Protein 3K6O (pdb70)

CATH classification: 2.40.50.500 (+1 more: 2.60.40.2370)

B-factor: mean 35.41, std 8.33, range [20.1, 81.37]

Secondary structure (DSSP, 8-state):
--EE--EEE--TTSSS-EEE-TTS-EEEEEEESS--TT--TT-EEEEEEEEEEE-STT-SEEEEEEEEEEE-EEE-EEE-S----S---B-----B-SSEEE----BPPSSSPPEEEEEEE--PPPSSSEEEEEEEEE-TT----B----EEE-GGGSTT-TT-SEEEEEE-BSSSS-EEEEEESS--STTPPP--HHHHHTT-/--EE--EEE--TTSSS-EEE-TTS-EEEEEEESS--TT--TT-EEEEEEEEEEE-STT-SEEEEEEEEEEE-EEE-EEE-S----S---B-----B-SSEEE----BPPSSSPPEEEEEEE--PPP-SSEEEEEEEEE-TT--PPB----EEE-GGGSTTSTT-SEEEEEE-BTTS--EEEEEESS--STTPPP--HHHHHTT-

Organism: Phocaeicola vulgatus (strain ATCC 8482 / DSM 1447 / JCM 5826 / CCUG 4940 / NBRC 14291 / NCTC 11154) (NCBI:txid435590)

InterPro domains:
  IPR024299 NigD-like N-terminal OB domain [PF12667] (39-102)
  IPR035376 NigD-like, C-terminal domain [PF17415] (110-225)
  IPR038143 NigD-like, C-terminal domain superfamily [G3DSA:2.60.40.2370] (107-244)
  IPR038179 NigD-like, N-terminal domain superfamily [G3DSA:2.40.50.500] (21-106)

Foldseek 3Di:
DKAFAFFWADDPVDQAIWTAGLVGAIEAEPAEPDDGRPDYGGWDKGFIWDFDDQDDPRHRTYIYTYDIDTAAEAEEEEDDPVCVVQAAAWAWPAFDGQWWDDTKTAACPPPDQKDWHKYDYPPDDDDDQAAEIEIGIDRPPRPHDDAIHHIYTCVCRGLVPVSHQWYWYWHAYPPDGIDIDTDGPDDPPPRDDGDDPVSRVRHD/DKAWAFFWADDVVDQAIWTAGLVGAIEAEPAEPDDGRPDYGGWDKGFIWDFDDQDDDRHRTYIYTYDIDTAAEAEEEEDEPVCCVQAAAWAWPAADGQFWDDTKTAACPPPDAKDWHKYDYPPDDDPPQEAEIEIGIDRPPGPHDDAIHHIYTCVCRGLVPVSHQWYWYWHQHDPDGIDIDTGGDDDPPPRDDGDDPVVRVRHD

Radius of gyration: 26.98 Å; Cα contacts (8 Å, |Δi|>4): 935; chains: 2; bounding box: 83×39×64 Å

Solvent-accessible surface area: 21271 Å² total

Nearest PDB structures (foldseek):
  3k6o-assembly2_B  TM=1.004E+00  e=1.960E-40  Phocaeicola vulgatus ATCC 8482
  4j8q-assembly1_A-2  TM=7.905E-01  e=4.357E-14  Bacteroides fragilis NCTC 9343
  4pqx-assembly4_D  TM=8.016E-01  e=3.604E-13  Bacteroides caccae ATCC 43185
  4pqx-assembly1_A  TM=8.069E-01  e=1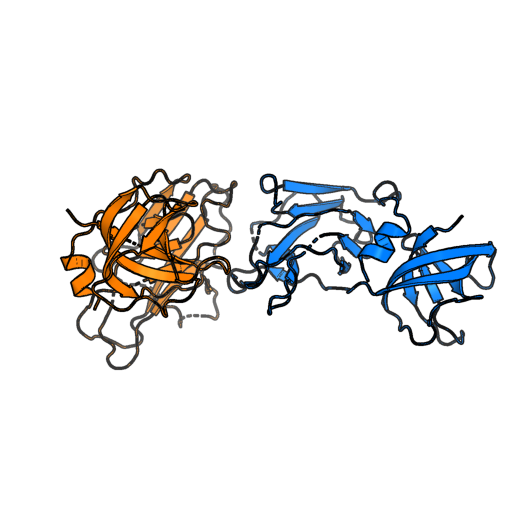.225E-12  Bacteroides caccae ATCC 43185
  3k0y-assembly1_A  TM=7.621E-01  e=5.083E-11  Parabacteroides distasonis ATCC 8503

Sequence (408 aa):
TVTIAATVEKQPQYDAPYLVLDNGEKLWVVQHIVPYRDDLKAGERIFGNYSFLEAGESGFAYNIRLNDYTLVPVQKIIGLNPDNDSSIGNKVQIKDWPSDDYLNVRFLNFPSPQKPILNLVVNEIPWTKDGYAHLELRYNNNGSQGRLVPGVSFKLDDYSPENSELKGIKVLVNPVDGEEKTYIFSYPLTGEDVPGFNPLDLAELKTVTIAATVEKQPQYDAPYLVLDNGEKLWVVQHIVPYRDDLKAGERIFGNYSFLEAGESGFAYNIRLNDYTLVPVQKIIGLNPDNDSSIGNKVQIKDWPSDDYLNVRFLNFPSPQKPILNLVVNEIPWTKDGYAHLELRYNNNGSQGRLVPGVSFKLDDYSPENSELKGIKVLVNPVDGEEKTYIFSYPLTGEDVPGFNPLDLAELK

Structure (mmCIF, N/CA/C/O backbone):
data_3K6O
#
_entry.id   3K6O
#
_cell.length_a   157.670
_cell.length_b   51.245
_cell.length_c   112.783
_cell.angle_alpha   90.000
_cell.angle_beta   135.030
_cell.angle_gamma   90.000
#
_symmetry.space_group_name_H-M   'C 1 2 1'
#
loop_
_entity.id
_entity.type
_entity.pdbx_description
1 polymer 'uncharacterized protein DUF1344'
2 non-polymer 'TETRAETHYLENE GLYCOL'
3 non-polymer 'SULFATE ION'
4 water water
#
loop_
_atom_site.group_PDB
_atom_site.id
_atom_site.type_symbol
_atom_site.label_atom_id
_atom_site.label_alt_id
_atom_site.label_comp_id
_atom_site.label_asym_id
_atom_site.label_entity_id
_atom_site.label_seq_id
_atom_site.pdbx_PDB_ins_code
_atom_site.Cartn_x
_atom_site.Cartn_y
_atom_site.Cartn_z
_atom_site.occupancy
_atom_site.B_iso_or_equiv
_atom_site.auth_seq_id
_atom_site.auth_comp_id
_atom_site.auth_asym_id
_atom_site.auth_atom_id
_atom_site.pdbx_PDB_model_num
ATOM 1 N N . THR A 1 14 ? 47.997 -1.994 17.357 1.00 47.51 34 THR A N 1
ATOM 2 C CA . THR A 1 14 ? 48.666 -2.928 16.377 1.00 47.90 34 THR A CA 1
ATOM 3 C C . THR A 1 14 ? 47.721 -3.847 15.569 1.00 46.92 34 THR A C 1
ATOM 4 O O . THR A 1 14 ? 48.158 -4.519 14.620 1.00 48.69 34 THR A O 1
ATOM 8 N N . VAL A 1 15 ? 46.455 -3.923 15.958 1.00 44.82 35 VAL A N 1
ATOM 9 C CA . VAL A 1 15 ? 45.460 -4.685 15.206 1.00 42.86 35 VAL A CA 1
ATOM 10 C C . VAL A 1 15 ? 44.278 -3.766 15.027 1.00 41.95 35 VAL A C 1
ATOM 11 O O . VAL A 1 15 ? 44.075 -2.859 15.829 1.00 41.63 35 VAL A O 1
ATOM 15 N N . THR A 1 16 ? 43.506 -4.005 13.975 1.00 40.42 36 THR A N 1
ATOM 16 C CA . THR A 1 16 ? 42.302 -3.255 13.714 1.00 39.31 36 THR A CA 1
ATOM 17 C C . THR A 1 16 ? 41.112 -4.150 13.940 1.00 38.26 36 THR A C 1
ATOM 18 O O . THR A 1 16 ? 41.043 -5.225 13.371 1.00 37.90 36 THR A O 1
ATOM 22 N N . ILE A 1 17 ? 40.168 -3.704 14.771 1.00 37.04 37 ILE A N 1
ATOM 23 C CA . ILE A 1 17 ? 38.913 -4.386 14.910 1.00 36.04 37 ILE A CA 1
ATOM 24 C C . ILE A 1 17 ? 37.869 -3.609 14.089 1.00 36.10 37 ILE A C 1
ATOM 25 O O . ILE A 1 17 ? 37.481 -2.495 14.480 1.00 36.74 37 ILE A O 1
ATOM 30 N N . ALA A 1 18 ? 37.390 -4.199 12.988 1.00 34.41 38 ALA A N 1
ATOM 31 C CA . ALA A 1 18 ? 36.427 -3.504 12.122 1.00 34.12 38 ALA A CA 1
ATOM 32 C C . ALA A 1 18 ? 35.528 -4.436 11.324 1.00 33.70 38 ALA A C 1
ATOM 33 O O . ALA A 1 18 ? 35.837 -5.615 11.132 1.00 32.98 38 ALA A O 1
ATOM 43 N N . ALA A 1 20 ? 33.665 -5.893 7.955 1.00 30.93 40 ALA A N 1
ATOM 44 C CA . ALA A 1 20 ? 34.001 -6.144 6.588 1.00 30.82 40 ALA A CA 1
ATOM 45 C C . ALA A 1 20 ? 32.945 -7.007 5.932 1.00 30.46 40 ALA A C 1
ATOM 46 O O . ALA A 1 20 ? 32.159 -7.676 6.590 1.00 30.84 40 ALA A O 1
ATOM 48 N N . THR A 1 21 ? 32.920 -6.985 4.618 1.00 30.93 41 THR A N 1
ATOM 49 C CA . THR A 1 21 ? 32.030 -7.835 3.868 1.00 31.18 41 THR A CA 1
ATOM 50 C C . THR A 1 21 ? 32.888 -8.718 3.013 1.00 30.74 41 THR A C 1
ATOM 51 O O . THR A 1 21 ? 33.814 -8.262 2.378 1.00 31.37 41 THR A O 1
ATOM 55 N N . VAL A 1 22 ? 32.588 -9.996 3.037 1.00 31.42 42 VAL A N 1
ATOM 56 C CA . VAL A 1 22 ? 33.256 -10.973 2.213 1.00 31.61 42 VAL A CA 1
ATOM 57 C C . VAL A 1 22 ? 32.817 -10.781 0.764 1.00 32.32 42 VAL A C 1
ATOM 58 O O . VAL A 1 22 ? 31.644 -10.565 0.476 1.00 32.08 42 VAL A O 1
ATOM 62 N N . GLU A 1 23 ? 33.758 -10.861 -0.162 1.00 32.83 43 GLU A N 1
ATOM 63 C CA . GLU A 1 23 ? 33.409 -10.885 -1.562 1.00 32.98 43 GLU A CA 1
ATOM 64 C C . GLU A 1 23 ? 34.266 -11.911 -2.258 1.00 33.64 43 GLU A C 1
ATOM 65 O O . GLU A 1 23 ? 35.238 -12.382 -1.704 1.00 32.91 43 GLU A O 1
ATOM 71 N N . LYS A 1 24 ? 33.837 -12.290 -3.455 1.00 34.89 44 LYS A N 1
ATOM 72 C CA . LYS A 1 24 ? 34.525 -13.251 -4.298 1.00 36.19 44 LYS A CA 1
ATOM 73 C C . LYS A 1 24 ? 34.409 -12.844 -5.759 1.00 36.80 44 LYS A C 1
ATOM 74 O O . LYS A 1 24 ? 33.420 -12.272 -6.166 1.00 37.55 44 LYS A O 1
ATOM 80 N N . GLN A 1 25 ? 35.436 -13.135 -6.534 1.00 37.20 45 GLN A N 1
ATOM 81 C CA . GLN A 1 25 ? 35.366 -13.013 -7.977 1.00 38.26 45 GLN A CA 1
ATOM 82 C C . GLN A 1 25 ? 36.048 -14.227 -8.586 1.00 37.78 45 GLN A C 1
ATOM 83 O O . GLN A 1 25 ? 36.970 -14.777 -7.989 1.00 35.87 45 GLN A O 1
ATOM 89 N N . PRO A 1 26 ? 35.576 -14.654 -9.776 1.00 38.44 46 PRO A N 1
ATOM 90 C CA . PRO A 1 26 ? 35.993 -15.904 -10.439 1.00 38.33 46 PRO A CA 1
ATOM 91 C C . PRO A 1 26 ? 37.483 -16.022 -10.649 1.00 37.08 46 PRO A C 1
ATOM 92 O O . PRO A 1 26 ? 38.013 -17.119 -10.585 1.00 38.06 46 PRO A O 1
ATOM 96 N N . GLN A 1 27 ? 38.152 -14.906 -10.906 1.00 35.97 47 GLN A N 1
ATOM 97 C CA . GLN A 1 27 ? 39.578 -14.961 -11.265 1.00 35.46 47 GLN A CA 1
ATOM 98 C C . GLN A 1 27 ? 40.495 -15.219 -10.044 1.00 34.09 47 GLN A C 1
ATOM 99 O O . GLN A 1 27 ? 41.661 -15.532 -10.217 1.00 33.98 47 GLN A O 1
ATOM 105 N N . TYR A 1 28 ? 39.964 -15.060 -8.831 1.00 32.90 48 TYR A N 1
ATOM 106 C CA . TYR A 1 28 ? 40.725 -15.328 -7.596 1.00 32.42 48 TYR A CA 1
ATOM 107 C C . TYR A 1 28 ? 40.364 -16.713 -7.040 1.00 32.36 48 TYR A C 1
ATOM 108 O O . TYR A 1 28 ? 39.300 -17.244 -7.354 1.00 32.88 48 TYR A O 1
ATOM 117 N N . ASP A 1 29 ? 41.224 -17.285 -6.199 1.00 31.44 49 ASP A N 1
ATOM 118 C CA . ASP A 1 29 ? 40.963 -18.632 -5.675 1.00 31.35 49 ASP A CA 1
ATOM 119 C C . ASP A 1 29 ? 40.639 -18.674 -4.157 1.00 31.13 49 ASP A C 1
ATOM 120 O O . ASP A 1 29 ? 40.699 -19.720 -3.544 1.00 30.92 49 ASP A O 1
ATOM 125 N N . ALA A 1 30 ? 40.284 -17.521 -3.589 1.00 30.53 50 ALA A N 1
ATOM 126 C CA . ALA A 1 30 ? 39.946 -17.402 -2.186 1.00 30.04 50 ALA A CA 1
ATOM 127 C C . ALA A 1 30 ? 38.983 -16.196 -1.999 1.00 30.27 50 ALA A C 1
ATOM 128 O O . ALA A 1 30 ? 39.003 -15.249 -2.772 1.00 30.19 50 ALA A O 1
ATOM 130 N N . PRO A 1 31 ? 38.116 -16.256 -0.983 1.00 29.50 51 PRO A N 1
ATOM 131 C CA . PRO A 1 31 ? 37.351 -15.084 -0.627 1.00 29.75 51 PRO A CA 1
ATOM 132 C C . PRO A 1 31 ? 38.271 -13.995 -0.054 1.00 29.08 51 PRO A C 1
ATOM 133 O O . PRO A 1 31 ? 39.343 -14.287 0.509 1.00 29.58 51 PRO A O 1
ATOM 137 N N . TYR A 1 32 ? 37.853 -12.754 -0.243 1.00 28.16 52 TYR A N 1
ATOM 138 C CA . TYR A 1 32 ? 38.585 -11.600 0.227 1.00 28.05 52 TYR A CA 1
ATOM 139 C C . TYR A 1 32 ? 37.629 -10.732 0.980 1.00 27.78 52 TYR A C 1
ATOM 140 O O . TYR A 1 32 ? 36.438 -10.999 0.986 1.00 26.76 52 TYR A O 1
ATOM 149 N N . LEU A 1 33 ? 38.163 -9.729 1.658 1.00 28.75 53 LEU A N 1
ATOM 150 C CA . LEU A 1 33 ? 37.371 -8.885 2.523 1.00 29.87 53 LEU A CA 1
ATOM 151 C C . LEU A 1 33 ? 37.336 -7.467 1.952 1.00 31.10 53 LEU A C 1
ATOM 152 O O . LEU A 1 33 ? 38.330 -7.007 1.373 1.00 32.76 53 LEU A O 1
ATOM 157 N N . VAL A 1 34 ? 36.191 -6.800 2.081 1.00 30.69 54 VAL A N 1
ATOM 158 C CA . VAL A 1 34 ? 36.063 -5.407 1.663 1.00 30.52 54 VAL A CA 1
ATOM 159 C C . VAL A 1 34 ? 35.694 -4.607 2.890 1.00 30.77 54 VAL A C 1
ATOM 160 O O . VAL A 1 34 ? 34.680 -4.878 3.510 1.00 31.88 54 VAL A O 1
ATOM 164 N N . LEU A 1 35 ? 36.532 -3.649 3.269 1.00 30.59 55 LEU A N 1
ATOM 165 C CA . LEU A 1 35 ? 36.211 -2.732 4.366 1.00 31.09 55 LEU A CA 1
ATOM 166 C C . LEU A 1 35 ? 35.091 -1.792 3.915 1.00 31.19 55 LEU A C 1
ATOM 167 O O . LEU A 1 35 ? 34.806 -1.689 2.717 1.00 30.47 55 LEU A O 1
ATOM 172 N N . ASP A 1 36 ? 34.437 -1.128 4.857 1.00 31.80 56 ASP A N 1
ATOM 173 C CA . ASP A 1 36 ? 33.288 -0.294 4.503 1.00 33.22 56 ASP A CA 1
ATOM 174 C C . ASP A 1 36 ? 33.751 0.962 3.715 1.00 34.39 56 ASP A C 1
ATOM 175 O O . ASP A 1 36 ? 32.976 1.550 2.973 1.00 36.55 56 ASP A O 1
ATOM 180 N N . ASN A 1 37 ? 34.998 1.366 3.874 1.00 36.36 57 ASN A N 1
ATOM 181 C CA . ASN A 1 37 ? 35.566 2.434 3.033 1.00 37.39 57 ASN A CA 1
ATOM 182 C C . ASN A 1 37 ? 35.933 1.972 1.633 1.00 37.76 57 ASN A C 1
ATOM 183 O O . ASN A 1 37 ? 36.588 2.732 0.866 1.00 37.69 57 ASN A O 1
ATOM 188 N N . GLY A 1 38 ? 35.564 0.730 1.301 1.00 36.79 58 GLY A N 1
ATOM 189 C CA . GLY A 1 38 ? 35.816 0.211 -0.056 1.00 36.57 58 GLY A CA 1
ATOM 190 C C . GLY A 1 38 ? 37.183 -0.390 -0.338 1.00 36.19 58 GLY A C 1
ATOM 191 O O . GLY A 1 38 ? 37.429 -0.915 -1.436 1.00 36.94 58 GLY A O 1
ATOM 192 N N . GLU A 1 39 ? 38.096 -0.364 0.622 1.00 35.84 59 GLU A N 1
ATOM 193 C CA . GLU A 1 39 ? 39.375 -1.018 0.391 1.00 35.73 59 GLU A CA 1
ATOM 194 C C . GLU A 1 39 ? 39.255 -2.536 0.465 1.00 34.33 59 GLU A C 1
ATOM 195 O O . GLU A 1 39 ? 38.603 -3.068 1.347 1.00 32.96 59 GLU A O 1
ATOM 201 N N . LYS A 1 40 ? 39.918 -3.219 -0.463 1.00 33.37 60 LYS A N 1
ATOM 202 C CA . LYS A 1 40 ? 39.858 -4.656 -0.562 1.00 33.19 60 LYS A CA 1
ATOM 203 C C . LYS A 1 40 ? 41.108 -5.223 0.071 1.00 32.16 60 LYS A C 1
ATOM 204 O O . LYS A 1 40 ? 42.230 -4.791 -0.252 1.00 31.40 60 LYS A O 1
ATOM 210 N N . LEU A 1 41 ? 40.911 -6.214 0.929 1.00 30.66 61 LEU A N 1
ATOM 211 C CA . LEU A 1 41 ? 41.994 -6.833 1.682 1.00 29.93 61 LEU A CA 1
ATOM 212 C C . LEU A 1 41 ? 42.199 -8.263 1.228 1.00 30.24 61 LEU A C 1
ATOM 213 O O . LEU A 1 41 ? 41.227 -9.041 1.172 1.00 30.21 61 LEU A O 1
ATOM 218 N N . TRP A 1 42 ? 43.447 -8.602 0.876 1.00 29.56 62 TRP A N 1
ATOM 219 C CA . TRP A 1 42 ? 43.795 -9.954 0.585 1.00 29.88 62 TRP A CA 1
ATOM 220 C C . TRP A 1 42 ? 44.343 -10.700 1.812 1.00 29.50 62 TRP A C 1
ATOM 221 O O . TRP A 1 42 ? 45.322 -10.246 2.461 1.00 30.25 62 TRP A O 1
ATOM 232 N N . VAL A 1 43 ? 43.764 -11.863 2.102 1.00 29.02 63 VAL A N 1
ATOM 233 C CA . VAL A 1 43 ? 44.179 -12.659 3.268 1.00 28.57 63 VAL A CA 1
ATOM 234 C C . VAL A 1 43 ? 45.395 -13.534 2.960 1.00 29.49 63 VAL A C 1
ATOM 235 O O . VAL A 1 43 ? 45.288 -14.508 2.208 1.00 29.90 63 VAL A O 1
ATOM 239 N N . VAL A 1 44 ? 46.556 -13.193 3.527 1.00 29.69 64 VAL A N 1
ATOM 240 C CA . VAL A 1 44 ? 47.762 -13.977 3.299 1.00 30.24 64 VAL A CA 1
ATOM 241 C C . VAL A 1 44 ? 48.116 -14.828 4.523 1.00 30.39 64 VAL A C 1
ATOM 242 O O . VAL A 1 44 ? 48.884 -15.745 4.392 1.00 30.30 64 VAL A O 1
ATOM 246 N N . GLN A 1 45 ? 47.578 -14.500 5.699 1.00 30.29 65 GLN A N 1
ATOM 247 C CA . GLN A 1 45 ? 47.695 -15.343 6.881 1.00 30.69 65 GLN A CA 1
ATOM 248 C C . GLN A 1 45 ? 46.340 -15.363 7.584 1.00 31.61 65 GLN A C 1
ATOM 249 O O . GLN A 1 45 ? 45.611 -14.369 7.574 1.00 30.67 65 GLN A O 1
ATOM 255 N N . HIS A 1 46 ? 46.013 -16.491 8.197 1.00 32.29 66 HIS A N 1
ATOM 256 C CA . HIS A 1 46 ? 44.788 -16.617 8.984 1.00 32.60 66 HIS A CA 1
ATOM 257 C C . HIS A 1 46 ? 45.034 -17.508 10.202 1.00 32.95 66 HIS A C 1
ATOM 258 O O . HIS A 1 46 ? 45.774 -18.483 10.128 1.00 33.31 66 HIS A O 1
ATOM 265 N N . ILE A 1 47 ? 44.428 -17.145 11.330 1.00 33.42 67 ILE A N 1
ATOM 266 C CA . ILE A 1 47 ? 44.545 -17.891 12.584 1.00 33.51 67 ILE A CA 1
ATOM 267 C C . ILE A 1 47 ? 43.232 -18.663 12.817 1.00 34.13 67 ILE A C 1
ATOM 268 O O . ILE A 1 47 ? 43.188 -19.632 13.575 1.00 32.92 67 ILE A O 1
ATOM 273 N N . VAL A 1 48 ? 42.161 -18.204 12.159 1.00 34.08 68 VAL A N 1
ATOM 274 C CA . VAL A 1 48 ? 40.875 -18.874 12.184 1.00 34.24 68 VAL A CA 1
ATOM 275 C C . VAL A 1 48 ? 40.450 -19.174 10.749 1.00 34.48 68 VAL A C 1
ATOM 276 O O . VAL A 1 48 ? 40.973 -18.559 9.809 1.00 34.19 68 VAL A O 1
ATOM 280 N N . PRO A 1 49 ? 39.536 -20.144 10.568 1.00 34.26 69 PRO A N 1
ATOM 281 C CA . PRO A 1 49 ? 39.094 -20.536 9.232 1.00 33.90 69 PRO A CA 1
ATOM 282 C C . PRO A 1 49 ? 38.435 -19.396 8.483 1.00 33.80 69 PRO A C 1
ATOM 283 O O . PRO A 1 49 ? 37.680 -18.624 9.066 1.00 33.48 69 PRO A O 1
ATOM 287 N N . TYR A 1 50 ? 38.700 -19.299 7.185 1.00 33.59 70 TYR A N 1
ATOM 288 C CA . TYR A 1 50 ? 38.038 -18.291 6.372 1.00 33.25 70 TYR A CA 1
ATOM 289 C C . TYR A 1 50 ? 37.686 -18.743 4.958 1.00 32.86 70 TYR A C 1
ATOM 290 O O . TYR A 1 50 ? 36.911 -18.087 4.301 1.00 32.87 70 TYR A O 1
ATOM 299 N N . ARG A 1 51 ? 38.245 -19.840 4.479 1.00 33.72 71 ARG A N 1
ATOM 300 C CA . ARG A 1 51 ? 38.127 -20.191 3.054 1.00 35.26 71 ARG A CA 1
ATOM 301 C C . ARG A 1 51 ? 36.713 -20.450 2.583 1.00 35.31 71 ARG A C 1
ATOM 302 O O . ARG A 1 51 ? 36.427 -20.298 1.407 1.00 35.22 71 ARG A O 1
ATOM 310 N N . ASP A 1 52 ? 35.854 -20.811 3.527 1.00 35.74 72 ASP A N 1
ATOM 311 C CA A ASP A 1 52 ? 34.474 -21.130 3.137 0.50 36.10 72 ASP A CA 1
ATOM 312 C CA B ASP A 1 52 ? 34.444 -21.163 3.391 0.50 36.27 72 ASP A CA 1
ATOM 313 C C . ASP A 1 52 ? 33.489 -19.975 3.331 1.00 36.50 72 ASP A C 1
ATOM 314 O O . ASP A 1 52 ? 32.269 -20.153 3.158 1.00 36.05 72 ASP A O 1
ATOM 323 N N . LEU A 1 53 ? 34.014 -18.773 3.577 1.00 35.92 73 LEU A N 1
ATOM 324 C CA . LEU A 1 53 ? 33.165 -17.615 3.649 1.00 35.87 73 LEU A CA 1
ATOM 325 C C . LEU A 1 53 ? 32.614 -17.343 2.258 1.00 35.71 73 LEU A C 1
ATOM 326 O O . LEU A 1 53 ? 33.281 -17.573 1.258 1.00 35.19 73 LEU A O 1
ATOM 331 N N . LYS A 1 54 ? 31.371 -16.886 2.215 1.00 36.05 74 LYS A N 1
ATOM 332 C CA . LYS A 1 54 ? 30.670 -16.650 0.966 1.00 36.65 74 LYS A CA 1
ATOM 333 C C . LYS A 1 54 ? 30.468 -15.161 0.767 1.00 36.03 74 LYS A C 1
ATOM 334 O O . LYS A 1 54 ? 30.333 -14.406 1.729 1.00 36.01 74 LYS A O 1
ATOM 340 N N . ALA A 1 55 ? 30.385 -14.769 -0.495 1.00 35.60 75 ALA A N 1
ATOM 341 C CA . ALA A 1 55 ? 30.163 -13.391 -0.880 1.00 35.99 75 ALA A CA 1
ATOM 342 C C . ALA A 1 55 ? 28.921 -12.859 -0.205 1.00 36.07 75 ALA A C 1
ATOM 343 O O . ALA A 1 55 ? 27.929 -13.547 -0.133 1.00 36.96 75 ALA A O 1
ATOM 345 N N . GLY A 1 56 ? 29.000 -11.645 0.330 1.00 36.03 76 GLY A N 1
ATOM 346 C CA . GLY A 1 56 ? 27.882 -11.010 0.990 1.00 35.47 76 GLY A CA 1
ATOM 347 C C . GLY A 1 56 ? 27.825 -11.268 2.478 1.00 35.61 76 GLY A C 1
ATOM 348 O O . GLY A 1 56 ? 27.142 -10.560 3.182 1.00 35.75 76 GLY A O 1
ATOM 349 N N . GLU A 1 57 ? 28.526 -12.272 2.981 1.00 35.22 77 GLU A N 1
ATOM 350 C CA . GLU A 1 57 ? 28.555 -12.450 4.408 1.00 35.97 77 GLU A CA 1
ATOM 351 C C . GLU A 1 57 ? 29.278 -11.266 5.040 1.00 35.64 77 GLU A C 1
ATOM 352 O O . GLU A 1 57 ? 30.250 -10.721 4.489 1.00 35.06 77 GLU A O 1
ATOM 358 N N . ARG A 1 58 ? 28.830 -10.915 6.230 1.00 34.93 78 ARG A N 1
ATOM 359 C CA . ARG A 1 58 ? 29.349 -9.778 6.934 1.00 34.61 78 ARG A CA 1
ATOM 360 C C . ARG A 1 58 ? 30.088 -10.271 8.178 1.00 34.24 78 ARG A C 1
ATOM 361 O O . ARG A 1 58 ? 29.570 -11.146 8.897 1.00 33.32 78 ARG A O 1
ATOM 369 N N . ILE A 1 59 ? 31.259 -9.686 8.459 1.00 32.69 79 ILE A N 1
ATOM 370 C CA . ILE A 1 59 ? 31.992 -10.021 9.685 1.00 31.58 79 ILE A CA 1
ATOM 371 C C . ILE A 1 59 ? 32.405 -8.795 10.501 1.00 31.70 79 ILE A C 1
ATOM 372 O O . ILE A 1 59 ? 32.577 -7.690 9.968 1.00 31.92 79 ILE A O 1
ATOM 377 N N . PHE A 1 60 ? 32.605 -9.017 11.796 1.00 31.46 80 PHE A N 1
ATOM 378 C CA . PHE A 1 60 ? 33.257 -8.061 12.685 1.00 30.99 80 PHE A CA 1
ATOM 379 C C . PHE A 1 60 ? 34.587 -8.742 12.995 1.00 31.92 80 PHE A C 1
ATOM 380 O O . PHE A 1 60 ? 34.640 -9.792 13.662 1.00 31.53 80 PHE A O 1
ATOM 388 N N . GLY A 1 61 ? 35.663 -8.182 12.460 1.00 32.40 81 GLY A N 1
ATOM 389 C CA . GLY A 1 61 ? 36.919 -8.894 12.407 1.00 32.01 81 GLY A CA 1
ATOM 390 C C . GLY A 1 61 ? 38.088 -8.217 13.069 1.00 32.12 81 GLY A C 1
ATOM 391 O O . GLY A 1 61 ? 38.024 -7.043 13.408 1.00 32.30 81 GLY A O 1
ATOM 392 N N . ASN A 1 62 ? 39.149 -9.008 13.252 1.00 31.38 82 ASN A N 1
ATOM 393 C CA . ASN A 1 62 ? 40.408 -8.595 13.830 1.00 31.28 82 ASN A CA 1
ATOM 394 C C . ASN A 1 62 ? 41.526 -8.798 12.787 1.00 31.24 82 ASN A C 1
ATOM 395 O O . ASN A 1 62 ? 41.879 -9.923 12.501 1.00 31.05 82 ASN A O 1
ATOM 400 N N . TYR A 1 63 ? 42.064 -7.704 12.250 1.00 31.13 83 TYR A N 1
ATOM 401 C CA . TYR A 1 63 ? 43.048 -7.726 11.164 1.00 31.01 83 TYR A CA 1
ATOM 402 C C . TYR A 1 63 ? 44.365 -7.130 11.593 1.00 31.57 83 TYR A C 1
ATOM 403 O O . TYR A 1 63 ? 44.402 -6.221 12.422 1.00 31.61 83 TYR A O 1
ATOM 412 N N . SER A 1 64 ? 45.446 -7.662 11.015 1.00 31.34 84 SER A N 1
ATOM 413 C CA . SER A 1 64 ? 46.757 -7.055 11.045 1.00 31.14 84 SER A CA 1
ATOM 414 C C . SER A 1 64 ? 47.155 -6.711 9.631 1.00 31.60 84 SER A C 1
ATOM 415 O O . SER A 1 64 ? 47.222 -7.588 8.750 1.00 31.82 84 SER A O 1
ATOM 418 N N . PHE A 1 65 ? 47.443 -5.448 9.396 1.00 31.94 85 PHE A N 1
ATOM 419 C CA . PHE A 1 65 ? 47.778 -5.018 8.057 1.00 33.23 85 PHE A CA 1
ATOM 420 C C . PHE A 1 65 ? 49.263 -5.213 7.872 1.00 33.54 85 PHE A C 1
ATOM 421 O O . PHE A 1 65 ? 50.045 -4.531 8.509 1.00 33.68 85 PHE A O 1
ATOM 429 N N . LEU A 1 66 ? 49.645 -6.175 7.039 1.00 34.23 86 LEU A N 1
ATOM 430 C CA . LEU A 1 66 ? 51.041 -6.586 6.952 1.00 34.68 86 LEU A CA 1
ATOM 431 C C . LEU A 1 66 ? 51.859 -5.801 5.922 1.00 35.20 86 LEU A C 1
ATOM 432 O O . LEU A 1 66 ? 53.044 -5.555 6.131 1.00 35.76 86 LEU A O 1
ATOM 437 N N . GLU A 1 67 ? 51.242 -5.421 4.814 1.00 35.85 87 GLU A N 1
ATOM 438 C CA . GLU A 1 67 ? 51.933 -4.656 3.776 1.00 36.49 87 GLU A CA 1
ATOM 439 C C . GLU A 1 67 ? 50.957 -4.222 2.674 1.00 35.97 87 GLU A C 1
ATOM 440 O O . GLU A 1 67 ? 49.834 -4.752 2.565 1.00 37.51 87 GLU A O 1
ATOM 446 N N . ALA A 1 68 ? 51.370 -3.269 1.857 1.00 34.76 88 ALA A N 1
ATOM 447 C CA . ALA A 1 68 ? 50.607 -2.901 0.672 1.00 34.77 88 ALA A CA 1
ATOM 448 C C . ALA A 1 68 ? 50.369 -4.145 -0.189 1.00 34.23 88 ALA A C 1
ATOM 449 O O . ALA A 1 68 ? 51.190 -5.046 -0.222 1.00 33.77 88 ALA A O 1
ATOM 451 N N . GLY A 1 69 ? 49.252 -4.170 -0.901 1.00 34.23 89 GLY A N 1
ATOM 452 C CA . GLY A 1 69 ? 48.874 -5.336 -1.693 1.00 34.63 89 GLY A CA 1
ATOM 453 C C . GLY A 1 69 ? 49.255 -5.280 -3.155 1.00 35.14 89 GLY A C 1
ATOM 454 O O . GLY A 1 69 ? 50.331 -4.885 -3.495 1.00 34.34 89 GLY A O 1
ATOM 455 N N . GLU A 1 70 ? 48.340 -5.700 -4.013 1.00 36.23 90 GLU A N 1
ATOM 456 C CA . GLU A 1 70 ? 48.620 -5.952 -5.408 1.00 36.95 90 GLU A CA 1
ATOM 457 C C . GLU A 1 70 ? 47.310 -6.250 -6.078 1.00 37.51 90 GLU A C 1
ATOM 458 O O . GLU A 1 70 ? 46.349 -6.630 -5.403 1.00 39.06 90 GLU A O 1
ATOM 464 N N . SER A 1 71 ? 47.257 -6.069 -7.394 1.00 37.53 91 SER A N 1
ATOM 465 C CA . SER A 1 71 ? 46.172 -6.555 -8.208 1.00 37.66 91 SER A CA 1
ATOM 466 C C . SER A 1 71 ? 44.810 -6.021 -7.737 1.00 37.70 91 SER A C 1
ATOM 467 O O . SER A 1 71 ? 43.785 -6.698 -7.911 1.00 38.22 91 SER A O 1
ATOM 470 N N . GLY A 1 72 ? 44.820 -4.810 -7.162 1.00 36.45 92 GLY A N 1
ATOM 471 C CA . GLY A 1 72 ? 43.621 -4.097 -6.682 1.00 36.05 92 GLY A CA 1
ATOM 472 C C . GLY A 1 72 ? 43.304 -4.257 -5.189 1.00 36.01 92 GLY A C 1
ATOM 473 O O . GLY A 1 72 ? 42.327 -3.668 -4.689 1.00 36.08 92 GLY A O 1
ATOM 474 N N . PHE A 1 73 ? 44.086 -5.086 -4.481 1.00 34.40 93 PHE A N 1
ATOM 475 C CA . PHE A 1 73 ? 43.921 -5.243 -3.039 1.00 33.43 93 PHE A CA 1
ATOM 476 C C . PHE A 1 73 ? 44.805 -4.222 -2.387 1.00 33.24 93 PHE A C 1
ATOM 477 O O . PHE A 1 73 ? 46.014 -4.189 -2.636 1.00 34.07 93 PHE A O 1
ATOM 485 N N . ALA A 1 74 ? 44.195 -3.351 -1.601 1.00 32.86 94 ALA A N 1
ATOM 486 C CA . ALA A 1 74 ? 44.924 -2.286 -0.947 1.00 32.86 94 ALA A CA 1
ATOM 487 C C . ALA A 1 74 ? 46.008 -2.832 -0.023 1.00 33.01 94 ALA A C 1
ATOM 488 O O . ALA A 1 74 ? 47.104 -2.274 0.028 1.00 32.91 94 ALA A O 1
ATOM 490 N N . TYR A 1 75 ? 45.669 -3.880 0.742 1.00 32.81 95 TYR A N 1
ATOM 491 C CA . TYR A 1 75 ? 46.562 -4.483 1.719 1.00 33.26 95 TYR A CA 1
ATOM 492 C C . TYR A 1 75 ? 46.460 -6.004 1.746 1.00 32.62 95 TYR A C 1
ATOM 493 O O . TYR A 1 75 ? 45.412 -6.573 1.454 1.00 33.10 95 TYR A O 1
ATOM 502 N N . ASN A 1 76 ? 47.566 -6.629 2.120 1.00 32.34 96 ASN A N 1
ATOM 503 C CA . ASN A 1 76 ? 47.631 -8.036 2.468 1.00 31.54 96 ASN A CA 1
ATOM 504 C C . ASN A 1 76 ? 47.564 -8.089 3.973 1.00 31.17 96 ASN A C 1
ATOM 505 O O . ASN A 1 76 ? 48.304 -7.362 4.640 1.00 30.73 96 ASN A O 1
ATOM 510 N N . ILE A 1 77 ? 46.673 -8.926 4.507 1.00 30.74 97 ILE A N 1
ATOM 511 C CA . ILE A 1 77 ? 46.437 -8.969 5.945 1.00 30.57 97 ILE A CA 1
ATOM 512 C C . ILE A 1 77 ? 46.580 -10.355 6.556 1.00 30.44 97 ILE A C 1
ATOM 513 O O . ILE A 1 77 ? 46.566 -11.369 5.852 1.00 30.55 97 ILE A O 1
ATOM 518 N N . ARG A 1 78 ? 46.725 -10.374 7.883 1.00 29.72 98 ARG A N 1
ATOM 519 C CA . ARG A 1 78 ? 46.503 -11.562 8.671 1.00 29.46 98 ARG A CA 1
ATOM 520 C C . ARG A 1 78 ? 45.110 -11.423 9.283 1.00 29.25 98 ARG A C 1
ATOM 521 O O . ARG A 1 78 ? 44.795 -10.404 9.922 1.00 29.93 98 ARG A O 1
ATOM 529 N N . LEU A 1 79 ? 44.295 -12.445 9.105 1.00 28.55 99 LEU A N 1
ATOM 530 C CA . LEU A 1 79 ? 42.975 -12.489 9.710 1.00 29.27 99 LEU A CA 1
ATOM 531 C C . LEU A 1 79 ? 43.122 -13.201 11.050 1.00 29.37 99 LEU A C 1
ATOM 532 O O . LEU A 1 79 ? 43.250 -14.415 11.076 1.00 28.96 99 LEU A O 1
ATOM 537 N N . ASN A 1 80 ? 43.143 -12.426 12.142 1.00 29.37 100 ASN A N 1
ATOM 538 C CA . ASN A 1 80 ? 43.395 -12.954 13.493 1.00 30.04 100 ASN A CA 1
ATOM 539 C C . ASN A 1 80 ? 42.164 -13.625 14.116 1.00 30.64 100 ASN A C 1
ATOM 540 O O . ASN A 1 80 ? 42.297 -14.562 14.863 1.00 31.25 100 ASN A O 1
ATOM 545 N N . ASP A 1 81 ? 40.977 -13.154 13.781 1.00 31.43 101 ASP A N 1
ATOM 546 C CA . ASP A 1 81 ? 39.735 -13.589 14.412 1.00 32.28 101 ASP A CA 1
ATOM 547 C C . ASP A 1 81 ? 38.602 -12.841 13.763 1.00 32.92 101 ASP A C 1
ATOM 548 O O . ASP A 1 81 ? 38.819 -11.788 13.131 1.00 32.95 101 ASP A O 1
ATOM 553 N N . TYR A 1 82 ? 37.396 -13.376 13.906 1.00 32.76 102 TYR A N 1
ATOM 554 C CA . TYR A 1 82 ? 36.215 -12.619 13.568 1.00 33.25 102 TYR A CA 1
ATOM 555 C C . TYR A 1 82 ? 34.973 -13.274 14.147 1.00 33.73 102 TYR A C 1
ATOM 556 O O . TYR A 1 82 ? 35.023 -14.384 14.681 1.00 33.79 102 TYR A O 1
ATOM 565 N N . THR A 1 83 ? 33.858 -12.570 14.048 1.00 34.81 103 THR A N 1
ATOM 566 C CA . THR A 1 83 ? 32.560 -13.173 14.309 1.00 35.05 103 THR A CA 1
ATOM 567 C C . THR A 1 83 ? 31.611 -12.813 13.189 1.00 35.08 103 THR A C 1
ATOM 568 O O . THR A 1 83 ? 31.767 -11.765 12.551 1.00 36.32 103 THR A O 1
ATOM 572 N N . LEU A 1 84 ? 30.668 -13.701 12.891 1.00 35.14 104 LEU A N 1
ATOM 573 C CA . LEU A 1 84 ? 29.692 -13.432 11.844 1.00 35.02 104 LEU A CA 1
ATOM 574 C C . LEU A 1 84 ? 28.686 -12.414 12.317 1.00 34.48 104 LEU A C 1
ATOM 575 O O . LEU A 1 84 ? 28.205 -12.467 13.446 1.00 34.60 104 LEU A O 1
ATOM 580 N N . VAL A 1 85 ? 28.336 -11.503 11.429 1.00 34.87 105 VAL A N 1
ATOM 581 C CA . VAL A 1 85 ? 27.307 -10.502 11.716 1.00 34.07 105 VAL A CA 1
ATOM 582 C C . VAL A 1 85 ? 26.110 -10.756 10.820 1.00 33.80 105 VAL A C 1
ATOM 583 O O . VAL A 1 85 ? 26.230 -10.745 9.617 1.00 34.02 105 VAL A O 1
ATOM 587 N N . PRO A 1 86 ? 24.929 -11.001 11.407 1.00 33.34 106 PRO A N 1
ATOM 588 C CA . PRO A 1 86 ? 23.773 -11.206 10.548 1.00 33.47 106 PRO A CA 1
ATOM 589 C C . PRO A 1 86 ? 23.421 -9.969 9.731 1.00 33.18 106 PRO A C 1
ATOM 590 O O . PRO A 1 86 ? 23.539 -8.856 10.223 1.00 32.79 106 PRO A O 1
ATOM 594 N N . VAL A 1 87 ? 22.995 -10.181 8.492 1.00 33.38 107 VAL A N 1
ATOM 595 C CA . VAL A 1 87 ? 22.609 -9.120 7.594 1.00 33.64 107 VAL A CA 1
ATOM 596 C C . VAL A 1 87 ? 21.121 -9.233 7.422 1.00 34.54 107 VAL A C 1
ATOM 597 O O . VAL A 1 87 ? 20.652 -10.307 7.059 1.00 34.61 107 VAL A O 1
ATOM 601 N N . GLN A 1 88 ? 20.379 -8.156 7.734 1.00 35.10 108 GLN A N 1
ATOM 602 C CA . GLN A 1 88 ? 18.910 -8.125 7.620 1.00 35.29 108 GLN A CA 1
ATOM 603 C C . GLN A 1 88 ? 18.448 -7.128 6.577 1.00 35.15 108 GLN A C 1
ATOM 604 O O . GLN A 1 88 ? 19.094 -6.095 6.335 1.00 35.73 108 GLN A O 1
ATOM 610 N N . LYS A 1 89 ? 17.328 -7.451 5.945 1.00 34.55 109 LYS A N 1
ATOM 611 C CA . LYS A 1 89 ? 16.708 -6.538 5.010 1.00 35.03 109 LYS A CA 1
ATOM 612 C C . LYS A 1 89 ? 15.850 -5.549 5.783 1.00 33.32 109 LYS A C 1
ATOM 613 O O . LYS A 1 89 ? 15.285 -5.893 6.807 1.00 31.13 109 LYS A O 1
ATOM 619 N N . ILE A 1 90 ? 15.700 -4.355 5.227 1.00 32.38 110 ILE A N 1
ATOM 620 C CA . ILE A 1 90 ? 14.611 -3.454 5.613 1.00 32.08 110 ILE A CA 1
ATOM 621 C C . ILE A 1 90 ? 13.246 -4.107 5.302 1.00 31.52 110 ILE A C 1
ATOM 622 O O . ILE A 1 90 ? 13.081 -4.834 4.319 1.00 31.62 110 ILE A O 1
ATOM 627 N N . ILE A 1 91 ? 12.277 -3.885 6.174 1.00 31.86 111 ILE A N 1
ATOM 628 C CA . ILE A 1 91 ? 10.911 -4.319 5.911 1.00 30.86 111 ILE A CA 1
ATOM 629 C C . ILE A 1 91 ? 9.927 -3.148 6.014 1.00 30.60 111 ILE A C 1
ATOM 630 O O . ILE A 1 91 ? 10.212 -2.109 6.602 1.00 29.69 111 ILE A O 1
ATOM 635 N N . GLY A 1 92 ? 8.724 -3.376 5.497 1.00 30.94 112 GLY A N 1
ATOM 636 C CA . GLY A 1 92 ? 7.621 -2.420 5.588 1.00 30.25 112 GLY A CA 1
ATOM 637 C C . GLY A 1 92 ? 6.852 -2.627 6.871 1.00 29.72 112 GLY A C 1
ATOM 638 O O . GLY A 1 92 ? 6.565 -3.762 7.244 1.00 30.73 112 GLY A O 1
ATOM 639 N N . LEU A 1 93 ? 6.591 -1.539 7.589 1.00 29.43 113 LEU A N 1
ATOM 640 C CA . LEU A 1 93 ? 5.749 -1.559 8.768 1.00 28.62 113 LEU A CA 1
ATOM 641 C C . LEU A 1 93 ? 4.376 -1.015 8.370 1.00 28.54 113 LEU A C 1
ATOM 642 O O . LEU A 1 93 ? 4.266 0.118 7.911 1.00 28.51 113 LEU A O 1
ATOM 647 N N . ASN A 1 94 ? 3.331 -1.812 8.544 1.00 27.66 114 ASN A N 1
ATOM 648 C CA . ASN A 1 94 ? 1.984 -1.431 8.148 1.00 27.63 114 ASN A CA 1
ATOM 649 C C . ASN A 1 94 ? 1.009 -1.818 9.267 1.00 27.16 114 ASN A C 1
ATOM 650 O O . ASN A 1 94 ? 1.412 -2.434 10.208 1.00 25.39 114 ASN A O 1
ATOM 655 N N . PRO A 1 95 ? -0.272 -1.415 9.188 1.00 28.58 115 PRO A N 1
ATOM 656 C CA . PRO A 1 95 ? -1.198 -1.742 10.282 1.00 28.37 115 PRO A CA 1
ATOM 657 C C . PRO A 1 95 ? -1.342 -3.230 10.585 1.00 28.23 115 PRO A C 1
ATOM 658 O O . PRO A 1 95 ? -1.594 -3.596 11.733 1.00 28.68 115 PRO A O 1
ATOM 662 N N . ASP A 1 96 ? -1.194 -4.094 9.588 1.00 28.59 116 ASP A N 1
ATOM 663 C CA . ASP A 1 96 ? -1.363 -5.544 9.813 1.00 29.49 116 ASP A CA 1
ATOM 664 C C . ASP A 1 96 ? -0.221 -6.227 10.578 1.00 29.14 116 ASP A C 1
ATOM 665 O O . ASP A 1 96 ? -0.492 -7.047 11.455 1.00 29.25 116 ASP A O 1
ATOM 670 N N . ASN A 1 97 ? 1.024 -5.894 10.261 1.00 27.86 117 ASN A N 1
ATOM 671 C CA . ASN A 1 97 ? 2.183 -6.476 10.938 1.00 27.79 117 ASN A CA 1
ATOM 672 C C . ASN A 1 97 ? 2.706 -5.623 12.117 1.00 27.95 117 ASN A C 1
ATOM 673 O O . ASN A 1 97 ? 3.658 -6.020 12.804 1.00 27.22 117 ASN A O 1
ATOM 686 N N . ASP A 1 99 ? 1.688 -5.147 15.149 1.00 29.26 119 ASP A N 1
ATOM 687 C CA . ASP A 1 99 ? 1.683 -5.784 16.443 1.00 30.72 119 ASP A CA 1
ATOM 688 C C . ASP A 1 99 ? 2.822 -6.794 16.568 1.00 31.30 119 ASP A C 1
ATOM 689 O O . ASP A 1 99 ? 3.481 -6.876 17.622 1.00 30.99 119 ASP A O 1
ATOM 694 N N . SER A 1 100 ? 3.062 -7.559 15.512 1.00 32.16 120 SER A N 1
ATOM 695 C CA A SER A 1 100 ? 4.117 -8.571 15.561 0.50 32.95 120 SER A CA 1
ATOM 696 C CA B SER A 1 100 ? 4.122 -8.573 15.523 0.50 32.94 120 SER A CA 1
ATOM 697 C C . SER A 1 100 ? 5.509 -7.932 15.460 1.00 33.63 120 SER A C 1
ATOM 698 O O . SER A 1 100 ? 6.475 -8.502 15.929 1.00 34.43 120 SER A O 1
ATOM 703 N N . ILE A 1 101 ? 5.617 -6.745 14.858 1.00 33.45 121 ILE A N 1
ATOM 704 C CA . ILE A 1 101 ? 6.908 -6.069 14.812 1.00 33.53 121 ILE A CA 1
ATOM 705 C C . ILE A 1 101 ? 7.270 -5.423 16.177 1.00 33.68 121 ILE A C 1
ATOM 706 O O . ILE A 1 101 ? 8.425 -5.481 16.624 1.00 33.96 121 ILE A O 1
ATOM 711 N N . GLY A 1 102 ? 6.286 -4.842 16.846 1.00 33.29 122 GLY A N 1
ATOM 712 C CA . GLY A 1 102 ? 6.470 -4.331 18.193 1.00 33.93 122 GLY A CA 1
ATOM 713 C C . GLY A 1 102 ? 7.223 -2.996 18.208 1.00 34.31 122 GLY A C 1
ATOM 714 O O . GLY A 1 102 ? 7.549 -2.439 17.172 1.00 33.65 122 GLY A O 1
ATOM 715 N N . ASN A 1 103 ? 7.445 -2.475 19.412 1.00 34.15 123 ASN A N 1
ATOM 716 C CA . ASN A 1 103 ? 8.279 -1.319 19.613 1.00 33.85 123 ASN A CA 1
ATOM 717 C C . ASN A 1 103 ? 8.714 -1.268 21.072 1.00 33.05 123 ASN A C 1
ATOM 718 O O . ASN A 1 103 ? 8.576 -0.259 21.748 1.00 33.33 123 ASN A O 1
ATOM 731 N N . LYS A 1 105 ? 11.307 -1.364 24.366 1.00 31.84 125 LYS A N 1
ATOM 732 C CA . LYS A 1 105 ? 12.509 -0.629 24.696 1.00 32.04 125 LYS A CA 1
ATOM 733 C C . LYS A 1 105 ? 13.745 -1.510 24.485 1.00 31.70 125 LYS A C 1
ATOM 734 O O . LYS A 1 105 ? 13.762 -2.676 24.884 1.00 31.23 125 LYS A O 1
ATOM 740 N N . VAL A 1 106 ? 14.769 -0.929 23.868 1.00 31.32 126 VAL A N 1
ATOM 741 C CA . VAL A 1 106 ? 16.023 -1.621 23.578 1.00 31.69 126 VAL A CA 1
ATOM 742 C C . VAL A 1 106 ? 17.202 -0.704 23.956 1.00 32.38 126 VAL A C 1
ATOM 743 O O . VAL A 1 106 ? 17.100 0.526 23.861 1.00 31.58 126 VAL A O 1
ATOM 747 N N . GLN A 1 107 ? 18.301 -1.318 24.393 1.00 33.44 127 GLN A N 1
ATOM 748 C CA . GLN A 1 107 ? 19.547 -0.607 24.709 1.00 34.26 127 GLN A CA 1
ATOM 749 C C . GLN A 1 107 ? 20.485 -0.634 23.525 1.00 33.57 127 GLN A C 1
ATOM 750 O O . GLN A 1 107 ? 20.953 -1.697 23.138 1.00 32.99 127 GLN A O 1
ATOM 756 N N . ILE A 1 108 ? 20.729 0.531 22.927 1.00 33.96 128 ILE A N 1
ATOM 757 C CA . ILE A 1 108 ? 21.654 0.660 21.819 1.00 34.09 128 ILE A CA 1
ATOM 758 C C . ILE A 1 108 ? 23.038 1.030 22.344 1.00 34.64 128 ILE A C 1
ATOM 759 O O . ILE A 1 108 ? 23.172 1.996 23.061 1.00 35.40 128 ILE A O 1
ATOM 764 N N . LYS A 1 109 ? 24.055 0.248 22.010 1.00 34.79 129 LYS A N 1
ATOM 765 C CA . LYS A 1 109 ? 25.437 0.571 22.369 1.00 34.59 129 LYS A CA 1
ATOM 766 C C . LYS A 1 109 ? 26.165 1.317 21.242 1.00 33.89 129 LYS A C 1
ATOM 767 O O . LYS A 1 109 ? 26.943 2.207 21.510 1.00 34.14 129 LYS A O 1
ATOM 773 N N . ASP A 1 110 ? 25.941 0.947 19.984 1.00 33.31 130 ASP A N 1
ATOM 774 C CA . ASP A 1 110 ? 26.483 1.706 18.849 1.00 32.38 130 ASP A CA 1
ATOM 775 C C . ASP A 1 110 ? 25.502 1.691 17.685 1.00 32.00 130 ASP A C 1
ATOM 776 O O . ASP A 1 110 ? 24.829 0.704 17.470 1.00 31.38 130 ASP A O 1
ATOM 789 N N . TRP A 1 112 ? 25.671 3.258 13.503 1.00 31.17 132 TRP A N 1
ATOM 790 C CA . TRP A 1 112 ? 26.230 4.112 12.471 1.00 31.02 132 TRP A CA 1
ATOM 791 C C . TRP A 1 112 ? 25.944 3.539 11.096 1.00 31.09 132 TRP A C 1
ATOM 792 O O . TRP A 1 112 ? 25.915 2.323 10.921 1.00 30.41 132 TRP A O 1
ATOM 803 N N . PRO A 1 113 ? 25.726 4.414 10.115 1.00 31.19 133 PRO A N 1
ATOM 804 C CA . PRO A 1 113 ? 25.630 3.961 8.735 1.00 31.60 133 PRO A CA 1
ATOM 805 C C . PRO A 1 113 ? 26.991 3.881 8.084 1.00 32.55 133 PRO A C 1
ATOM 806 O O . PRO A 1 113 ? 27.888 4.637 8.430 1.00 32.68 133 PRO A O 1
ATOM 810 N N . SER A 1 114 ? 27.109 2.973 7.138 1.00 32.89 134 SER A N 1
ATOM 811 C CA . SER A 1 114 ? 28.188 2.910 6.198 1.00 33.50 134 SER A CA 1
ATOM 812 C C . SER A 1 114 ? 27.547 3.018 4.803 1.00 34.07 134 SER A C 1
ATOM 813 O O . SER A 1 114 ? 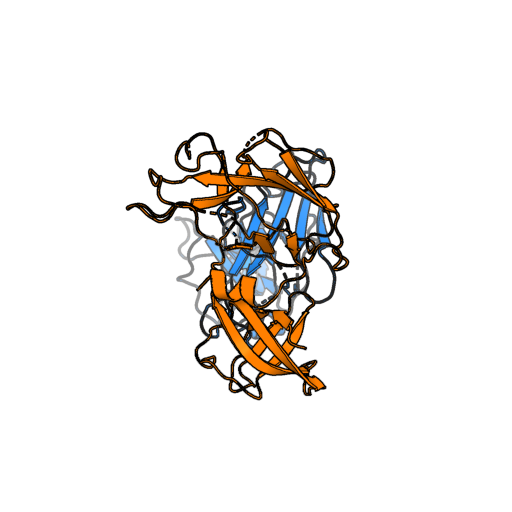26.329 3.165 4.690 1.00 33.80 134 SER A O 1
ATOM 816 N N . ASP A 1 115 ? 28.347 2.868 3.752 1.00 34.77 135 ASP A N 1
ATOM 817 C CA . ASP A 1 115 ? 27.835 3.014 2.389 1.00 36.10 135 ASP A CA 1
ATOM 818 C C . ASP A 1 115 ? 26.682 2.073 2.133 1.00 35.66 135 ASP A C 1
ATOM 819 O O . ASP A 1 115 ? 25.778 2.440 1.400 1.00 35.85 135 ASP A O 1
ATOM 824 N N . ASP A 1 116 ? 26.726 0.859 2.688 1.00 34.32 136 ASP A N 1
ATOM 825 C CA . ASP A 1 116 ? 25.737 -0.155 2.338 1.00 33.93 136 ASP A CA 1
ATOM 826 C C . ASP A 1 116 ? 24.832 -0.551 3.480 1.00 31.60 136 ASP A C 1
ATOM 827 O O . ASP A 1 116 ? 23.803 -1.160 3.210 1.00 29.82 136 ASP A O 1
ATOM 832 N N . TYR A 1 117 ? 25.197 -0.223 4.718 1.00 31.41 137 TYR A N 1
ATOM 833 C CA . TYR A 1 117 ? 24.466 -0.755 5.887 1.00 30.98 137 TYR A CA 1
ATOM 834 C C . TYR A 1 117 ? 24.211 0.224 6.986 1.00 31.00 137 TYR A C 1
ATOM 835 O O . TYR A 1 117 ? 24.971 1.141 7.176 1.00 32.17 137 TYR A O 1
ATOM 844 N N . LEU A 1 118 ? 23.127 0.008 7.716 1.00 30.65 138 LEU A N 1
ATOM 845 C CA . LEU A 1 118 ? 23.005 0.552 9.057 1.00 30.90 138 LEU A CA 1
ATOM 846 C C . LEU A 1 118 ? 23.504 -0.525 10.039 1.00 31.09 138 LEU A C 1
ATOM 847 O O . LEU A 1 118 ? 22.956 -1.624 10.132 1.00 31.32 138 LEU A O 1
ATOM 852 N N . ASN A 1 119 ? 24.552 -0.168 10.771 1.00 31.02 139 ASN A N 1
ATOM 853 C CA . ASN A 1 119 ? 25.253 -1.049 11.695 1.00 30.29 139 ASN A CA 1
ATOM 854 C C . ASN A 1 119 ? 24.833 -0.726 13.103 1.00 29.99 139 ASN A C 1
ATOM 855 O O . ASN A 1 119 ? 24.939 0.415 13.554 1.00 30.62 139 ASN A O 1
ATOM 860 N N . VAL A 1 120 ? 24.370 -1.749 13.802 1.00 29.82 140 VAL A N 1
ATOM 861 C CA . VAL A 1 120 ? 23.893 -1.585 15.164 1.00 29.97 140 VAL A CA 1
ATOM 862 C C . VAL A 1 120 ? 24.534 -2.624 16.112 1.00 31.29 140 VAL A C 1
ATOM 863 O O . VAL A 1 120 ? 24.504 -3.809 15.859 1.00 30.71 140 VAL A O 1
ATOM 867 N N . ARG A 1 121 ? 25.120 -2.151 17.201 1.00 32.57 141 ARG A N 1
ATOM 868 C CA . ARG A 1 121 ? 25.521 -3.010 18.279 1.00 33.54 141 ARG A CA 1
ATOM 869 C C . ARG A 1 121 ? 24.550 -2.713 19.386 1.00 33.75 141 ARG A C 1
ATOM 870 O O . ARG A 1 121 ? 24.320 -1.546 19.700 1.00 34.01 141 ARG A O 1
ATOM 878 N N . PHE A 1 122 ? 23.967 -3.756 19.970 1.00 33.70 142 PHE A N 1
ATOM 879 C CA . PHE A 1 122 ? 22.884 -3.579 20.928 1.00 33.73 142 PHE A CA 1
ATOM 880 C C . PHE A 1 122 ? 22.767 -4.742 21.884 1.00 34.77 142 PHE A C 1
ATOM 881 O O . PHE A 1 122 ? 23.425 -5.774 21.714 1.00 35.41 142 PHE A O 1
ATOM 897 N N . LEU A 1 124 ? 20.326 -7.559 23.640 1.00 38.20 144 LEU A N 1
ATOM 898 C CA . LEU A 1 124 ? 19.084 -8.301 23.475 1.00 39.34 144 LEU A CA 1
ATOM 899 C C . LEU A 1 124 ? 18.927 -9.342 24.567 1.00 39.48 144 LEU A C 1
ATOM 900 O O . LEU A 1 124 ? 19.899 -9.873 25.099 1.00 38.82 144 LEU A O 1
ATOM 905 N N . ASN A 1 125 ? 17.676 -9.637 24.896 1.00 40.03 145 ASN A N 1
ATOM 906 C CA . ASN A 1 125 ? 17.401 -10.603 25.934 1.00 39.93 145 ASN A CA 1
ATOM 907 C C . ASN A 1 125 ? 17.822 -11.988 25.461 1.00 41.11 145 ASN A C 1
ATOM 908 O O . ASN A 1 125 ? 17.541 -12.366 24.328 1.00 41.11 145 ASN A O 1
ATOM 913 N N . PHE A 1 126 ? 18.536 -12.729 26.309 1.00 42.54 146 PHE A N 1
ATOM 914 C CA . PHE A 1 126 ? 18.865 -14.120 26.014 1.00 43.49 146 PHE A CA 1
ATOM 915 C C . PHE A 1 126 ? 17.586 -14.901 25.677 1.00 44.29 146 PHE A C 1
ATOM 916 O O . PHE A 1 126 ? 16.559 -14.741 26.357 1.00 44.40 146 PHE A O 1
ATOM 924 N N . PRO A 1 127 ? 17.640 -15.749 24.642 1.00 45.39 147 PRO A N 1
ATOM 925 C CA . PRO A 1 127 ? 16.489 -16.580 24.274 1.00 46.49 147 PRO A CA 1
ATOM 926 C C . PRO A 1 127 ? 16.035 -17.527 25.390 1.00 48.03 147 PRO A C 1
ATOM 927 O O . PRO A 1 127 ? 16.812 -18.336 25.881 1.00 48.05 147 PRO A O 1
ATOM 931 N N . SER A 1 128 ? 14.767 -17.398 25.762 1.00 49.45 148 SER A N 1
ATOM 932 C CA . SER A 1 128 ? 14.201 -18.048 26.916 1.00 50.24 148 SER A CA 1
ATOM 933 C C . SER A 1 128 ? 12.679 -18.258 26.720 1.00 51.13 148 SER A C 1
ATOM 934 O O . SER A 1 128 ? 11.867 -17.729 27.488 1.00 51.28 148 SER A O 1
ATOM 937 N N . PRO A 1 129 ? 12.284 -19.006 25.663 1.00 52.13 149 PRO A N 1
ATOM 938 C CA . PRO A 1 129 ? 13.126 -19.591 24.592 1.00 52.47 149 PRO A CA 1
ATOM 939 C C . PRO A 1 129 ? 13.176 -18.765 23.288 1.00 52.84 149 PRO A C 1
ATOM 940 O O . PRO A 1 129 ? 14.191 -18.797 22.574 1.00 52.69 149 PRO A O 1
ATOM 944 N N . GLN A 1 130 ? 12.104 -18.037 22.976 1.00 53.17 150 GLN A N 1
ATOM 945 C CA . GLN A 1 130 ? 12.052 -17.248 21.729 1.00 53.57 150 GLN A CA 1
ATOM 946 C C . GLN A 1 130 ? 13.259 -16.321 21.551 1.00 52.54 150 GLN A C 1
ATOM 947 O O . GLN A 1 130 ? 13.672 -15.638 22.478 1.00 52.42 150 GLN A O 1
ATOM 953 N N . LYS A 1 131 ? 13.833 -16.317 20.359 1.00 52.21 151 LYS A N 1
ATOM 954 C CA . LYS A 1 131 ? 14.975 -15.447 20.048 1.00 51.73 151 LYS A CA 1
ATOM 955 C C . LYS A 1 131 ? 14.485 -14.047 19.604 1.00 50.77 151 LYS A C 1
ATOM 956 O O . LYS A 1 131 ? 13.777 -13.933 18.597 1.00 51.87 151 LYS A O 1
ATOM 962 N N . PRO A 1 132 ? 14.862 -12.967 20.344 1.00 48.68 152 PRO A N 1
ATOM 963 C CA . PRO A 1 132 ? 14.359 -11.622 20.010 1.00 46.18 152 PRO A CA 1
ATOM 964 C C . PRO A 1 132 ? 14.669 -11.128 18.598 1.00 44.32 152 PRO A C 1
ATOM 965 O O . PRO A 1 132 ? 15.669 -11.536 17.993 1.00 42.26 152 PRO A O 1
ATOM 969 N N . ILE A 1 133 ? 13.817 -10.204 18.129 1.00 42.32 153 ILE A N 1
ATOM 970 C CA . ILE A 1 133 ? 13.946 -9.573 16.803 1.00 40.29 153 ILE A CA 1
ATOM 971 C C . ILE A 1 133 ? 14.221 -8.063 16.922 1.00 38.01 153 ILE A C 1
ATOM 972 O O . ILE A 1 133 ? 13.588 -7.349 17.720 1.00 38.34 153 ILE A O 1
ATOM 977 N N . LEU A 1 134 ? 15.219 -7.614 16.185 1.00 35.82 154 LEU A N 1
ATOM 978 C CA . LEU A 1 134 ? 15.430 -6.210 15.902 1.00 34.46 154 LEU A CA 1
ATOM 979 C C . LEU A 1 134 ? 15.220 -5.960 14.388 1.00 34.12 154 LEU A C 1
ATOM 980 O O . LEU A 1 134 ? 15.973 -6.475 13.560 1.00 33.67 154 LEU A O 1
ATOM 985 N N . ASN A 1 135 ? 14.228 -5.138 14.036 1.00 33.11 155 ASN A N 1
ATOM 986 C CA . ASN A 1 135 ? 14.012 -4.752 12.638 1.00 32.00 155 ASN A CA 1
ATOM 987 C C . ASN A 1 135 ? 14.229 -3.244 12.363 1.00 31.96 155 ASN A C 1
ATOM 988 O O . ASN A 1 135 ? 14.102 -2.380 13.249 1.00 31.77 155 ASN A O 1
ATOM 993 N N . LEU A 1 136 ? 14.538 -2.952 11.124 1.00 31.19 156 LEU A N 1
ATOM 994 C CA . LEU A 1 136 ? 14.648 -1.587 10.596 1.00 31.28 156 LEU A CA 1
ATOM 995 C C . LEU A 1 136 ? 13.555 -1.439 9.568 1.00 30.61 156 LEU A C 1
ATOM 996 O O . LEU A 1 136 ? 13.536 -2.151 8.559 1.00 29.34 156 LEU A O 1
ATOM 1001 N N . VAL A 1 137 ? 12.594 -0.564 9.857 1.00 29.73 157 VAL A N 1
ATOM 1002 C CA . VAL A 1 137 ? 11.383 -0.558 9.101 1.00 28.28 157 VAL A CA 1
ATOM 1003 C C . VAL A 1 137 ? 11.153 0.772 8.449 1.00 28.86 157 VAL A C 1
ATOM 1004 O O . VAL A 1 137 ? 11.577 1.800 8.956 1.00 30.13 157 VAL A O 1
ATOM 1008 N N . VAL A 1 138 ? 10.450 0.748 7.328 1.00 29.59 158 VAL A N 1
ATOM 1009 C CA . VAL A 1 138 ? 9.790 1.933 6.782 1.00 28.69 158 VAL A CA 1
ATOM 1010 C C . VAL A 1 138 ? 8.366 2.006 7.282 1.00 29.52 158 VAL A C 1
ATOM 1011 O O . VAL A 1 138 ? 7.586 1.083 7.060 1.00 30.41 158 VAL A O 1
ATOM 1015 N N . ASN A 1 139 ? 8.026 3.094 7.959 1.00 29.53 159 ASN A N 1
ATOM 1016 C CA . ASN A 1 139 ? 6.706 3.233 8.546 1.00 29.90 159 ASN A CA 1
ATOM 1017 C C . ASN A 1 139 ? 5.732 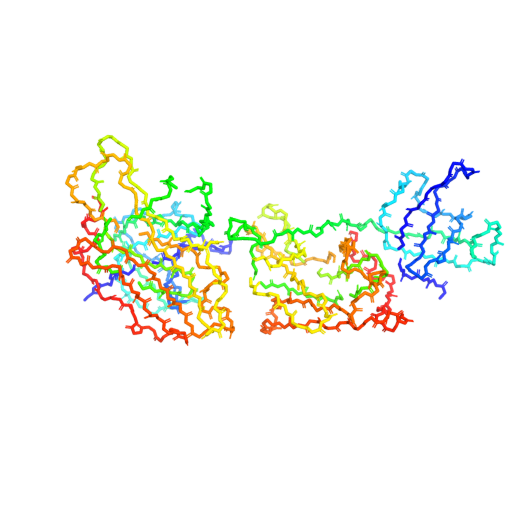3.690 7.476 1.00 31.19 159 ASN A C 1
ATOM 1018 O O . ASN A 1 139 ? 5.767 4.855 7.059 1.00 30.48 159 ASN A O 1
ATOM 1023 N N . GLU A 1 140 ? 4.859 2.786 7.041 1.00 31.70 160 GLU A N 1
ATOM 1024 C CA . GLU A 1 140 ? 3.945 3.065 5.956 1.00 33.07 160 GLU A CA 1
ATOM 1025 C C . GLU A 1 140 ? 2.624 3.679 6.438 1.00 33.78 160 GLU A C 1
ATOM 1026 O O . GLU A 1 140 ? 1.706 3.858 5.625 1.00 35.36 160 GLU A O 1
ATOM 1040 N N . ILE A 1 142 ? 2.390 6.743 8.303 1.00 37.22 162 ILE A N 1
ATOM 1041 C CA . ILE A 1 142 ? 2.550 8.156 8.547 1.00 37.43 162 ILE A CA 1
ATOM 1042 C C . ILE A 1 142 ? 2.851 8.866 7.217 1.00 38.71 162 ILE A C 1
ATOM 1043 O O . ILE A 1 142 ? 3.350 8.239 6.315 1.00 37.09 162 ILE A O 1
ATOM 1048 N N . PRO A 1 143 ? 2.615 10.184 7.130 1.00 39.80 163 PRO A N 1
ATOM 1049 C CA . PRO A 1 143 ? 2.840 10.859 5.848 1.00 40.80 163 PRO A CA 1
ATOM 1050 C C . PRO A 1 143 ? 4.304 10.959 5.399 1.00 41.95 163 PRO A C 1
ATOM 1051 O O . PRO A 1 143 ? 5.243 10.792 6.198 1.00 39.96 163 PRO A O 1
ATOM 1055 N N . TRP A 1 144 ? 4.478 11.244 4.108 1.00 43.82 164 TRP A N 1
ATOM 1056 C CA . TRP A 1 144 ? 5.786 11.681 3.569 1.00 45.86 164 TRP A CA 1
ATOM 1057 C C . TRP A 1 144 ? 6.302 12.889 4.338 1.00 46.62 164 TRP A C 1
ATOM 1058 O O . TRP A 1 144 ? 5.532 13.770 4.717 1.00 45.61 164 TRP A O 1
ATOM 1069 N N . THR A 1 145 ? 7.609 12.931 4.544 1.00 48.34 165 THR A N 1
ATOM 1070 C CA . THR A 1 145 ? 8.265 14.131 5.052 1.00 49.97 165 THR A CA 1
ATOM 1071 C C . THR A 1 145 ? 8.825 14.967 3.913 1.00 49.74 165 THR A C 1
ATOM 1072 O O . THR A 1 145 ? 9.152 14.444 2.846 1.00 50.17 165 THR A O 1
ATOM 1076 N N . LYS A 1 146 ? 8.963 16.267 4.146 1.00 49.53 166 LYS A N 1
ATOM 1077 C CA . LYS A 1 146 ? 9.431 17.165 3.081 1.00 49.29 166 LYS A CA 1
ATOM 1078 C C . LYS A 1 146 ? 10.935 17.334 3.032 1.00 47.81 166 LYS A C 1
ATOM 1079 O O . LYS A 1 146 ? 11.416 18.056 2.163 1.00 48.99 166 LYS A O 1
ATOM 1081 N N . ASP A 1 147 ? 11.682 16.697 3.936 1.00 45.30 167 ASP A N 1
ATOM 1082 C CA . ASP A 1 147 ? 12.957 17.292 4.380 1.00 43.32 167 ASP A CA 1
ATOM 1083 C C . ASP A 1 147 ? 14.205 16.763 3.697 1.00 41.36 167 ASP A C 1
ATOM 1084 O O . ASP A 1 147 ? 15.309 17.141 4.069 1.00 41.19 167 ASP A O 1
ATOM 1089 N N . GLY A 1 148 ? 14.040 15.868 2.727 1.00 39.49 168 GLY A N 1
ATOM 1090 C CA . GLY A 1 148 ? 15.181 15.256 2.014 1.00 37.80 168 GLY A CA 1
ATOM 1091 C C . GLY A 1 148 ? 15.985 14.187 2.750 1.00 36.53 168 GLY A C 1
ATOM 1092 O O . GLY A 1 148 ? 17.021 13.742 2.242 1.00 36.22 168 GLY A O 1
ATOM 1093 N N . TYR A 1 149 ? 15.536 13.781 3.933 1.00 34.66 169 TYR A N 1
ATOM 1094 C CA . TYR A 1 149 ? 16.162 12.715 4.702 1.00 34.86 169 TYR A CA 1
ATOM 1095 C C . TYR A 1 149 ? 15.343 11.447 4.548 1.00 35.00 169 TYR A C 1
ATOM 1096 O O . TYR A 1 149 ? 14.136 11.508 4.442 1.00 35.25 169 TYR A O 1
ATOM 1105 N N . ALA A 1 150 ? 16.016 10.298 4.609 1.00 35.07 170 ALA A N 1
ATOM 1106 C CA . ALA A 1 150 ? 15.369 9.020 4.757 1.00 34.59 170 ALA A CA 1
ATOM 1107 C C . ALA A 1 150 ? 14.885 8.9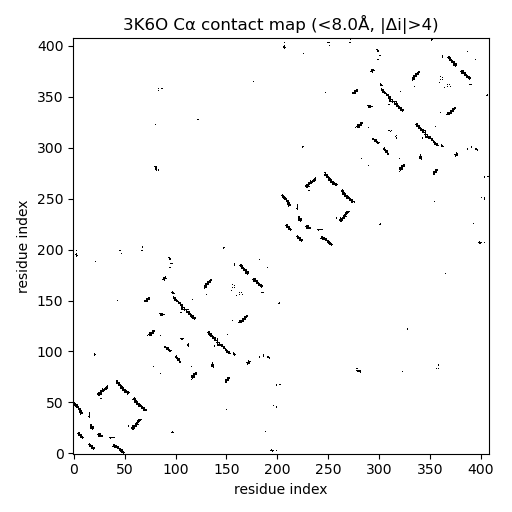16 6.197 1.00 34.04 170 ALA A C 1
ATOM 1108 O O . ALA A 1 150 ? 15.637 9.213 7.103 1.00 34.03 170 ALA A O 1
ATOM 1110 N N . HIS A 1 151 ? 13.653 8.451 6.394 1.00 32.81 171 HIS A N 1
ATOM 1111 C CA . HIS A 1 151 ? 13.111 8.177 7.707 1.00 32.41 171 HIS A CA 1
ATOM 1112 C C . HIS A 1 151 ? 12.779 6.681 7.920 1.00 31.30 171 HIS A C 1
ATOM 1113 O O . HIS A 1 151 ? 11.897 6.116 7.255 1.00 31.29 171 HIS A O 1
ATOM 1120 N N . LEU A 1 152 ? 13.510 6.066 8.847 1.00 30.30 172 LEU A N 1
ATOM 1121 C CA . LEU A 1 152 ? 13.406 4.639 9.195 1.00 29.59 172 LEU A CA 1
ATOM 1122 C C . LEU A 1 152 ? 13.223 4.498 10.704 1.00 29.43 172 LEU A C 1
ATOM 1123 O O . LEU A 1 152 ? 13.547 5.439 11.499 1.00 29.31 172 LEU A O 1
ATOM 1128 N N . GLU A 1 153 ? 12.752 3.323 11.130 1.00 29.59 173 GLU A N 1
ATOM 1129 C CA . GLU A 1 153 ? 12.608 3.095 12.561 1.00 29.29 173 GLU A CA 1
ATOM 1130 C C . GLU A 1 153 ? 13.166 1.761 12.931 1.00 29.57 173 GLU A C 1
ATOM 1131 O O . GLU A 1 153 ? 13.000 0.789 12.208 1.00 29.83 173 GLU A O 1
ATOM 1137 N N . LEU A 1 154 ? 13.843 1.713 14.063 1.00 29.27 174 LEU A N 1
ATOM 1138 C CA . LEU A 1 154 ? 14.293 0.455 14.609 1.00 29.73 174 LEU A CA 1
ATOM 1139 C C . LEU A 1 154 ? 13.226 -0.011 15.586 1.00 29.50 174 LEU A C 1
ATOM 1140 O O . LEU A 1 154 ? 12.822 0.742 16.452 1.00 29.90 174 LEU A O 1
ATOM 1145 N N . ARG A 1 155 ? 12.795 -1.252 15.432 1.00 29.15 175 ARG A N 1
ATOM 1146 C CA . ARG A 1 155 ? 11.733 -1.826 16.221 1.00 29.86 175 ARG A CA 1
ATOM 1147 C C . ARG A 1 155 ? 12.263 -3.104 16.878 1.00 29.62 175 ARG A C 1
ATOM 1148 O O . ARG A 1 155 ? 12.674 -4.034 16.178 1.00 30.37 175 ARG A O 1
ATOM 1156 N N . TYR A 1 156 ? 12.247 -3.145 18.209 1.00 30.24 176 TYR A N 1
ATOM 1157 C CA . TYR A 1 156 ? 12.678 -4.325 18.964 1.00 30.56 176 TYR A CA 1
ATOM 1158 C C . TYR A 1 156 ? 11.479 -5.096 19.513 1.00 31.64 176 TYR A C 1
ATOM 1159 O O . TYR A 1 156 ? 10.513 -4.507 20.000 1.00 30.92 176 TYR A O 1
ATOM 1168 N N . ASN A 1 157 ? 11.552 -6.421 19.426 1.00 32.93 177 ASN A N 1
ATOM 1169 C CA . ASN A 1 157 ? 10.556 -7.277 20.044 1.00 34.52 177 ASN A CA 1
ATOM 1170 C C . ASN A 1 157 ? 11.294 -8.412 20.748 1.00 35.42 177 ASN A C 1
ATOM 1171 O O . ASN A 1 157 ? 12.034 -9.146 20.108 1.00 35.57 177 ASN A O 1
ATOM 1176 N N . ASN A 1 158 ? 11.118 -8.533 22.066 1.00 37.14 178 ASN A N 1
ATOM 1177 C CA . ASN A 1 158 ? 11.792 -9.610 22.808 1.00 38.44 178 ASN A CA 1
ATOM 1178 C C . ASN A 1 158 ? 11.059 -10.934 22.715 1.00 39.82 178 ASN A C 1
ATOM 1179 O O . ASN A 1 158 ? 11.579 -11.974 23.145 1.00 40.31 178 ASN A O 1
ATOM 1184 N N . ASN A 1 159 ? 9.857 -10.897 22.137 1.00 41.01 179 ASN A N 1
ATOM 1185 C CA . ASN A 1 159 ? 9.106 -12.103 21.865 1.00 41.72 179 ASN A CA 1
ATOM 1186 C C . ASN A 1 159 ? 8.975 -12.931 23.143 1.00 42.31 179 ASN A C 1
ATOM 1187 O O . ASN A 1 159 ? 9.268 -14.103 23.141 1.00 42.78 179 ASN A O 1
ATOM 1192 N N . GLY A 1 160 ? 8.584 -12.295 24.241 1.00 43.14 180 GLY A N 1
ATOM 1193 C CA . GLY A 1 160 ? 8.407 -12.985 25.527 1.00 43.84 180 GLY A CA 1
ATOM 1194 C C . GLY A 1 160 ? 9.664 -13.213 26.364 1.00 44.45 180 GLY A C 1
ATOM 1195 O O . GLY A 1 160 ? 9.576 -13.340 27.583 1.00 43.80 180 GLY A O 1
ATOM 1196 N N . SER A 1 161 ? 10.830 -13.272 25.724 1.00 45.33 181 SER A N 1
ATOM 1197 C CA . SER A 1 161 ? 12.095 -13.486 26.436 1.00 46.10 181 SER A CA 1
ATOM 1198 C C . SER A 1 161 ? 12.515 -12.290 27.294 1.00 46.76 181 SER A C 1
ATOM 1199 O O . SER A 1 161 ? 12.979 -11.266 26.771 1.00 47.07 181 SER A O 1
ATOM 1202 N N . GLN A 1 162 ? 12.338 -12.437 28.604 1.00 47.65 182 GLN A N 1
ATOM 1203 C CA . GLN A 1 162 ? 12.636 -11.402 29.583 1.00 48.29 182 GLN A CA 1
ATOM 1204 C C . GLN A 1 162 ? 14.025 -11.602 30.198 1.00 48.25 182 GLN A C 1
ATOM 1205 O O . GLN A 1 162 ? 14.410 -10.871 31.110 1.00 48.23 182 GLN A O 1
ATOM 1211 N N . GLY A 1 163 ? 14.777 -12.586 29.701 1.00 48.21 183 GLY A N 1
ATOM 1212 C CA . GLY A 1 163 ? 16.037 -12.992 30.325 1.00 47.66 183 GLY A CA 1
ATOM 1213 C C . GLY A 1 163 ? 17.159 -11.961 30.353 1.00 47.20 183 GLY A C 1
ATOM 1214 O O . GLY A 1 163 ? 16.960 -10.784 30.049 1.00 47.06 183 GLY A O 1
ATOM 1215 N N . ARG A 1 164 ? 18.346 -12.432 30.736 1.00 46.18 184 ARG A N 1
ATOM 1216 C CA . ARG A 1 164 ? 19.541 -11.595 30.866 1.00 45.41 184 ARG A CA 1
ATOM 1217 C C . ARG A 1 164 ? 19.973 -11.006 29.524 1.00 43.71 184 ARG A C 1
ATOM 1218 O O . ARG A 1 164 ? 19.923 -11.686 28.503 1.00 43.54 184 ARG A O 1
ATOM 1226 N N . LEU A 1 165 ? 20.419 -9.753 29.544 1.00 41.93 185 LEU A N 1
ATOM 1227 C CA . LEU A 1 165 ? 20.881 -9.076 28.332 1.00 41.00 185 LEU A CA 1
ATOM 1228 C C . LEU A 1 165 ? 22.268 -9.547 27.847 1.00 39.78 185 LEU A C 1
ATOM 1229 O O . LEU A 1 165 ? 23.196 -9.718 28.637 1.00 38.80 185 LEU A O 1
ATOM 1234 N N . VAL A 1 166 ? 22.393 -9.729 26.531 1.00 38.97 186 VAL A N 1
ATOM 1235 C CA . VAL A 1 166 ? 23.661 -10.110 25.887 1.00 37.86 186 VAL A CA 1
ATOM 1236 C C . VAL A 1 166 ? 23.913 -9.238 24.645 1.00 37.66 186 VAL A C 1
ATOM 1237 O O . VAL A 1 166 ? 22.967 -8.710 24.071 1.00 37.24 186 VAL A O 1
ATOM 1241 N N . PRO A 1 167 ? 25.187 -9.063 24.250 1.00 37.23 187 PRO A N 1
ATOM 1242 C CA . PRO A 1 167 ? 25.487 -8.131 23.150 1.00 37.19 187 PRO A CA 1
ATOM 1243 C C . PRO A 1 167 ? 25.177 -8.753 21.826 1.00 36.65 187 PRO A C 1
ATOM 1244 O O . PRO A 1 167 ? 25.189 -9.977 21.717 1.00 36.69 187 PRO A O 1
ATOM 1248 N N . GLY A 1 168 ? 24.853 -7.917 20.840 1.00 36.22 188 GLY A N 1
ATOM 1249 C CA . GLY A 1 168 ? 24.459 -8.405 19.524 1.00 35.29 188 GLY A CA 1
ATOM 1250 C C . GLY A 1 168 ? 24.835 -7.347 18.532 1.00 35.30 188 GLY A C 1
ATOM 1251 O O . GLY A 1 168 ? 24.861 -6.169 18.885 1.00 34.95 188 GLY A O 1
ATOM 1260 N N . VAL A 1 170 ? 24.154 -6.370 14.285 1.00 32.82 190 VAL A N 1
ATOM 1261 C CA . VAL A 1 170 ? 23.423 -6.628 13.069 1.00 31.25 190 VAL A CA 1
ATOM 1262 C C . VAL A 1 170 ? 23.718 -5.499 12.072 1.00 31.31 190 VAL A C 1
ATOM 1263 O O . VAL A 1 170 ? 23.986 -4.331 12.469 1.00 31.26 190 VAL A O 1
ATOM 1267 N N . SER A 1 171 ? 23.679 -5.856 10.788 1.00 30.28 191 SER A N 1
ATOM 1268 C CA . SER A 1 171 ? 23.831 -4.907 9.699 1.00 31.24 191 SER A CA 1
ATOM 1269 C C . SER A 1 171 ? 22.584 -4.982 8.851 1.00 31.55 191 SER A C 1
ATOM 1270 O O . SER A 1 171 ? 22.243 -6.062 8.399 1.00 31.98 191 SER A O 1
ATOM 1273 N N . PHE A 1 172 ? 21.900 -3.841 8.674 1.00 31.82 192 PHE A N 1
ATOM 1274 C CA . PHE A 1 172 ? 20.734 -3.736 7.824 1.00 31.01 192 PHE A CA 1
ATOM 1275 C C . PHE A 1 172 ? 21.141 -3.192 6.498 1.00 31.81 192 PHE A C 1
ATOM 1276 O O . PHE A 1 172 ? 21.728 -2.154 6.449 1.00 32.45 192 PHE A O 1
ATOM 1284 N N . LYS A 1 173 ? 20.826 -3.879 5.411 1.00 33.11 193 LYS A N 1
ATOM 1285 C CA . LYS A 1 173 ? 21.070 -3.340 4.093 1.00 34.97 193 LYS A CA 1
ATOM 1286 C C . LYS A 1 173 ? 20.204 -2.124 3.823 1.00 33.85 193 LYS A C 1
ATOM 1287 O O . LYS A 1 173 ? 18.971 -2.206 3.893 1.00 33.83 193 LYS A O 1
ATOM 1293 N N . LEU A 1 174 ? 20.845 -1.012 3.477 1.00 32.69 194 LEU A N 1
ATOM 1294 C CA . LEU A 1 174 ? 20.126 0.265 3.293 1.00 32.63 194 LEU A CA 1
ATOM 1295 C C . LEU A 1 174 ? 19.390 0.381 1.946 1.00 32.82 194 LEU A C 1
ATOM 1296 O O . LEU A 1 174 ? 18.311 0.998 1.853 1.00 32.23 194 LEU A O 1
ATOM 1301 N N . ASP A 1 175 ? 19.979 -0.241 0.930 1.00 32.62 195 ASP A N 1
ATOM 1302 C CA . ASP A 1 175 ? 19.493 -0.251 -0.434 1.00 32.97 195 ASP A CA 1
ATOM 1303 C C . ASP A 1 175 ? 19.136 1.166 -0.845 1.00 32.26 195 ASP A C 1
ATOM 1304 O O . ASP A 1 175 ? 20.054 1.997 -0.927 1.00 31.92 195 ASP A O 1
ATOM 1309 N N . ASP A 1 176 ? 17.846 1.483 -1.071 1.00 30.37 196 ASP A N 1
ATOM 1310 C CA . ASP A 1 176 ? 17.546 2.782 -1.650 1.00 30.99 196 ASP A CA 1
ATOM 1311 C C . ASP A 1 176 ? 17.730 3.879 -0.596 1.00 30.80 196 ASP A C 1
ATOM 1312 O O . ASP A 1 176 ? 17.723 5.006 -0.955 1.00 31.59 196 ASP A O 1
ATOM 1317 N N . TYR A 1 177 ? 17.855 3.530 0.687 1.00 30.88 197 TYR A N 1
ATOM 1318 C CA . TYR A 1 177 ? 18.027 4.515 1.770 1.00 30.41 197 TYR A CA 1
ATOM 1319 C C . TYR A 1 177 ? 19.522 4.829 2.083 1.00 31.02 197 TYR A C 1
ATOM 1320 O O . TYR A 1 177 ? 19.818 5.549 3.032 1.00 29.31 197 TYR A O 1
ATOM 1329 N N . SER A 1 178 ? 20.438 4.303 1.261 1.00 30.10 198 SER A N 1
ATOM 1330 C CA . SER A 1 178 ? 21.850 4.445 1.512 1.00 31.46 198 SER A CA 1
ATOM 1331 C C . SER A 1 178 ? 22.417 5.732 0.917 1.00 31.61 198 SER A C 1
ATOM 1332 O O . SER A 1 178 ? 21.745 6.415 0.127 1.00 32.46 198 SER A O 1
ATOM 1335 N N . PRO A 1 179 ? 23.680 6.050 1.247 1.00 32.09 199 PRO A N 1
ATOM 1336 C CA . PRO A 1 179 ? 24.284 7.253 0.733 1.00 31.84 199 PRO A CA 1
ATOM 1337 C C . PRO A 1 179 ? 24.565 7.245 -0.761 1.00 32.08 199 PRO A C 1
ATOM 1338 O O . PRO A 1 179 ? 24.889 8.279 -1.336 1.00 32.15 199 PRO A O 1
ATOM 1342 N N . GLU A 1 180 ? 24.424 6.102 -1.390 1.00 33.28 200 GLU A N 1
ATOM 1343 C CA . GLU A 1 180 ? 24.476 6.019 -2.845 1.00 34.19 200 GLU A CA 1
ATOM 1344 C C . GLU A 1 180 ? 23.238 6.575 -3.514 1.00 34.52 200 GLU A C 1
ATOM 1345 O O . GLU A 1 180 ? 23.275 6.788 -4.696 1.00 34.16 200 GLU A O 1
ATOM 1351 N N . ASN A 1 181 ? 22.132 6.780 -2.772 1.00 34.10 201 ASN A N 1
ATOM 1352 C CA . ASN A 1 181 ? 21.026 7.547 -3.290 1.00 35.39 201 ASN A CA 1
ATOM 1353 C C . ASN A 1 181 ? 21.348 9.045 -3.238 1.00 36.61 201 ASN A C 1
ATOM 1354 O O . ASN A 1 181 ? 21.408 9.649 -2.176 1.00 36.00 201 ASN A O 1
ATOM 1359 N N . SER A 1 182 ? 21.528 9.655 -4.397 1.00 37.73 202 SER A N 1
ATOM 1360 C CA . SER A 1 182 ? 22.010 11.013 -4.449 1.00 38.75 202 SER A CA 1
ATOM 1361 C C . SER A 1 182 ? 20.944 12.034 -4.058 1.00 38.72 202 SER A C 1
ATOM 1362 O O . SER A 1 182 ? 21.266 13.149 -3.793 1.00 39.23 202 SER A O 1
ATOM 1365 N N . GLU A 1 183 ? 19.677 11.669 -4.025 1.00 39.45 203 GLU A N 1
ATOM 1366 C CA . GLU A 1 183 ? 18.649 12.605 -3.555 1.00 40.41 203 GLU A CA 1
ATOM 1367 C C . GLU A 1 183 ? 18.602 12.715 -2.016 1.00 39.11 203 GLU A C 1
ATOM 1368 O O . GLU A 1 183 ? 17.832 13.521 -1.500 1.00 38.95 203 GLU A O 1
ATOM 1374 N N . LEU A 1 184 ? 19.338 11.894 -1.269 1.00 36.65 204 LEU A N 1
ATOM 1375 C CA . LEU A 1 184 ? 19.181 11.930 0.214 1.00 35.99 204 LEU A CA 1
ATOM 1376 C C . LEU A 1 184 ? 20.205 12.829 0.909 1.00 35.29 204 LEU A C 1
ATOM 1377 O O . LEU A 1 184 ? 21.406 12.724 0.681 1.00 35.18 204 LEU A O 1
ATOM 1382 N N . LYS A 1 185 ? 19.693 13.701 1.762 1.00 35.01 205 LYS A N 1
ATOM 1383 C CA . LYS A 1 185 ? 20.504 14.558 2.617 1.00 35.06 205 LYS A CA 1
ATOM 1384 C C . LYS A 1 185 ? 21.079 13.796 3.820 1.00 33.80 205 LYS A C 1
ATOM 1385 O O . LYS A 1 185 ? 22.010 14.283 4.482 1.00 31.90 205 LYS A O 1
ATOM 1391 N N . GLY A 1 186 ? 20.486 12.636 4.121 1.00 32.93 206 GLY A N 1
ATOM 1392 C CA . GLY A 1 186 ? 20.907 11.814 5.258 1.00 32.69 206 GLY A CA 1
ATOM 1393 C C . GLY A 1 186 ? 19.812 10.860 5.701 1.00 32.09 206 GLY A C 1
ATOM 1394 O O . GLY A 1 186 ? 18.845 10.666 5.000 1.00 32.06 206 GLY A O 1
ATOM 1395 N N . ILE A 1 187 ? 19.970 10.273 6.872 1.00 32.05 207 ILE A N 1
ATOM 1396 C CA . ILE A 1 187 ? 19.028 9.305 7.372 1.00 32.62 207 ILE A CA 1
ATOM 1397 C C . ILE A 1 187 ? 18.711 9.609 8.820 1.00 32.05 207 ILE A C 1
ATOM 1398 O O . ILE A 1 187 ? 19.579 10.030 9.579 1.00 33.24 207 ILE A O 1
ATOM 1403 N N . LYS A 1 188 ? 17.452 9.429 9.172 1.00 31.34 208 LYS A N 1
ATOM 1404 C CA . LYS A 1 188 ? 16.960 9.602 10.540 1.00 30.90 208 LYS A CA 1
ATOM 1405 C C . LYS A 1 188 ? 16.371 8.279 11.000 1.00 29.91 208 LYS A C 1
ATOM 1406 O O . LYS A 1 188 ? 15.560 7.679 10.285 1.00 30.31 208 LYS A O 1
ATOM 1412 N N . VAL A 1 189 ? 16.810 7.810 12.161 1.00 29.27 209 VAL A N 1
ATOM 1413 C CA . VAL A 1 189 ? 16.417 6.530 12.690 1.00 29.89 209 VAL A CA 1
ATOM 1414 C C . VAL A 1 189 ? 15.778 6.658 14.090 1.00 29.91 209 VAL A C 1
ATOM 1415 O O . VAL A 1 189 ? 16.429 7.109 15.031 1.00 29.45 209 VAL A O 1
ATOM 1419 N N . LEU A 1 190 ? 14.509 6.273 14.203 1.00 29.72 210 LEU A N 1
ATOM 1420 C CA . LEU A 1 190 ? 13.784 6.364 15.465 1.00 30.34 210 LEU A CA 1
ATOM 1421 C C . LEU A 1 190 ? 14.020 5.124 16.319 1.00 30.11 210 LEU A C 1
ATOM 1422 O O . LEU A 1 190 ? 13.942 3.986 15.827 1.00 29.40 210 LEU A O 1
ATOM 1427 N N . VAL A 1 191 ? 14.265 5.360 17.600 1.00 29.28 211 VAL A N 1
ATOM 1428 C CA . VAL A 1 191 ? 14.563 4.311 18.559 1.00 29.81 211 VAL A CA 1
ATOM 1429 C C . VAL A 1 191 ? 13.763 4.529 19.829 1.00 31.20 211 VAL A C 1
ATOM 1430 O O . VAL A 1 191 ? 13.639 5.681 20.325 1.00 32.20 211 VAL A O 1
ATOM 1434 N N . ASN A 1 192 ? 13.253 3.430 20.365 1.00 31.29 212 ASN A N 1
ATOM 1435 C CA . ASN A 1 192 ? 12.615 3.440 21.659 1.00 31.87 212 ASN A CA 1
ATOM 1436 C C . ASN A 1 192 ? 13.641 2.900 22.659 1.00 32.42 212 ASN A C 1
ATOM 1437 O O . ASN A 1 192 ? 13.899 1.697 22.709 1.00 32.13 212 ASN A O 1
ATOM 1442 N N . PRO A 1 193 ? 14.264 3.792 23.438 1.00 33.60 213 PRO A N 1
ATOM 1443 C CA . PRO A 1 193 ? 15.420 3.411 24.254 1.00 34.88 213 PRO A CA 1
ATOM 1444 C C . PRO A 1 193 ? 15.048 2.926 25.644 1.00 36.23 213 PRO A C 1
ATOM 1445 O O . PRO A 1 193 ? 14.077 3.391 26.181 1.00 36.55 213 PRO A O 1
ATOM 1449 N N . VAL A 1 194 ? 15.835 2.029 26.234 1.00 39.36 214 VAL A N 1
ATOM 1450 C CA . VAL A 1 194 ? 15.568 1.544 27.605 1.00 41.48 214 VAL A CA 1
ATOM 1451 C C . VAL A 1 194 ? 15.596 2.622 28.674 1.00 43.73 214 VAL A C 1
ATOM 1452 O O . VAL A 1 194 ? 14.725 2.662 29.565 1.00 44.22 214 VAL A O 1
ATOM 1456 N N . ASP A 1 195 ? 16.600 3.485 28.637 1.00 45.82 215 ASP A N 1
ATOM 1457 C CA . ASP A 1 195 ? 16.603 4.625 29.587 1.00 47.39 215 ASP A CA 1
ATOM 1458 C C . ASP A 1 195 ? 16.401 5.822 28.665 1.00 48.36 215 ASP A C 1
ATOM 1459 O O . ASP A 1 195 ? 17.268 6.106 27.780 1.00 49.29 215 ASP A O 1
ATOM 1461 N N . GLY A 1 196 ? 15.220 6.431 28.795 1.00 47.86 216 GLY A N 1
ATOM 1462 C CA . GLY A 1 196 ? 14.843 7.558 27.971 1.00 47.51 216 GLY A CA 1
ATOM 1463 C C . GLY A 1 196 ? 13.521 7.397 27.244 1.00 47.46 216 GLY A C 1
ATOM 1464 O O . GLY A 1 196 ? 12.742 6.447 27.469 1.00 48.69 216 GLY A O 1
ATOM 1465 N N . GLU A 1 197 ? 13.271 8.343 26.354 1.00 46.15 217 GLU A N 1
ATOM 1466 C CA . GLU A 1 197 ? 12.030 8.400 25.622 1.00 45.48 217 GLU A CA 1
ATOM 1467 C C . GLU A 1 197 ? 12.395 8.276 24.150 1.00 43.91 217 GLU A C 1
ATOM 1468 O O . GLU A 1 197 ? 13.555 8.442 23.796 1.00 42.99 217 GLU A O 1
ATOM 1474 N N . GLU A 1 198 ? 11.409 7.971 23.311 1.00 42.65 218 GLU A N 1
ATOM 1475 C CA . GLU A 1 198 ? 11.641 7.766 21.876 1.00 42.17 218 GLU A CA 1
ATOM 1476 C C . GLU A 1 198 ? 12.544 8.895 21.395 1.00 41.54 218 GLU A C 1
ATOM 1477 O O . GLU A 1 198 ? 12.312 10.034 21.751 1.00 41.68 218 GLU A O 1
ATOM 1483 N N . LYS A 1 199 ? 13.594 8.567 20.648 1.00 40.87 219 LYS A N 1
ATOM 1484 C CA . LYS A 1 199 ? 14.529 9.573 20.135 1.00 40.58 219 LYS A CA 1
ATOM 1485 C C . LYS A 1 199 ? 14.969 9.285 18.695 1.00 39.24 219 LYS A C 1
ATOM 1486 O O . LYS A 1 199 ? 14.843 8.168 18.230 1.00 38.73 219 LYS A O 1
ATOM 1492 N N . THR A 1 200 ? 15.469 10.312 18.015 1.00 37.94 220 THR A N 1
ATOM 1493 C CA . THR A 1 200 ? 15.910 10.206 16.623 1.00 37.78 220 THR A CA 1
ATOM 1494 C C . THR A 1 200 ? 17.414 10.296 16.491 1.00 36.49 220 THR A C 1
ATOM 1495 O O . THR A 1 200 ? 17.995 11.304 16.860 1.00 37.42 220 THR A O 1
ATOM 1499 N N . TYR A 1 201 ? 18.042 9.256 15.961 1.00 34.54 221 TYR A N 1
ATOM 1500 C CA . TYR A 1 201 ? 19.436 9.349 15.558 1.00 33.84 221 TYR A CA 1
ATOM 1501 C C . TYR A 1 201 ? 19.427 10.011 14.172 1.00 33.30 221 TYR A C 1
ATOM 1502 O O . TYR A 1 201 ? 18.625 9.615 13.325 1.00 32.68 221 TYR A O 1
ATOM 1511 N N . ILE A 1 202 ? 20.279 11.014 13.964 1.00 31.78 222 ILE A N 1
ATOM 1512 C CA . ILE A 1 202 ? 20.364 11.740 12.699 1.00 32.56 222 ILE A CA 1
ATOM 1513 C C . ILE A 1 202 ? 21.788 11.533 12.158 1.00 31.72 222 ILE A C 1
ATOM 1514 O O . ILE A 1 202 ? 22.766 11.787 12.865 1.00 31.65 222 ILE A O 1
ATOM 1519 N N . PHE A 1 203 ? 21.902 11.049 10.929 1.00 30.90 223 PHE A N 1
ATOM 1520 C CA . PHE A 1 203 ? 23.197 10.982 10.250 1.00 30.69 223 PHE A CA 1
ATOM 1521 C C . PHE A 1 203 ? 23.106 11.694 8.909 1.00 31.43 223 PHE A C 1
ATOM 1522 O O . PHE A 1 203 ? 22.321 11.293 8.051 1.00 31.55 223 PHE A O 1
ATOM 1530 N N . SER A 1 204 ? 23.929 12.715 8.692 1.00 31.39 224 SER A N 1
ATOM 1531 C CA . SER A 1 204 ? 23.923 13.398 7.408 1.00 31.70 224 SER A CA 1
ATOM 1532 C C . SER A 1 204 ? 24.711 12.615 6.376 1.00 31.37 224 SER A C 1
ATOM 1533 O O . SER A 1 204 ? 25.612 11.841 6.723 1.00 31.95 224 SER A O 1
ATOM 1536 N N . TYR A 1 205 ? 24.321 12.776 5.115 1.00 30.23 225 TYR A N 1
ATOM 1537 C CA . TYR A 1 205 ? 25.056 12.223 3.973 1.00 29.84 225 TYR A CA 1
ATOM 1538 C C . TYR A 1 205 ? 25.696 13.421 3.297 1.00 30.10 225 TYR A C 1
ATOM 1539 O O . TYR A 1 205 ? 25.077 14.489 3.274 1.00 30.14 225 TYR A O 1
ATOM 1548 N N . PRO A 1 206 ? 26.919 13.270 2.733 1.00 29.75 226 PRO A N 1
ATOM 1549 C CA . PRO A 1 206 ? 27.729 12.051 2.624 1.00 29.87 226 PRO A CA 1
ATOM 1550 C C . PRO A 1 206 ? 28.404 11.658 3.940 1.00 29.94 226 PRO A C 1
ATOM 1551 O O . PRO A 1 206 ? 28.547 12.492 4.854 1.00 30.92 226 PRO A O 1
ATOM 1555 N N . LEU A 1 207 ? 28.801 10.398 4.022 1.00 29.22 227 LEU A N 1
ATOM 1556 C CA . LEU A 1 207 ? 29.567 9.903 5.152 1.00 28.88 227 LEU A CA 1
ATOM 1557 C C . LEU A 1 207 ? 31.062 10.171 4.904 1.00 29.79 227 LEU A C 1
ATOM 1558 O O . LEU A 1 207 ? 31.603 9.761 3.861 1.00 28.47 227 LEU A O 1
ATOM 1563 N N . THR A 1 208 ? 31.702 10.839 5.868 1.00 29.44 228 THR A N 1
ATOM 1564 C CA . THR A 1 208 ? 33.140 11.123 5.831 1.00 29.52 228 THR A CA 1
ATOM 1565 C C . THR A 1 208 ? 33.979 10.056 6.550 1.00 30.00 228 THR A C 1
ATOM 1566 O O . THR A 1 208 ? 35.212 10.052 6.414 1.00 30.22 228 THR A O 1
ATOM 1570 N N . GLY A 1 209 ? 33.318 9.170 7.313 1.00 29.90 229 GLY A N 1
ATOM 1571 C CA . GLY A 1 209 ? 34.004 8.216 8.197 1.00 30.02 229 GLY A CA 1
ATOM 1572 C C . GLY A 1 209 ? 34.010 8.621 9.686 1.00 30.55 229 GLY A C 1
ATOM 1573 O O . GLY A 1 209 ? 34.387 7.811 10.544 1.00 30.50 229 GLY A O 1
ATOM 1574 N N . GLU A 1 210 ? 33.582 9.852 9.988 1.00 30.43 230 GLU A N 1
ATOM 1575 C CA . GLU A 1 210 ? 33.583 10.378 11.367 1.00 31.19 230 GLU A CA 1
ATOM 1576 C C . GLU A 1 210 ? 32.504 9.714 12.243 1.00 31.63 230 GLU A C 1
ATOM 1577 O O . GLU A 1 210 ? 32.585 9.766 13.454 1.00 31.19 230 GLU A O 1
ATOM 1583 N N . ASP A 1 211 ? 31.512 9.089 11.619 1.00 31.90 231 ASP A N 1
ATOM 1584 C CA . ASP A 1 211 ? 30.470 8.408 12.340 1.00 32.39 231 ASP A CA 1
ATOM 1585 C C . ASP A 1 211 ? 30.906 7.029 12.873 1.00 32.36 231 ASP A C 1
ATOM 1586 O O . ASP A 1 211 ? 30.203 6.462 13.707 1.00 31.32 231 ASP A O 1
ATOM 1591 N N . VAL A 1 212 ? 32.022 6.477 12.380 1.00 32.06 232 VAL A N 1
ATOM 1592 C CA . VAL A 1 212 ? 32.387 5.086 12.671 1.00 32.15 232 VAL A CA 1
ATOM 1593 C C . VAL A 1 212 ? 33.006 5.006 14.069 1.00 33.57 232 VAL A C 1
ATOM 1594 O O . VAL A 1 212 ? 33.981 5.683 14.337 1.00 33.31 232 VAL A O 1
ATOM 1598 N N . PRO A 1 213 ? 32.422 4.192 14.981 1.00 35.31 233 PRO A N 1
ATOM 1599 C CA . PRO A 1 213 ? 33.034 4.071 16.309 1.00 36.20 233 PRO A CA 1
ATOM 1600 C C . PRO A 1 213 ? 34.347 3.305 16.264 1.00 36.58 233 PRO A C 1
ATOM 1601 O O . PRO A 1 213 ? 34.527 2.487 15.392 1.00 36.40 233 PRO A O 1
ATOM 1605 N N . GLY A 1 214 ? 35.259 3.602 17.181 1.00 38.21 234 GLY A N 1
ATOM 1606 C CA . GLY A 1 214 ? 36.450 2.757 17.399 1.00 38.96 234 GLY A CA 1
ATOM 1607 C C . GLY A 1 214 ? 36.096 1.533 18.239 1.00 39.34 234 GLY A C 1
ATOM 1608 O O . GLY A 1 214 ? 35.287 1.618 19.161 1.00 39.70 234 GLY A O 1
ATOM 1609 N N . PHE A 1 215 ? 36.656 0.377 17.902 1.00 39.87 235 PHE A N 1
ATOM 1610 C CA . PHE A 1 215 ? 36.398 -0.850 18.682 1.00 39.87 235 PHE A CA 1
ATOM 1611 C C . PHE A 1 215 ? 37.692 -1.465 19.149 1.00 40.07 235 PHE A C 1
ATOM 1612 O O . PHE A 1 215 ? 38.752 -1.163 18.606 1.00 40.06 235 PHE A O 1
ATOM 1620 N N . ASN A 1 216 ? 37.609 -2.351 20.137 1.00 40.54 236 ASN A N 1
ATOM 1621 C CA . ASN A 1 216 ? 38.785 -3.135 20.529 1.00 41.18 236 ASN A CA 1
ATOM 1622 C C . ASN A 1 216 ? 38.481 -4.636 20.675 1.00 40.51 236 ASN A C 1
ATOM 1623 O O . ASN A 1 216 ? 37.341 -5.052 20.486 1.00 40.27 236 ASN A O 1
ATOM 1628 N N . PRO A 1 217 ? 39.508 -5.460 20.953 1.00 39.94 237 PRO A N 1
ATOM 1629 C CA . PRO A 1 217 ? 39.282 -6.907 21.012 1.00 39.88 237 PRO A CA 1
ATOM 1630 C C . PRO A 1 217 ? 38.173 -7.383 21.956 1.00 39.79 237 PRO A C 1
ATOM 1631 O O . PRO A 1 217 ? 37.479 -8.352 21.651 1.00 39.32 237 PRO A O 1
ATOM 1635 N N . LEU A 1 218 ? 37.997 -6.714 23.088 1.00 40.12 238 LEU A N 1
ATOM 1636 C CA . LEU A 1 218 ? 36.941 -7.103 24.012 1.00 40.51 238 LEU A CA 1
ATOM 1637 C C . LEU A 1 218 ? 35.596 -6.987 23.333 1.00 39.82 238 LEU A C 1
ATOM 1638 O O . LEU A 1 218 ? 34.719 -7.835 23.545 1.00 38.49 238 LEU A O 1
ATOM 1643 N N . ASP A 1 219 ? 35.451 -5.963 22.480 1.00 40.01 239 ASP A N 1
ATOM 1644 C CA . ASP A 1 219 ? 34.178 -5.729 21.778 1.00 39.83 239 ASP A CA 1
ATOM 1645 C C . ASP A 1 219 ? 33.850 -6.943 20.928 1.00 39.59 239 ASP A C 1
ATOM 1646 O O . ASP A 1 219 ? 32.707 -7.405 20.904 1.00 39.57 239 ASP A O 1
ATOM 1651 N N . LEU A 1 220 ? 34.863 -7.465 20.244 1.00 39.11 240 LEU A N 1
ATOM 1652 C CA . LEU A 1 220 ? 34.695 -8.673 19.448 1.00 39.53 240 LEU A CA 1
ATOM 1653 C C . LEU A 1 220 ? 34.511 -9.917 20.340 1.00 39.72 240 LEU A C 1
ATOM 1654 O O . LEU A 1 220 ? 33.598 -10.710 20.099 1.00 39.49 240 LEU A O 1
ATOM 1659 N N . ALA A 1 221 ? 35.362 -10.080 21.359 1.00 39.78 241 ALA A N 1
ATOM 1660 C CA . ALA A 1 221 ? 35.238 -11.221 22.290 1.00 40.54 241 ALA A CA 1
ATOM 1661 C C . ALA A 1 221 ? 33.837 -11.325 22.901 1.00 41.17 241 ALA A C 1
ATOM 1662 O O . ALA A 1 221 ? 33.219 -12.398 22.882 1.00 41.17 241 ALA A O 1
ATOM 1664 N N . GLU A 1 222 ? 33.328 -10.212 23.423 1.00 42.17 242 GLU A N 1
ATOM 1665 C CA . GLU A 1 222 ? 31.964 -10.169 23.957 1.00 43.42 242 GLU A CA 1
ATOM 1666 C C . GLU A 1 222 ? 30.867 -10.732 23.033 1.00 43.54 242 GLU A C 1
ATOM 1667 O O . GLU A 1 222 ? 29.827 -11.137 23.531 1.00 42.76 242 GLU A O 1
ATOM 1673 N N . LEU A 1 223 ? 31.069 -10.716 21.710 1.00 44.00 243 LEU A N 1
ATOM 1674 C CA . LEU A 1 223 ? 30.000 -11.112 20.764 1.00 45.08 243 LEU A CA 1
ATOM 1675 C C . LEU A 1 223 ? 29.986 -12.590 20.368 1.00 46.04 243 LEU A C 1
ATOM 1676 O O . LEU A 1 223 ? 29.103 -13.018 19.627 1.00 46.32 243 LEU A O 1
ATOM 1681 N N . LYS A 1 224 ? 30.972 -13.353 20.820 1.00 47.52 244 LYS A N 1
ATOM 1682 C CA . LYS A 1 224 ? 31.009 -14.801 20.572 1.00 48.62 244 LYS A CA 1
ATOM 1683 C C . LYS A 1 224 ? 30.204 -15.522 21.633 1.00 48.98 244 LYS A C 1
ATOM 1684 O O . LYS A 1 224 ? 30.564 -15.554 22.801 1.00 49.62 244 LYS A O 1
ATOM 1691 N N . THR B 1 14 ? -18.014 -1.933 47.585 1.00 43.19 34 THR B N 1
ATOM 1692 C CA . THR B 1 14 ? -17.322 -3.017 48.375 1.00 43.47 34 THR B CA 1
ATOM 1693 C C . THR B 1 14 ? -16.329 -3.871 47.532 1.00 42.50 34 THR B C 1
ATOM 1694 O O . THR B 1 14 ? -15.220 -4.198 48.000 1.00 43.59 34 THR B O 1
ATOM 1698 N N . VAL B 1 15 ? -16.726 -4.238 46.312 1.00 40.54 35 VAL B N 1
ATOM 1699 C CA . VAL B 1 15 ? -15.865 -5.012 45.408 1.00 38.60 35 VAL B CA 1
ATOM 1700 C C . VAL B 1 15 ? -15.629 -4.140 44.197 1.00 37.38 35 VAL B C 1
ATOM 1701 O O . VAL B 1 15 ? -16.368 -3.187 43.979 1.00 37.11 35 VAL B O 1
ATOM 1705 N N . THR B 1 16 ? -14.599 -4.454 43.422 1.00 35.58 36 THR B N 1
ATOM 1706 C CA . THR B 1 16 ? -14.268 -3.682 42.234 1.00 34.66 36 THR B CA 1
ATOM 1707 C C . THR B 1 16 ? -14.371 -4.564 41.009 1.00 32.91 36 THR B C 1
ATOM 1708 O O . THR B 1 16 ? -13.768 -5.645 40.975 1.00 30.84 36 THR B O 1
ATOM 1712 N N . ILE B 1 17 ? -15.155 -4.102 40.031 1.00 31.78 37 ILE B N 1
ATOM 1713 C CA . ILE B 1 17 ? -15.271 -4.758 38.747 1.00 31.49 37 ILE B CA 1
ATOM 1714 C C . ILE B 1 17 ? -14.434 -3.941 37.756 1.00 31.92 37 ILE B C 1
ATOM 1715 O O . ILE B 1 17 ? -14.682 -2.748 37.525 1.00 32.71 37 ILE B O 1
ATOM 1720 N N . ALA B 1 18 ? -13.415 -4.565 37.195 1.00 30.90 38 ALA B N 1
ATOM 1721 C CA . ALA B 1 18 ? -12.495 -3.829 36.341 1.00 30.09 38 ALA B CA 1
ATOM 1722 C C . ALA B 1 18 ? -11.676 -4.767 35.497 1.00 30.47 38 ALA B C 1
ATOM 1723 O O . ALA B 1 18 ? -11.518 -5.952 35.818 1.00 30.28 38 ALA B O 1
ATOM 1733 N N . ALA B 1 20 ? -8.231 -6.214 33.844 1.00 26.63 40 ALA B N 1
ATOM 1734 C CA . ALA B 1 20 ? -6.850 -6.445 34.202 1.00 26.79 40 ALA B CA 1
ATOM 1735 C C . ALA B 1 20 ? -6.178 -7.246 33.113 1.00 26.48 40 ALA B C 1
ATOM 1736 O O . ALA B 1 20 ? -6.837 -7.915 32.329 1.00 27.65 40 ALA B O 1
ATOM 1738 N N . THR B 1 21 ? -4.855 -7.207 33.094 1.00 26.81 41 THR B N 1
ATOM 1739 C CA . THR B 1 21 ? -4.068 -8.082 32.275 1.00 27.20 41 THR B CA 1
ATOM 1740 C C . THR B 1 21 ? -3.216 -8.985 33.153 1.00 27.02 41 THR B C 1
ATOM 1741 O O . THR B 1 21 ? -2.614 -8.545 34.133 1.00 27.10 41 THR B O 1
ATOM 1745 N N . VAL B 1 22 ? -3.206 -10.265 32.822 1.00 26.94 42 VAL B N 1
ATOM 1746 C CA . VAL B 1 22 ? -2.443 -11.255 33.545 1.00 27.53 42 VAL B CA 1
ATOM 1747 C C . VAL B 1 22 ? -0.991 -11.090 33.185 1.00 29.03 42 VAL B C 1
ATOM 1748 O O . VAL B 1 22 ? -0.667 -10.906 32.014 1.00 29.76 42 VAL B O 1
ATOM 1752 N N . GLU B 1 23 ? -0.095 -11.209 34.162 1.00 30.38 43 GLU B N 1
ATOM 1753 C CA . GLU B 1 23 ? 1.332 -11.281 33.844 1.00 31.26 43 GLU B CA 1
ATOM 1754 C C . GLU B 1 23 ? 1.961 -12.286 34.761 1.00 32.30 43 GLU B C 1
ATOM 1755 O O . GLU B 1 23 ? 1.363 -12.709 35.761 1.00 31.31 43 GLU B O 1
ATOM 1761 N N . LYS B 1 24 ? 3.179 -12.674 34.408 1.00 33.34 44 LYS B N 1
ATOM 1762 C CA . LYS B 1 24 ? 3.981 -13.612 35.171 1.00 34.85 44 LYS B CA 1
ATOM 1763 C C . LYS B 1 24 ? 5.436 -13.177 35.098 1.00 35.92 44 LYS B C 1
ATOM 1764 O O . LYS B 1 24 ? 5.833 -12.541 34.134 1.00 37.09 44 LYS B O 1
ATOM 1770 N N . GLN B 1 25 ? 6.193 -13.442 36.154 1.00 36.94 45 GLN B N 1
ATOM 1771 C CA . GLN B 1 25 ? 7.657 -13.336 36.166 1.00 37.70 45 GLN B CA 1
ATOM 1772 C C . GLN B 1 25 ? 8.207 -14.581 36.857 1.00 37.72 45 GLN B C 1
ATOM 1773 O O . GLN B 1 25 ? 7.561 -15.147 37.739 1.00 37.34 45 GLN B O 1
ATOM 1779 N N . PRO B 1 26 ? 9.399 -15.034 36.432 1.00 38.67 46 PRO B N 1
ATOM 1780 C CA . PRO B 1 26 ? 9.882 -16.345 36.866 1.00 37.94 46 PRO B CA 1
ATOM 1781 C C . PRO B 1 26 ? 10.188 -16.409 38.329 1.00 36.94 46 PRO B C 1
ATOM 1782 O O . PRO B 1 26 ? 10.140 -17.478 38.923 1.00 36.25 46 PRO B O 1
ATOM 1786 N N . GLN B 1 27 ? 10.480 -15.274 38.941 1.00 36.21 47 GLN B N 1
ATOM 1787 C CA . GLN B 1 27 ? 10.770 -15.317 40.352 1.00 35.60 47 GLN B CA 1
ATOM 1788 C C . GLN B 1 27 ? 9.514 -15.566 41.211 1.00 34.14 47 GLN B C 1
ATOM 1789 O O . GLN B 1 27 ? 9.653 -15.840 42.391 1.00 34.30 47 GLN B O 1
ATOM 1795 N N . TYR B 1 28 ? 8.313 -15.431 40.642 1.00 32.78 48 TYR B N 1
ATOM 1796 C CA . TYR B 1 28 ? 7.057 -15.702 41.388 1.00 31.88 48 TYR B CA 1
ATOM 1797 C C . TYR B 1 28 ? 6.487 -17.052 41.025 1.00 31.68 48 TYR B C 1
ATOM 1798 O O . TYR B 1 28 ? 6.795 -17.580 39.957 1.00 32.44 48 TYR B O 1
ATOM 1807 N N . ASP B 1 29 ? 5.639 -17.606 41.884 1.00 30.53 49 ASP B N 1
ATOM 1808 C CA . ASP B 1 29 ? 5.087 -18.941 41.618 1.00 29.98 49 ASP B CA 1
ATOM 1809 C C . ASP B 1 29 ? 3.591 -18.985 41.235 1.00 29.50 49 ASP B C 1
ATOM 1810 O O . ASP B 1 29 ? 2.956 -20.026 41.348 1.00 30.17 49 ASP B O 1
ATOM 1815 N N . ALA B 1 30 ? 3.048 -17.866 40.784 1.00 28.19 50 ALA B N 1
ATOM 1816 C CA . ALA B 1 30 ? 1.644 -17.776 40.407 1.00 27.68 50 ALA B CA 1
ATOM 1817 C C . ALA B 1 30 ? 1.488 -16.587 39.501 1.00 27.47 50 ALA B C 1
ATOM 1818 O O . ALA B 1 30 ? 2.214 -15.612 39.632 1.00 27.53 50 ALA B O 1
ATOM 1820 N N . PRO B 1 31 ? 0.516 -16.636 38.589 1.00 27.30 51 PRO B N 1
ATOM 1821 C CA . PRO B 1 31 ? 0.253 -15.428 37.861 1.00 27.43 51 PRO B CA 1
ATOM 1822 C C . PRO B 1 31 ? -0.361 -14.340 38.738 1.00 26.73 51 PRO B C 1
ATOM 1823 O O . PRO B 1 31 ? -0.995 -14.635 39.726 1.00 26.64 51 PRO B O 1
ATOM 1827 N N . TYR B 1 32 ? -0.142 -13.094 38.340 1.00 26.46 52 TYR B N 1
ATOM 1828 C CA . TYR B 1 32 ? -0.635 -11.910 39.033 1.00 26.22 52 TYR B CA 1
ATOM 1829 C C . TYR B 1 32 ? -1.374 -11.066 38.017 1.00 25.63 52 TYR B C 1
ATOM 1830 O O . TYR B 1 32 ? -1.430 -11.400 36.835 1.00 23.95 52 TYR B O 1
ATOM 1839 N N . LEU B 1 33 ? -1.967 -9.994 38.485 1.00 25.26 53 LEU B N 1
ATOM 1840 C CA . LEU B 1 33 ? -2.819 -9.186 37.665 1.00 26.82 53 LEU B CA 1
ATOM 1841 C C . LEU B 1 33 ? -2.283 -7.789 37.654 1.00 26.77 53 LEU B C 1
ATOM 1842 O O . LEU B 1 33 ? -1.755 -7.322 38.668 1.00 28.66 53 LEU B O 1
ATOM 1847 N N . VAL B 1 34 ? -2.362 -7.128 36.505 1.00 27.14 54 VAL B N 1
ATOM 1848 C CA . VAL B 1 34 ? -1.981 -5.727 36.384 1.00 26.52 54 VAL B CA 1
ATOM 1849 C C . VAL B 1 34 ? -3.205 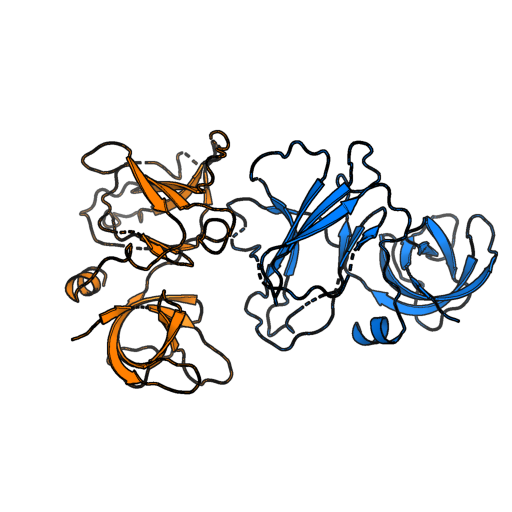-4.946 35.978 1.00 26.53 54 VAL B C 1
ATOM 1850 O O . VAL B 1 34 ? -3.794 -5.191 34.942 1.00 27.22 54 VAL B O 1
ATOM 1854 N N . LEU B 1 35 ? -3.603 -4.006 36.806 1.00 26.12 55 LEU B N 1
ATOM 1855 C CA . LEU B 1 35 ? -4.687 -3.119 36.463 1.00 27.40 55 LEU B CA 1
ATOM 1856 C C . LEU B 1 35 ? -4.238 -2.167 35.363 1.00 28.50 55 LEU B C 1
ATOM 1857 O O . LEU B 1 35 ? -3.023 -2.041 35.069 1.00 28.92 55 LEU B O 1
ATOM 1862 N N . ASP B 1 36 ? -5.198 -1.509 34.724 1.00 29.34 56 ASP B N 1
ATOM 1863 C CA . ASP B 1 36 ? -4.815 -0.630 33.599 1.00 30.48 56 ASP B CA 1
ATOM 1864 C C . ASP B 1 36 ? -4.053 0.607 34.090 1.00 31.81 56 ASP B C 1
ATOM 1865 O O . ASP B 1 36 ? -3.416 1.277 33.320 1.00 31.68 56 ASP B O 1
ATOM 1870 N N . ASN B 1 37 ? -4.131 0.917 35.375 1.00 33.03 57 ASN B N 1
ATOM 1871 C CA . ASN B 1 37 ? -3.316 2.019 35.901 1.00 34.44 57 ASN B CA 1
ATOM 1872 C C . ASN B 1 37 ? -1.892 1.610 36.289 1.00 34.71 57 ASN B C 1
ATOM 1873 O O . ASN B 1 37 ? -1.200 2.396 36.944 1.00 35.54 57 ASN B O 1
ATOM 1878 N N . GLY B 1 38 ? -1.474 0.406 35.886 1.00 33.91 58 GLY B N 1
ATOM 1879 C CA . GLY B 1 38 ? -0.169 -0.141 36.226 1.00 33.09 58 GLY B CA 1
ATOM 1880 C C . GLY B 1 38 ? 0.021 -0.774 37.604 1.00 33.18 58 GLY B C 1
ATOM 1881 O O . GLY B 1 38 ? 1.070 -1.341 37.840 1.00 33.66 58 GLY B O 1
ATOM 1882 N N . GLU B 1 39 ? -0.960 -0.716 38.512 1.00 32.36 59 GLU B N 1
ATOM 1883 C CA . GLU B 1 39 ? -0.823 -1.402 39.786 1.00 32.97 59 GLU B CA 1
ATOM 1884 C C . GLU B 1 39 ? -0.945 -2.917 39.631 1.00 31.81 59 GLU B C 1
ATOM 1885 O O . GLU B 1 39 ? -1.825 -3.428 38.930 1.00 30.66 59 GLU B O 1
ATOM 1891 N N . LYS B 1 40 ? -0.055 -3.614 40.322 1.00 30.84 60 LYS B N 1
ATOM 1892 C CA . LYS B 1 40 ? 0.043 -5.055 40.259 1.00 30.16 60 LYS B CA 1
ATOM 1893 C C . LYS B 1 40 ? -0.636 -5.594 41.515 1.00 28.09 60 LYS B C 1
ATOM 1894 O O . LYS B 1 40 ? -0.401 -5.096 42.588 1.00 28.00 60 LYS B O 1
ATOM 1900 N N . LEU B 1 41 ? -1.471 -6.605 41.328 1.00 26.62 61 LEU B N 1
ATOM 1901 C CA . LEU B 1 41 ? -2.228 -7.252 42.359 1.00 25.16 61 LEU B CA 1
ATOM 1902 C C . LEU B 1 41 ? -1.747 -8.684 42.538 1.00 25.31 61 LEU B C 1
ATOM 1903 O O . LEU B 1 41 ? -1.592 -9.433 41.540 1.00 24.45 61 LEU B O 1
ATOM 1908 N N . TRP B 1 42 ? -1.523 -9.074 43.802 1.00 23.97 62 TRP B N 1
ATOM 1909 C CA . TRP B 1 42 ? -1.133 -10.413 44.158 1.00 24.09 62 TRP B CA 1
ATOM 1910 C C . TRP B 1 42 ? -2.395 -11.116 44.694 1.00 24.86 62 TRP B C 1
ATOM 1911 O O . TRP B 1 42 ? -3.095 -10.564 45.544 1.00 24.24 62 TRP B O 1
ATOM 1922 N N . VAL B 1 43 ? -2.696 -12.295 44.163 1.00 24.51 63 VAL B N 1
ATOM 1923 C CA . VAL B 1 43 ? -3.918 -13.011 44.506 1.00 24.84 63 VAL B CA 1
ATOM 1924 C C . VAL B 1 43 ? -3.616 -13.882 45.739 1.00 25.24 63 VAL B C 1
ATOM 1925 O O . VAL B 1 43 ? -2.843 -14.835 45.663 1.00 26.63 63 VAL B O 1
ATOM 1929 N N . VAL B 1 44 ? -4.181 -13.507 46.870 1.00 25.55 64 VAL B N 1
ATOM 1930 C CA . VAL B 1 44 ? -4.010 -14.256 48.109 1.00 26.01 64 VAL B CA 1
ATOM 1931 C C . VAL B 1 44 ? -5.240 -15.085 48.404 1.00 26.05 64 VAL B C 1
ATOM 1932 O O . VAL B 1 44 ? -5.166 -16.025 49.201 1.00 25.73 64 VAL B O 1
ATOM 1936 N N . GLN B 1 45 ? -6.375 -14.745 47.804 1.00 25.29 65 GLN B N 1
ATOM 1937 C CA . GLN B 1 45 ? -7.545 -15.646 47.879 1.00 25.56 65 GLN B CA 1
ATOM 1938 C C . GLN B 1 45 ? -8.269 -15.685 46.527 1.00 25.62 65 GLN B C 1
ATOM 1939 O O . GLN B 1 45 ? -8.221 -14.728 45.751 1.00 24.04 65 GLN B O 1
ATOM 1945 N N . HIS B 1 46 ? -8.956 -16.783 46.252 1.00 26.02 66 HIS B N 1
ATOM 1946 C CA . HIS B 1 46 ? -9.717 -16.875 45.019 1.00 26.75 66 HIS B CA 1
ATOM 1947 C C . HIS B 1 46 ? -10.935 -17.772 45.207 1.00 26.88 66 HIS B C 1
ATOM 1948 O O . HIS B 1 46 ? -10.818 -18.815 45.806 1.00 25.92 66 HIS B O 1
ATOM 1955 N N . ILE B 1 47 ? -12.071 -17.339 44.660 1.00 27.63 67 ILE B N 1
ATOM 1956 C CA . ILE B 1 47 ? -13.289 -18.136 44.560 1.00 28.60 67 ILE B CA 1
ATOM 1957 C C . ILE B 1 47 ? -13.356 -18.919 43.244 1.00 28.42 67 ILE B C 1
ATOM 1958 O O . ILE B 1 47 ? -14.086 -19.883 43.136 1.00 28.03 67 ILE B O 1
ATOM 1963 N N . VAL B 1 48 ? -12.601 -18.500 42.228 1.00 28.50 68 VAL B N 1
ATOM 1964 C CA . VAL B 1 48 ? -12.626 -19.188 40.942 1.00 28.16 68 VAL B CA 1
ATOM 1965 C C . VAL B 1 48 ? -11.217 -19.519 40.525 1.00 28.88 68 VAL B C 1
ATOM 1966 O O . VAL B 1 48 ? -10.269 -18.879 40.989 1.00 29.03 68 VAL B O 1
ATOM 1970 N N . PRO B 1 49 ? -11.067 -20.520 39.644 1.00 29.44 69 PRO B N 1
ATOM 1971 C CA . PRO B 1 49 ? -9.749 -20.896 39.135 1.00 29.67 69 PRO B CA 1
ATOM 1972 C C . PRO B 1 49 ? -9.005 -19.706 38.520 1.00 30.19 69 PRO B C 1
ATOM 1973 O O . PRO B 1 49 ? -9.587 -18.922 37.763 1.00 30.61 69 PRO B O 1
ATOM 1977 N N . TYR B 1 50 ? -7.721 -19.586 38.833 1.00 30.49 70 TYR B N 1
ATOM 1978 C CA . TYR B 1 50 ? -6.876 -18.570 38.212 1.00 30.35 70 TYR B CA 1
ATOM 1979 C C . TYR B 1 50 ? -5.421 -19.029 37.907 1.00 31.29 70 TYR B C 1
ATOM 1980 O O . TYR B 1 50 ? -4.758 -18.409 37.109 1.00 30.68 70 TYR B O 1
ATOM 1989 N N . ARG B 1 51 ? -4.915 -20.102 38.509 1.00 32.04 71 ARG B N 1
ATOM 1990 C CA . ARG B 1 51 ? -3.482 -20.449 38.369 1.00 33.35 71 ARG B CA 1
ATOM 1991 C C . ARG B 1 51 ? -2.964 -20.765 36.964 1.00 33.60 71 ARG B C 1
ATOM 1992 O O . ARG B 1 51 ? -1.762 -20.741 36.716 1.00 33.06 71 ARG B O 1
ATOM 2000 N N . ASP B 1 52 ? -3.881 -21.090 36.070 1.00 34.17 72 ASP B N 1
ATOM 2001 C CA A ASP B 1 52 ? -3.431 -21.447 34.728 0.50 34.60 72 ASP B CA 1
ATOM 2002 C CA B ASP B 1 52 ? -3.671 -21.496 34.685 0.50 34.92 72 ASP B CA 1
ATOM 2003 C C . ASP B 1 52 ? -3.592 -20.314 33.721 1.00 35.06 72 ASP B C 1
ATOM 2004 O O . ASP B 1 52 ? -3.292 -20.485 32.536 1.00 35.44 72 ASP B O 1
ATOM 2013 N N . LEU B 1 53 ? -3.950 -19.122 34.218 1.00 34.30 73 LEU B N 1
ATOM 2014 C CA . LEU B 1 53 ? -3.956 -17.945 33.398 1.00 34.09 73 LEU B CA 1
ATOM 2015 C C . LEU B 1 53 ? -2.542 -17.685 32.900 1.00 33.61 73 LEU B C 1
ATOM 2016 O O . LEU B 1 53 ? -1.575 -17.928 33.593 1.00 33.54 73 LEU B O 1
ATOM 2021 N N . LYS B 1 54 ? -2.452 -17.193 31.679 1.00 34.54 74 LYS B N 1
ATOM 2022 C CA . LYS B 1 54 ? -1.195 -16.957 31.011 1.00 34.97 74 LYS B CA 1
ATOM 2023 C C . LYS B 1 54 ? -0.980 -15.469 30.814 1.00 34.25 74 LYS B C 1
ATOM 2024 O O . LYS B 1 54 ? -1.929 -14.704 30.661 1.00 33.24 74 LYS B O 1
ATOM 2030 N N . ALA B 1 55 ? 0.291 -15.095 30.765 1.00 34.07 75 ALA B N 1
ATOM 2031 C CA . ALA B 1 55 ? 0.726 -13.735 30.572 1.00 34.28 75 ALA B CA 1
ATOM 2032 C C . ALA B 1 55 ? 0.126 -13.154 29.305 1.00 34.47 75 ALA B C 1
ATOM 2033 O O . ALA B 1 55 ? 0.126 -13.793 28.266 1.00 35.82 75 ALA B O 1
ATOM 2035 N N . GLY B 1 56 ? -0.435 -11.959 29.404 1.00 33.97 76 GLY B N 1
ATOM 2036 C CA . GLY B 1 56 ? -1.047 -11.306 28.261 1.00 33.83 76 GLY B CA 1
ATOM 2037 C C . GLY B 1 56 ? -2.536 -11.592 28.163 1.00 33.88 76 GLY B C 1
ATOM 2038 O O . GLY B 1 56 ? -3.232 -10.933 27.408 1.00 33.75 76 GLY B O 1
ATOM 2039 N N . GLU B 1 57 ? -3.056 -12.560 28.917 1.00 33.64 77 GLU B N 1
ATOM 2040 C CA . GLU B 1 57 ? -4.494 -12.782 28.861 1.00 33.27 77 GLU B CA 1
ATOM 2041 C C . GLU B 1 57 ? -5.163 -11.591 29.490 1.00 32.30 77 GLU B C 1
ATOM 2042 O O . GLU B 1 57 ? -4.647 -11.001 30.441 1.00 33.02 77 GLU B O 1
ATOM 2048 N N . ARG B 1 58 ? -6.305 -11.223 28.954 1.00 31.16 78 ARG B N 1
ATOM 2049 C CA . ARG B 1 58 ? -7.040 -10.089 29.456 1.00 31.20 78 ARG B CA 1
ATOM 2050 C C . ARG B 1 58 ? -8.289 -10.598 30.139 1.00 29.54 78 ARG B C 1
ATOM 2051 O O . ARG B 1 58 ? -8.937 -11.498 29.614 1.00 29.44 78 ARG B O 1
ATOM 2059 N N . ILE B 1 59 ? -8.636 -10.027 31.297 1.00 28.45 79 ILE B N 1
ATOM 2060 C CA . ILE B 1 59 ? -9.862 -10.391 32.009 1.00 28.05 79 ILE B CA 1
ATOM 2061 C C . ILE B 1 59 ? -10.679 -9.164 32.428 1.00 28.40 79 ILE B C 1
ATOM 2062 O O . ILE B 1 59 ? -10.148 -8.055 32.556 1.00 28.77 79 ILE B O 1
ATOM 2067 N N . PHE B 1 60 ? -11.973 -9.381 32.636 1.00 27.71 80 PHE B N 1
ATOM 2068 C CA . PHE B 1 60 ? -12.844 -8.410 33.225 1.00 27.73 80 PHE B CA 1
ATOM 2069 C C . PHE B 1 60 ? -13.233 -9.070 34.522 1.00 27.91 80 PHE B C 1
ATOM 2070 O O . PHE B 1 60 ? -13.946 -10.064 34.518 1.00 27.64 80 PHE B O 1
ATOM 2078 N N . GLY B 1 61 ? -12.733 -8.541 35.632 1.00 27.80 81 GLY B N 1
ATOM 2079 C CA . GLY B 1 61 ? -12.756 -9.261 36.907 1.00 28.34 81 GLY B CA 1
ATOM 2080 C C . GLY B 1 61 ? -13.426 -8.553 38.066 1.00 28.38 81 GLY B C 1
ATOM 2081 O O . GLY B 1 61 ? -13.681 -7.336 38.016 1.00 29.47 81 GLY B O 1
ATOM 2082 N N . ASN B 1 62 ? -13.692 -9.346 39.108 1.00 27.49 82 ASN B N 1
ATOM 2083 C CA . ASN B 1 62 ? -14.289 -8.918 40.360 1.00 26.56 82 ASN B CA 1
ATOM 2084 C C . ASN B 1 62 ? -13.282 -9.168 41.488 1.00 25.95 82 ASN B C 1
ATOM 2085 O O . ASN B 1 62 ? -12.992 -10.297 41.826 1.00 25.18 82 ASN B O 1
ATOM 2090 N N . TYR B 1 63 ? -12.758 -8.099 42.067 1.00 26.11 83 TYR B N 1
ATOM 2091 C CA . TYR B 1 63 ? -11.689 -8.186 43.056 1.00 26.79 83 TYR B CA 1
ATOM 2092 C C . TYR B 1 63 ? -12.154 -7.599 44.378 1.00 27.16 83 TYR B C 1
ATOM 2093 O O . TYR B 1 63 ? -12.870 -6.605 44.372 1.00 26.66 83 TYR B O 1
ATOM 2102 N N . SER B 1 64 ? -11.753 -8.211 45.496 1.00 27.59 84 SER B N 1
ATOM 2103 C CA . SER B 1 64 ? -11.805 -7.532 46.793 1.00 28.30 84 SER B CA 1
ATOM 2104 C C . SER B 1 64 ? -10.391 -7.177 47.217 1.00 29.63 84 SER B C 1
ATOM 2105 O O . SER B 1 64 ? -9.524 -8.044 47.301 1.00 30.16 84 SER B O 1
ATOM 2108 N N . PHE B 1 65 ? -10.165 -5.896 47.480 1.00 31.48 85 PHE B N 1
ATOM 2109 C CA . PHE B 1 65 ? -8.884 -5.408 47.945 1.00 32.77 85 PHE B CA 1
ATOM 2110 C C . PHE B 1 65 ? -8.753 -5.620 49.436 1.00 34.02 85 PHE B C 1
ATOM 2111 O O . PHE B 1 65 ? -9.441 -4.975 50.214 1.00 35.14 85 PHE B O 1
ATOM 2119 N N . LEU B 1 66 ? -7.893 -6.551 49.838 1.00 34.50 86 LEU B N 1
ATOM 2120 C CA . LEU B 1 66 ? -7.808 -6.949 51.254 1.00 34.99 86 LEU B CA 1
ATOM 2121 C C . LEU B 1 66 ? -6.822 -6.095 52.040 1.00 35.08 86 LEU B C 1
ATOM 2122 O O . LEU B 1 66 ? -7.061 -5.800 53.177 1.00 34.59 86 LEU B O 1
ATOM 2127 N N . GLU B 1 67 ? -5.687 -5.725 51.456 1.00 35.19 87 GLU B N 1
ATOM 2128 C CA . GLU B 1 67 ? -4.722 -4.926 52.197 1.00 35.18 87 GLU B CA 1
ATOM 2129 C C . GLU B 1 67 ? -3.587 -4.537 51.263 1.00 34.60 87 GLU B C 1
ATOM 2130 O O . GLU B 1 67 ? -3.544 -5.016 50.133 1.00 34.72 87 GLU B O 1
ATOM 2136 N N . ALA B 1 68 ? -2.670 -3.702 51.742 1.00 33.41 88 ALA B N 1
ATOM 2137 C CA . ALA B 1 68 ? -1.502 -3.303 50.961 1.00 33.72 88 ALA B CA 1
ATOM 2138 C C . ALA B 1 68 ? -0.627 -4.533 50.779 1.00 33.26 88 ALA B C 1
ATOM 2139 O O . ALA B 1 68 ? -0.613 -5.423 51.621 1.00 31.97 88 ALA B O 1
ATOM 2141 N N . GLY B 1 69 ? 0.085 -4.587 49.670 1.00 33.35 89 GLY B N 1
ATOM 2142 C CA . GLY B 1 69 ? 0.847 -5.777 49.317 1.00 33.31 89 GLY B CA 1
ATOM 2143 C C . GLY B 1 69 ? 2.300 -5.659 49.721 1.00 33.10 89 GLY B C 1
ATOM 2144 O O . GLY B 1 69 ? 2.606 -5.219 50.789 1.00 33.37 89 GLY B O 1
ATOM 2145 N N . GLU B 1 70 ? 3.188 -6.066 48.838 1.00 33.64 90 GLU B N 1
ATOM 2146 C CA . GLU B 1 70 ? 4.592 -6.260 49.165 1.00 33.98 90 GLU B CA 1
ATOM 2147 C C . GLU B 1 70 ? 5.297 -6.515 47.870 1.00 34.19 90 GLU B C 1
ATOM 2148 O O . GLU B 1 70 ? 4.641 -6.856 46.872 1.00 33.04 90 GLU B O 1
ATOM 2154 N N . SER B 1 71 ? 6.622 -6.367 47.882 1.00 34.90 91 SER B N 1
ATOM 2155 C CA . SER B 1 71 ? 7.470 -6.858 46.808 1.00 36.16 91 SER B CA 1
ATOM 2156 C C . SER B 1 71 ? 7.108 -6.326 45.422 1.00 36.02 91 SER B C 1
ATOM 2157 O O . SER B 1 71 ? 7.300 -7.005 44.409 1.00 36.76 91 SER B O 1
ATOM 2160 N N . GLY B 1 72 ? 6.592 -5.097 45.378 1.00 35.70 92 GLY B N 1
ATOM 2161 C CA . GLY B 1 72 ? 6.168 -4.465 44.129 1.00 35.50 92 GLY B CA 1
ATOM 2162 C C . GLY B 1 72 ? 4.671 -4.601 43.799 1.00 34.33 92 GLY B C 1
ATOM 2163 O O . GLY B 1 72 ? 4.178 -3.989 42.831 1.00 34.75 92 GLY B O 1
ATOM 2164 N N . PHE B 1 73 ? 3.952 -5.400 44.586 1.00 32.58 93 PHE B N 1
ATOM 2165 C CA . PHE B 1 73 ? 2.516 -5.553 44.416 1.00 31.11 93 PHE B CA 1
ATOM 2166 C C . PHE B 1 73 ? 1.816 -4.527 45.284 1.00 30.75 93 PHE B C 1
ATOM 2167 O O . PHE B 1 73 ? 1.967 -4.538 46.499 1.00 30.66 93 PHE B O 1
ATOM 2175 N N . ALA B 1 74 ? 1.045 -3.638 44.659 1.00 30.38 94 ALA B N 1
ATOM 2176 C CA . ALA B 1 74 ? 0.328 -2.591 45.401 1.00 29.88 94 ALA B CA 1
ATOM 2177 C C . ALA B 1 74 ? -0.654 -3.175 46.441 1.00 29.78 94 ALA B C 1
ATOM 2178 O O . ALA B 1 74 ? -0.741 -2.664 47.569 1.00 30.88 94 ALA B O 1
ATOM 2180 N N . TYR B 1 75 ? -1.413 -4.205 46.043 1.00 29.26 95 TYR B N 1
ATOM 2181 C CA . TYR B 1 75 ? -2.421 -4.862 46.904 1.00 28.68 95 TYR B CA 1
ATOM 2182 C C . TYR B 1 75 ? -2.406 -6.389 46.781 1.00 27.89 95 TYR B C 1
ATOM 2183 O O . TYR B 1 75 ? -1.993 -6.976 45.750 1.00 25.51 95 TYR B O 1
ATOM 2192 N N . ASN B 1 76 ? -2.831 -7.016 47.874 1.00 26.61 96 ASN B N 1
ATOM 2193 C CA . ASN B 1 76 ? -3.175 -8.412 47.909 1.00 26.13 96 ASN B CA 1
ATOM 2194 C C . ASN B 1 76 ? -4.682 -8.460 47.792 1.00 25.65 96 ASN B C 1
ATOM 2195 O O . ASN B 1 76 ? -5.379 -7.756 48.517 1.00 23.96 96 ASN B O 1
ATOM 2200 N N . ILE B 1 77 ? -5.190 -9.281 46.884 1.00 25.01 97 ILE B N 1
ATOM 2201 C CA . ILE B 1 77 ? -6.619 -9.304 46.613 1.00 25.02 97 ILE B CA 1
ATOM 2202 C C . ILE B 1 77 ? -7.255 -10.671 46.761 1.00 24.98 97 ILE B C 1
ATOM 2203 O O . ILE B 1 77 ? -6.577 -11.682 46.731 1.00 23.93 97 ILE B O 1
ATOM 2208 N N . ARG B 1 78 ? -8.572 -10.694 46.912 1.00 25.76 98 ARG B N 1
ATOM 2209 C CA . ARG B 1 78 ? -9.312 -11.913 46.603 1.00 26.58 98 ARG B CA 1
ATOM 2210 C C . ARG B 1 78 ? -9.846 -11.768 45.188 1.00 26.28 98 ARG B C 1
ATOM 2211 O O . ARG B 1 78 ? -10.371 -10.710 44.827 1.00 26.62 98 ARG B O 1
ATOM 2219 N N . LEU B 1 79 ? -9.699 -12.814 44.390 1.00 25.85 99 LEU B N 1
ATOM 2220 C CA . LEU B 1 79 ? -10.291 -12.855 43.079 1.00 26.59 99 LEU B CA 1
ATOM 2221 C C . LEU B 1 79 ? -11.656 -13.528 43.194 1.00 26.93 99 LEU B C 1
ATOM 2222 O O . LEU B 1 79 ? -11.743 -14.743 43.360 1.00 27.14 99 LEU B O 1
ATOM 2227 N N . ASN B 1 80 ? -12.717 -12.723 43.156 1.00 26.80 100 ASN B N 1
ATOM 2228 C CA . ASN B 1 80 ? -14.087 -13.231 43.326 1.00 26.21 100 ASN B CA 1
ATOM 2229 C C . ASN B 1 80 ? -14.611 -13.906 42.071 1.00 25.97 100 ASN B C 1
ATOM 2230 O O . ASN B 1 80 ? -15.275 -14.898 42.138 1.00 25.16 100 ASN B O 1
ATOM 2235 N N . ASP B 1 81 ? -14.278 -13.385 40.901 1.00 26.12 101 ASP B N 1
ATOM 2236 C CA . ASP B 1 81 ? -14.878 -13.858 39.661 1.00 26.80 101 ASP B CA 1
ATOM 2237 C C . ASP B 1 81 ? -14.154 -13.140 38.542 1.00 26.68 101 ASP B C 1
ATOM 2238 O O . ASP B 1 81 ? -13.543 -12.114 38.796 1.00 26.41 101 ASP B O 1
ATOM 2243 N N . TYR B 1 82 ? -14.220 -13.683 37.339 1.00 26.83 102 TYR B N 1
ATOM 2244 C CA . TYR B 1 82 ? -13.830 -12.941 36.128 1.00 27.73 102 TYR B CA 1
ATOM 2245 C C . TYR B 1 82 ? -14.348 -13.634 34.866 1.00 29.11 102 TYR B C 1
ATOM 2246 O O . TYR B 1 82 ? -14.759 -14.796 34.906 1.00 29.26 102 TYR B O 1
ATOM 2255 N N . THR B 1 83 ? -14.330 -12.912 33.751 1.00 30.20 103 THR B N 1
ATOM 2256 C CA . THR B 1 83 ? -14.501 -13.520 32.438 1.00 31.57 103 THR B CA 1
ATOM 2257 C C . THR B 1 83 ? -13.320 -13.140 31.552 1.00 31.56 103 THR B C 1
ATOM 2258 O O . THR B 1 83 ? -12.717 -12.105 31.759 1.00 31.21 103 THR B O 1
ATOM 2262 N N . LEU B 1 84 ? -12.953 -14.015 30.622 1.00 32.00 104 LEU B N 1
ATOM 2263 C CA . LEU B 1 84 ? -11.878 -13.734 29.682 1.00 32.74 104 LEU B CA 1
ATOM 2264 C C . LEU B 1 84 ? -12.329 -12.704 28.645 1.00 32.14 104 LEU B C 1
ATOM 2265 O O . LEU B 1 84 ? -13.437 -12.766 28.151 1.00 30.50 104 LEU B O 1
ATOM 2270 N N . VAL B 1 85 ? -11.450 -11.744 28.335 1.00 33.46 105 VAL B N 1
ATOM 2271 C CA . VAL B 1 85 ? -11.726 -10.759 27.292 1.00 33.08 105 VAL B CA 1
ATOM 2272 C C . VAL B 1 85 ? -10.830 -10.994 26.066 1.00 33.67 105 VAL B C 1
ATOM 2273 O O . VAL B 1 85 ? -9.598 -10.943 26.172 1.00 33.73 105 VAL B O 1
ATOM 2277 N N . PRO B 1 86 ? -11.432 -11.252 24.897 1.00 33.18 106 PRO B N 1
ATOM 2278 C CA . PRO B 1 86 ? -10.573 -11.405 23.727 1.00 33.44 106 PRO B CA 1
ATOM 2279 C C . PRO B 1 86 ? -9.767 -10.135 23.449 1.00 32.76 106 PRO B C 1
ATOM 2280 O O . PRO B 1 86 ? -10.247 -9.033 23.670 1.00 32.62 106 PRO B O 1
ATOM 2284 N N . VAL B 1 87 ? -8.538 -10.323 23.015 1.00 32.44 107 VAL B N 1
ATOM 2285 C CA . VAL B 1 87 ? -7.637 -9.246 22.642 1.00 32.09 107 VAL B CA 1
ATOM 2286 C C . VAL B 1 87 ? -7.471 -9.394 21.151 1.00 31.49 107 VAL B C 1
ATOM 2287 O O . VAL B 1 87 ? -7.206 -10.486 20.697 1.00 31.53 107 VAL B O 1
ATOM 2291 N N . GLN B 1 88 ? -7.700 -8.318 20.402 1.00 30.51 108 GLN B N 1
ATOM 2292 C CA . GLN B 1 88 ? -7.588 -8.325 18.964 1.00 30.01 108 GLN B CA 1
ATOM 2293 C C . GLN B 1 88 ? -6.562 -7.296 18.533 1.00 29.84 108 GLN B C 1
ATOM 2294 O O . GLN B 1 88 ? -6.400 -6.281 19.163 1.00 28.44 108 GLN B O 1
ATOM 2300 N N . LYS B 1 89 ? -5.882 -7.571 17.431 1.00 30.53 109 LYS B N 1
ATOM 2301 C CA . LYS B 1 89 ? -4.944 -6.628 16.837 1.00 30.74 109 LYS B CA 1
ATOM 2302 C C . LYS B 1 89 ? -5.734 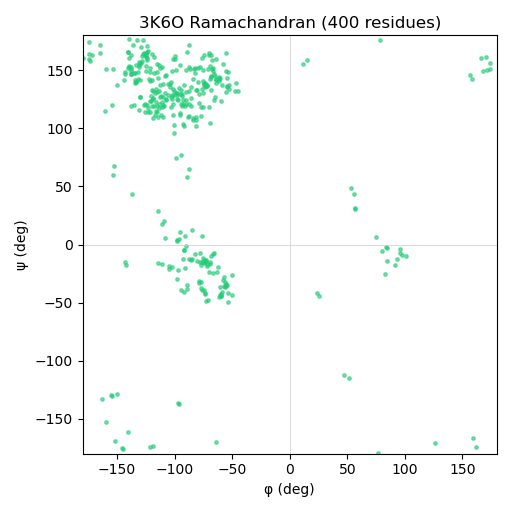-5.716 15.885 1.00 30.33 109 LYS B C 1
ATOM 2303 O O . LYS B 1 89 ? -6.744 -6.112 15.314 1.00 29.78 109 LYS B O 1
ATOM 2309 N N . ILE B 1 90 ? -5.226 -4.504 15.706 1.00 29.71 110 ILE B N 1
ATOM 2310 C CA . ILE B 1 90 ? -5.654 -3.600 14.661 1.00 29.12 110 ILE B CA 1
ATOM 2311 C C . ILE B 1 90 ? -5.298 -4.192 13.294 1.00 28.80 110 ILE B C 1
ATOM 2312 O O . ILE B 1 90 ? -4.279 -4.868 13.170 1.00 28.15 110 ILE B O 1
ATOM 2317 N N . ILE B 1 91 ? -6.148 -3.963 12.292 1.00 28.40 111 ILE B N 1
ATOM 2318 C CA . ILE B 1 91 ? -5.881 -4.424 10.932 1.00 29.06 111 ILE B CA 1
ATOM 2319 C C . ILE B 1 91 ? -5.992 -3.257 9.934 1.00 28.78 111 ILE B C 1
ATOM 2320 O O . ILE B 1 91 ? -6.550 -2.218 10.262 1.00 29.71 111 ILE B O 1
ATOM 2325 N N . GLY B 1 92 ? -5.486 -3.433 8.721 1.00 28.41 112 GLY B N 1
ATOM 2326 C CA . GLY B 1 92 ? -5.562 -2.405 7.703 1.00 28.33 112 GLY B CA 1
ATOM 2327 C C . GLY B 1 92 ? -6.817 -2.627 6.901 1.00 28.50 112 GLY B C 1
ATOM 2328 O O . GLY B 1 92 ? -7.162 -3.784 6.600 1.00 29.61 112 GLY B O 1
ATOM 2329 N N . LEU B 1 93 ? -7.529 -1.540 6.602 1.00 27.37 113 LEU B N 1
ATOM 2330 C CA . LEU B 1 93 ? -8.737 -1.598 5.797 1.00 27.57 113 LEU B CA 1
ATOM 2331 C C . LEU B 1 93 ? -8.370 -1.015 4.461 1.00 28.27 113 LEU B C 1
ATOM 2332 O O . LEU B 1 93 ? -7.860 0.104 4.406 1.00 28.73 113 LEU B O 1
ATOM 2337 N N . ASN B 1 94 ? -8.604 -1.773 3.388 1.00 27.64 114 ASN B N 1
ATOM 2338 C CA . ASN B 1 94 ? -8.265 -1.320 2.066 1.00 27.78 114 ASN B CA 1
ATOM 2339 C C . ASN B 1 94 ? -9.337 -1.703 1.069 1.00 27.50 114 ASN B C 1
ATOM 2340 O O . ASN B 1 94 ? -10.282 -2.389 1.453 1.00 28.11 114 ASN B O 1
ATOM 2345 N N . PRO B 1 95 ? -9.202 -1.290 -0.211 1.00 28.09 115 PRO B N 1
ATOM 2346 C CA . PRO B 1 95 ? -10.249 -1.656 -1.194 1.00 28.42 115 PRO B CA 1
ATOM 2347 C C . PRO B 1 95 ? -10.533 -3.139 -1.310 1.00 27.84 115 PRO B C 1
ATOM 2348 O O . PRO B 1 95 ? -11.648 -3.492 -1.555 1.00 27.80 115 PRO B O 1
ATOM 2352 N N . ASP B 1 96 ? -9.519 -3.986 -1.175 1.00 28.33 116 ASP B N 1
ATOM 2353 C CA . ASP B 1 96 ? -9.693 -5.432 -1.385 1.00 28.29 116 ASP B CA 1
ATOM 2354 C C . ASP B 1 96 ? -10.440 -6.119 -0.233 1.00 27.62 116 ASP B C 1
ATOM 2355 O O . ASP B 1 96 ? -11.287 -6.969 -0.478 1.00 27.00 116 ASP B O 1
ATOM 2360 N N . ASN B 1 97 ? -10.171 -5.717 0.993 1.00 26.60 117 ASN B N 1
ATOM 2361 C CA . ASN B 1 97 ? -10.851 -6.332 2.143 1.00 26.76 117 ASN B CA 1
ATOM 2362 C C . ASN B 1 97 ? -12.059 -5.572 2.722 1.00 26.77 117 ASN B C 1
ATOM 2363 O O . ASN B 1 97 ? -12.654 -5.996 3.710 1.00 25.90 117 ASN B O 1
ATOM 2376 N N . ASP B 1 99 ? -15.144 -5.108 1.758 1.00 27.30 119 ASP B N 1
ATOM 2377 C CA . ASP B 1 99 ? -16.407 -5.776 1.746 1.00 28.26 119 ASP B CA 1
ATOM 2378 C C . ASP B 1 99 ? -16.516 -6.813 2.878 1.00 29.72 119 ASP B C 1
ATOM 2379 O O . ASP B 1 99 ? -17.559 -6.855 3.566 1.00 30.22 119 ASP B O 1
ATOM 2384 N N . SER B 1 100 ? -15.464 -7.616 3.086 1.00 29.88 120 SER B N 1
ATOM 2385 C CA A SER B 1 100 ? -15.426 -8.608 4.181 0.50 30.51 120 SER B CA 1
ATOM 2386 C CA B SER B 1 100 ? -15.466 -8.613 4.163 0.50 30.25 120 SER B CA 1
ATOM 2387 C C . SER B 1 100 ? -15.436 -7.963 5.553 1.00 30.68 120 SER B C 1
ATOM 2388 O O . SER B 1 100 ? -15.965 -8.511 6.505 1.00 31.42 120 SER B O 1
ATOM 2393 N N . ILE B 1 101 ? -14.799 -6.813 5.683 1.00 30.61 121 ILE B N 1
ATOM 2394 C CA . ILE B 1 101 ? -14.755 -6.139 6.985 1.00 30.60 121 ILE B CA 1
ATOM 2395 C C . ILE B 1 101 ? -16.100 -5.504 7.338 1.00 31.68 121 ILE B C 1
ATOM 2396 O O . ILE B 1 101 ? -16.551 -5.557 8.505 1.00 33.26 121 ILE B O 1
ATOM 2401 N N . GLY B 1 102 ? -16.742 -4.876 6.355 1.00 32.04 122 GLY B N 1
ATOM 2402 C CA . GLY B 1 102 ? -18.090 -4.355 6.544 1.00 32.18 122 GLY B CA 1
ATOM 2403 C C . GLY B 1 102 ? -18.155 -3.045 7.302 1.00 32.15 122 GLY B C 1
ATOM 2404 O O . GLY B 1 102 ? -17.143 -2.508 7.709 1.00 31.42 122 GLY B O 1
ATOM 2405 N N . ASN B 1 103 ? -19.361 -2.497 7.416 1.00 31.45 123 ASN B N 1
ATOM 2406 C CA . ASN B 1 103 ? -19.590 -1.350 8.260 1.00 32.03 123 ASN B CA 1
ATOM 2407 C C . ASN B 1 103 ? -21.057 -1.339 8.696 1.00 31.11 123 ASN B C 1
ATOM 2408 O O . ASN B 1 103 ? -21.751 -0.349 8.551 1.00 31.40 123 ASN B O 1
ATOM 2421 N N . LYS B 1 105 ? -24.298 -1.395 11.325 1.00 29.07 125 LYS B N 1
ATOM 2422 C CA . LYS B 1 105 ? -24.643 -0.662 12.510 1.00 28.75 125 LYS B CA 1
ATOM 2423 C C . LYS B 1 105 ? -24.447 -1.566 13.729 1.00 27.96 125 LYS B C 1
ATOM 2424 O O . LYS B 1 105 ? -24.748 -2.763 13.708 1.00 26.91 125 LYS B O 1
ATOM 2430 N N . VAL B 1 106 ? -23.884 -0.987 14.774 1.00 27.89 126 VAL B N 1
ATOM 2431 C CA . VAL B 1 106 ? -23.553 -1.737 15.981 1.00 28.74 126 VAL B CA 1
ATOM 2432 C C . VAL B 1 106 ? -23.921 -0.902 17.207 1.00 28.89 126 VAL B C 1
ATOM 2433 O O . VAL B 1 106 ? -23.853 0.321 17.175 1.00 28.93 126 VAL B O 1
ATOM 2437 N N . GLN B 1 107 ? -24.330 -1.563 18.275 1.00 29.89 127 GLN B N 1
ATOM 2438 C CA . GLN B 1 107 ? -24.687 -0.870 19.514 1.00 30.78 127 GLN B CA 1
ATOM 2439 C C . GLN B 1 107 ? -23.496 -0.845 20.481 1.00 30.31 127 GLN B C 1
ATOM 2440 O O . GLN B 1 107 ? -23.090 -1.888 21.010 1.00 30.54 127 GLN B O 1
ATOM 2446 N N . ILE B 1 108 ? -22.932 0.335 20.706 1.00 30.15 128 ILE B N 1
ATOM 2447 C CA . ILE B 1 108 ? -21.858 0.481 21.689 1.00 29.93 128 ILE B CA 1
ATOM 2448 C C . ILE B 1 108 ? -22.404 0.808 23.072 1.00 30.29 128 ILE B C 1
ATOM 2449 O O . ILE B 1 108 ? -23.119 1.781 23.236 1.00 29.67 128 ILE B O 1
ATOM 2454 N N . LYS B 1 109 ? -22.055 0.009 24.070 1.00 30.35 129 LYS B N 1
ATOM 2455 C CA . LYS B 1 109 ? -22.391 0.356 25.462 1.00 31.40 129 LYS B CA 1
ATOM 2456 C C . LYS B 1 109 ? -21.270 1.144 26.167 1.00 31.01 129 LYS B C 1
ATOM 2457 O O . LYS B 1 109 ? -21.537 2.074 26.910 1.00 30.83 129 LYS B O 1
ATOM 2463 N N . ASP B 1 110 ? -20.019 0.760 25.946 1.00 30.23 130 ASP B N 1
ATOM 2464 C CA . ASP B 1 110 ? -18.896 1.508 26.497 1.00 30.28 130 ASP B CA 1
ATOM 2465 C C . ASP B 1 110 ? -17.746 1.470 25.532 1.00 29.52 130 ASP B C 1
ATOM 2466 O O . ASP B 1 110 ? -17.560 0.473 24.855 1.00 30.20 130 ASP B O 1
ATOM 2479 N N . TRP B 1 112 ? -13.553 2.991 25.786 1.00 28.33 132 TRP B N 1
ATOM 2480 C CA . TRP B 1 112 ? -12.528 3.827 26.352 1.00 28.84 132 TRP B CA 1
ATOM 2481 C C . TRP B 1 112 ? -11.162 3.263 26.068 1.00 28.87 132 TRP B C 1
ATOM 2482 O O . TRP B 1 112 ? -10.977 2.053 26.109 1.00 28.38 132 TRP B O 1
ATOM 2493 N N . PRO B 1 113 ? -10.198 4.142 25.808 1.00 28.66 133 PRO B N 1
ATOM 2494 C CA . PRO B 1 113 ? -8.824 3.720 25.690 1.00 29.05 133 PRO B CA 1
ATOM 2495 C C . PRO B 1 113 ? -8.210 3.593 27.090 1.00 29.60 133 PRO B C 1
ATOM 2496 O O . PRO B 1 113 ? -8.585 4.304 28.020 1.00 27.83 133 PRO B O 1
ATOM 2500 N N . SER B 1 114 ? -7.294 2.649 27.216 1.00 30.43 134 SER B N 1
ATOM 2501 C CA . SER B 1 114 ? -6.356 2.594 28.332 1.00 30.86 134 SER B CA 1
ATOM 2502 C C . SER B 1 114 ? -4.954 2.726 27.690 1.00 32.05 134 SER B C 1
ATOM 2503 O O . SER B 1 114 ? -4.851 2.909 26.448 1.00 30.61 134 SER B O 1
ATOM 2506 N N . ASP B 1 115 ? -3.893 2.573 28.497 1.00 32.86 135 ASP B N 1
ATOM 2507 C CA . ASP B 1 115 ? -2.519 2.707 27.980 1.00 33.85 135 ASP B CA 1
ATOM 2508 C C . ASP B 1 115 ? -2.227 1.745 26.839 1.00 34.20 135 ASP B C 1
ATOM 2509 O O . ASP B 1 115 ? -1.472 2.073 25.930 1.00 33.58 135 ASP B O 1
ATOM 2514 N N . ASP B 1 116 ? -2.779 0.545 26.882 1.00 33.41 136 ASP B N 1
ATOM 2515 C CA . ASP B 1 116 ? -2.450 -0.455 25.871 1.00 33.98 136 ASP B CA 1
ATOM 2516 C C . ASP B 1 116 ? -3.576 -0.828 24.876 1.00 31.88 136 ASP B C 1
ATOM 2517 O O . ASP B 1 116 ? -3.305 -1.453 23.847 1.00 30.12 136 ASP B O 1
ATOM 2522 N N . TYR B 1 117 ? -4.817 -0.491 25.209 1.00 30.16 137 TYR B N 1
ATOM 2523 C CA . TYR B 1 117 ? -6.000 -1.026 24.507 1.00 29.96 137 TYR B CA 1
ATOM 2524 C C . TYR B 1 117 ? -7.074 -0.001 24.273 1.00 28.78 137 TYR B C 1
ATOM 2525 O O . TYR B 1 117 ? -7.234 0.946 25.064 1.00 28.23 137 TYR B O 1
ATOM 2534 N N . LEU B 1 118 ? -7.861 -0.215 23.228 1.00 27.86 138 LEU B N 1
ATOM 2535 C CA . LEU B 1 118 ? -9.144 0.389 23.165 1.00 27.15 138 LEU B CA 1
ATOM 2536 C C . LEU B 1 118 ? -10.086 -0.678 23.653 1.00 27.35 138 LEU B C 1
ATOM 2537 O O . LEU B 1 118 ? -10.152 -1.757 23.082 1.00 28.74 138 LEU B O 1
ATOM 2542 N N . ASN B 1 119 ? -10.846 -0.345 24.670 1.00 26.60 139 ASN B N 1
ATOM 2543 C CA . ASN B 1 119 ? -11.762 -1.285 25.311 1.00 26.95 139 ASN B CA 1
ATOM 2544 C C . ASN B 1 119 ? -13.187 -0.977 24.852 1.00 26.00 139 ASN B C 1
ATOM 2545 O O . ASN B 1 119 ? -13.614 0.147 24.910 1.00 25.42 139 ASN B O 1
ATOM 2550 N N . VAL B 1 120 ? -13.889 -1.985 24.352 1.00 26.60 140 VAL B N 1
ATOM 2551 C CA . VAL B 1 120 ? -15.250 -1.816 23.892 1.00 26.77 140 VAL B CA 1
ATOM 2552 C C . VAL B 1 120 ? -16.175 -2.881 24.490 1.00 26.97 140 VAL B C 1
ATOM 2553 O O . VAL B 1 120 ? -15.923 -4.076 24.384 1.00 25.27 140 VAL B O 1
ATOM 2557 N N . ARG B 1 121 ? -17.258 -2.425 25.107 1.00 27.66 141 ARG B N 1
ATOM 2558 C CA . ARG B 1 121 ? -18.364 -3.293 25.447 1.00 28.32 141 ARG B CA 1
ATOM 2559 C C . ARG B 1 121 ? -19.476 -2.955 24.432 1.00 28.20 141 ARG B C 1
ATOM 2560 O O . ARG B 1 121 ? -19.823 -1.776 24.229 1.00 27.77 141 ARG B O 1
ATOM 2568 N N . PHE B 1 122 ? -20.015 -3.979 23.787 1.00 27.88 142 PHE B N 1
ATOM 2569 C CA . PHE B 1 122 ? -20.952 -3.772 22.687 1.00 28.25 142 PHE B CA 1
ATOM 2570 C C . PHE B 1 122 ? -21.943 -4.924 22.610 1.00 29.07 142 PHE B C 1
ATOM 2571 O O . PHE B 1 122 ? -21.770 -5.945 23.264 1.00 29.02 142 PHE B O 1
ATOM 2587 N N . LEU B 1 124 ? -23.743 -7.812 20.189 1.00 30.52 144 LEU B N 1
ATOM 2588 C CA . LEU B 1 124 ? -23.577 -8.548 18.966 1.00 31.30 144 LEU B CA 1
ATOM 2589 C C . LEU B 1 124 ? -24.665 -9.569 18.835 1.00 31.35 144 LEU B C 1
ATOM 2590 O O . LEU B 1 124 ? -25.260 -9.984 19.828 1.00 32.03 144 LEU B O 1
ATOM 2595 N N . ASN B 1 125 ? -24.923 -9.962 17.602 1.00 31.31 145 ASN B N 1
ATOM 2596 C CA . ASN B 1 125 ? -25.941 -10.943 17.297 1.00 31.58 145 ASN B CA 1
ATOM 2597 C C . ASN B 1 125 ? -25.466 -12.305 17.747 1.00 32.43 145 ASN B C 1
ATOM 2598 O O . ASN B 1 125 ? -24.300 -12.655 17.543 1.00 31.35 145 ASN B O 1
ATOM 2603 N N . PHE B 1 126 ? -26.348 -13.075 18.372 1.00 33.83 146 PHE B N 1
ATOM 2604 C CA . PHE B 1 126 ? -26.005 -14.451 18.706 1.00 35.51 146 PHE B CA 1
ATOM 2605 C C . PHE B 1 126 ? -25.649 -15.193 17.412 1.00 36.50 146 PHE B C 1
ATOM 2606 O O . PHE B 1 126 ? -26.316 -15.016 16.382 1.00 36.07 146 PHE B O 1
ATOM 2614 N N . PRO B 1 127 ? -24.583 -16.004 17.444 1.00 38.04 147 PRO B N 1
ATOM 2615 C CA . PRO B 1 127 ? -24.177 -16.643 16.182 1.00 39.23 147 PRO B CA 1
ATOM 2616 C C . PRO B 1 127 ? -25.237 -17.630 15.642 1.00 40.18 147 PRO B C 1
ATOM 2617 O O . PRO B 1 127 ? -25.678 -18.509 16.351 1.00 39.52 147 PRO B O 1
ATOM 2621 N N . SER B 1 128 ? -25.633 -17.451 14.387 1.00 41.59 148 SER B N 1
ATOM 2622 C CA . SER B 1 128 ? -26.766 -18.172 13.815 1.00 42.47 148 SER B CA 1
ATOM 2623 C C . SER B 1 128 ? -26.583 -18.313 12.293 1.00 43.05 148 SER B C 1
ATOM 2624 O O . SER B 1 128 ? -27.316 -17.697 11.490 1.00 43.32 148 SER B O 1
ATOM 2627 N N . PRO B 1 129 ? -25.573 -19.110 11.887 1.00 43.30 149 PRO B N 1
ATOM 2628 C CA . PRO B 1 129 ? -24.574 -19.762 12.762 1.00 42.96 149 PRO B CA 1
ATOM 2629 C C . PRO B 1 129 ? -23.251 -18.979 12.855 1.00 42.59 149 PRO B C 1
ATOM 2630 O O . PRO B 1 129 ? -22.511 -19.144 13.826 1.00 41.98 149 PRO B O 1
ATOM 2634 N N . GLN B 1 130 ? -22.967 -18.120 11.874 1.00 42.39 150 GLN B N 1
ATOM 2635 C CA . GLN B 1 130 ? -21.670 -17.438 11.815 1.00 42.61 150 GLN B CA 1
ATOM 2636 C C . GLN B 1 130 ? -21.439 -16.486 13.017 1.00 42.51 150 GLN B C 1
ATOM 2637 O O . GLN B 1 130 ? -22.340 -15.793 13.470 1.00 42.50 150 GLN B O 1
ATOM 2639 N N . LYS B 1 131 ? -20.231 -16.477 13.551 1.00 42.72 151 LYS B N 1
ATOM 2640 C CA . LYS B 1 131 ? -19.885 -15.522 14.612 1.00 42.94 151 LYS B CA 1
ATOM 2641 C C . LYS B 1 131 ? -19.674 -14.124 13.971 1.00 41.41 151 LYS B C 1
ATOM 2642 O O . LYS B 1 131 ? -18.983 -14.010 12.956 1.00 41.65 151 LYS B O 1
ATOM 2648 N N . PRO B 1 132 ? -20.314 -13.073 14.527 1.00 39.24 152 PRO B N 1
ATOM 2649 C CA . PRO B 1 132 ? -20.035 -11.723 14.040 1.00 37.85 152 PRO B CA 1
ATOM 2650 C C . PRO B 1 132 ? -18.610 -11.256 14.373 1.00 36.47 152 PRO B C 1
ATOM 2651 O O . PRO B 1 132 ? -18.015 -11.756 15.341 1.00 35.63 152 PRO B O 1
ATOM 2655 N N . ILE B 1 133 ? -18.123 -10.259 13.628 1.00 34.56 153 ILE B N 1
ATOM 2656 C CA . ILE B 1 133 ? -16.790 -9.658 13.882 1.00 33.90 153 ILE B CA 1
ATOM 2657 C C . ILE B 1 133 ? -16.873 -8.149 14.168 1.00 31.67 153 ILE B C 1
ATOM 2658 O O . ILE B 1 133 ? -17.692 -7.434 13.597 1.00 31.30 153 ILE B O 1
ATOM 2663 N N . LEU B 1 134 ? -16.052 -7.709 15.109 1.00 29.88 154 LEU B N 1
ATOM 2664 C CA . LEU B 1 134 ? -15.846 -6.321 15.413 1.00 28.23 154 LEU B CA 1
ATOM 2665 C C . LEU B 1 134 ? -14.340 -6.082 15.264 1.00 28.61 154 LEU B C 1
ATOM 2666 O O . LEU B 1 134 ? -13.550 -6.650 15.989 1.00 28.52 154 LEU B O 1
ATOM 2671 N N . ASN B 1 135 ? -13.973 -5.275 14.279 1.00 28.26 155 ASN B N 1
ATOM 2672 C CA . ASN B 1 135 ? -12.592 -4.907 14.033 1.00 28.41 155 ASN B CA 1
ATOM 2673 C C . ASN B 1 135 ? -12.314 -3.441 14.285 1.00 28.26 155 ASN B C 1
ATOM 2674 O O . ASN B 1 135 ? -13.185 -2.590 14.122 1.00 28.55 155 ASN B O 1
ATOM 2679 N N . LEU B 1 136 ? -11.053 -3.144 14.594 1.00 28.48 156 LEU B N 1
ATOM 2680 C CA . LEU B 1 136 ? -10.571 -1.776 14.739 1.00 27.61 156 LEU B CA 1
ATOM 2681 C C . LEU B 1 136 ? -9.577 -1.616 13.640 1.00 27.57 156 LEU B C 1
ATOM 2682 O O . LEU B 1 136 ? -8.602 -2.328 13.572 1.00 28.20 156 LEU B O 1
ATOM 2687 N N . VAL B 1 137 ? -9.837 -0.687 12.743 1.00 28.06 157 VAL B N 1
ATOM 2688 C CA . VAL B 1 137 ? -9.041 -0.592 11.515 1.00 27.55 157 VAL B CA 1
ATOM 2689 C C . VAL B 1 137 ? -8.410 0.795 11.295 1.00 27.30 157 VAL B C 1
ATOM 2690 O O . VAL B 1 137 ? -8.890 1.852 11.782 1.00 26.54 157 VAL B O 1
ATOM 2694 N N . VAL B 1 138 ? -7.305 0.760 10.567 1.00 26.63 158 VAL B N 1
ATOM 2695 C CA . VAL B 1 138 ? -6.749 1.890 9.899 1.00 26.02 158 VAL B CA 1
ATOM 2696 C C . VAL B 1 138 ? -7.261 1.915 8.444 1.00 26.65 158 VAL B C 1
ATOM 2697 O O . VAL B 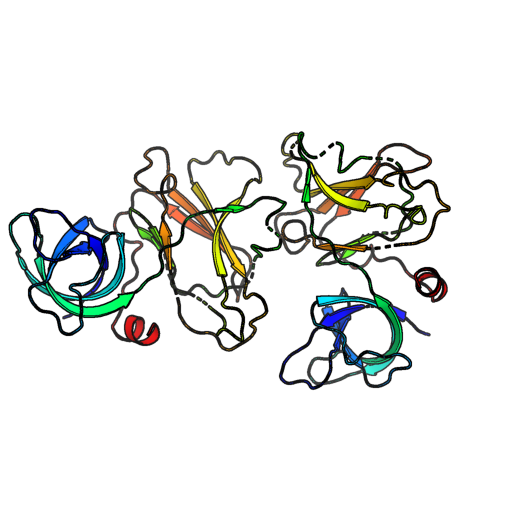1 138 ? -7.034 0.982 7.669 1.00 26.26 158 VAL B O 1
ATOM 2701 N N . ASN B 1 139 ? -7.926 3.006 8.087 1.00 26.17 159 ASN B N 1
ATOM 2702 C CA . ASN B 1 139 ? -8.536 3.147 6.791 1.00 27.55 159 ASN B CA 1
ATOM 2703 C C . ASN B 1 139 ? -7.463 3.616 5.845 1.00 27.39 159 ASN B C 1
ATOM 2704 O O . ASN B 1 139 ? -7.007 4.757 5.914 1.00 27.59 159 ASN B O 1
ATOM 2709 N N . GLU B 1 140 ? -7.026 2.732 4.975 1.00 28.49 160 GLU B N 1
ATOM 2710 C CA . GLU B 1 140 ? -5.982 3.086 4.018 1.00 28.96 160 GLU B CA 1
ATOM 2711 C C . GLU B 1 140 ? -6.563 3.693 2.757 1.00 29.92 160 GLU B C 1
ATOM 2712 O O . GLU B 1 140 ? -5.842 3.918 1.790 1.00 30.53 160 GLU B O 1
ATOM 2726 N N . ILE B 1 142 ? -8.259 6.723 2.714 1.00 35.60 162 ILE B N 1
ATOM 2727 C CA . ILE B 1 142 ? -8.396 8.152 2.925 1.00 37.03 162 ILE B CA 1
ATOM 2728 C C . ILE B 1 142 ? -7.017 8.805 3.211 1.00 38.84 162 ILE B C 1
ATOM 2729 O O . ILE B 1 142 ? -6.089 8.134 3.646 1.00 38.03 162 ILE B O 1
ATOM 2734 N N . PRO B 1 143 ? -6.892 10.106 2.924 1.00 40.81 163 PRO B N 1
ATOM 2735 C CA . PRO B 1 143 ? -5.623 10.771 3.147 1.00 42.45 163 PRO B CA 1
ATOM 2736 C C . PRO B 1 143 ? -5.214 10.812 4.600 1.00 44.42 163 PRO B C 1
ATOM 2737 O O . PRO B 1 143 ? -6.051 10.660 5.512 1.00 43.12 163 PRO B O 1
ATOM 2741 N N . TRP B 1 144 ? -3.913 11.007 4.785 1.00 47.50 164 TRP B N 1
ATOM 2742 C CA . TRP B 1 144 ? -3.345 11.553 6.037 1.00 49.80 164 TRP B CA 1
ATOM 2743 C C . TRP B 1 144 ? -4.105 12.774 6.511 1.00 50.16 164 TRP B C 1
ATOM 2744 O O . TRP B 1 144 ? -4.535 13.652 5.729 1.00 49.68 164 TRP B O 1
ATOM 2755 N N . THR B 1 145 ? -4.278 12.785 7.818 1.00 51.13 165 THR B N 1
ATOM 2756 C CA . THR B 1 145 ? -4.508 13.980 8.572 1.00 51.43 165 THR B CA 1
ATOM 2757 C C . THR B 1 145 ? -3.166 14.372 9.192 1.00 51.34 165 THR B C 1
ATOM 2758 O O . THR B 1 145 ? -2.220 13.560 9.306 1.00 52.17 165 THR B O 1
ATOM 2762 N N . LYS B 1 146 ? -3.087 15.621 9.606 1.00 50.43 166 LYS B N 1
ATOM 2763 C CA . LYS B 1 146 ? -1.931 16.095 10.347 1.00 48.94 166 LYS B CA 1
ATOM 2764 C C . LYS B 1 146 ? -2.468 16.950 11.498 1.00 47.08 166 LYS B C 1
ATOM 2765 O O . LYS B 1 146 ? -1.960 18.041 11.762 1.00 47.67 166 LYS B O 1
ATOM 2767 N N . ASP B 1 147 ? -3.521 16.450 12.155 1.00 43.63 167 ASP B N 1
ATOM 2768 C CA . ASP B 1 147 ? -4.162 17.173 13.247 1.00 40.87 167 ASP B CA 1
ATOM 2769 C C . ASP B 1 147 ? -3.650 16.663 14.584 1.00 38.16 167 ASP B C 1
ATOM 2770 O O . ASP B 1 147 ? -4.116 17.069 15.610 1.00 37.33 167 ASP B O 1
ATOM 2775 N N . GLY B 1 148 ? -2.687 15.755 14.544 1.00 35.61 168 GLY B N 1
ATOM 2776 C CA . GLY B 1 148 ? -2.053 15.236 15.723 1.00 33.98 168 GLY B CA 1
ATOM 2777 C C . GLY B 1 148 ? -2.799 14.109 16.399 1.00 32.40 168 GLY B C 1
ATOM 2778 O O . GLY B 1 148 ? -2.308 13.584 17.362 1.00 32.12 168 GLY B O 1
ATOM 2779 N N . TYR B 1 149 ? -3.967 13.734 15.888 1.00 31.31 169 TYR B N 1
ATOM 2780 C CA . TYR B 1 149 ? -4.724 12.616 16.403 1.00 31.52 169 TYR B CA 1
ATOM 2781 C C . TYR B 1 149 ? -4.534 11.349 15.585 1.00 31.60 169 TYR B C 1
ATOM 2782 O O . TYR B 1 149 ? -4.320 11.380 14.385 1.00 32.32 169 TYR B O 1
ATOM 2791 N N . ALA B 1 150 ? -4.651 10.216 16.253 1.00 31.77 170 ALA B N 1
ATOM 2792 C CA . ALA B 1 150 ? -4.801 8.942 15.584 1.00 31.65 170 ALA B CA 1
ATOM 2793 C C . ALA B 1 150 ? -6.220 8.856 15.060 1.00 31.39 170 ALA B C 1
ATOM 2794 O O . ALA B 1 150 ? -7.149 9.242 15.745 1.00 31.80 170 ALA B O 1
ATOM 2796 N N . HIS B 1 151 ? -6.397 8.306 13.864 1.00 31.08 171 HIS B N 1
ATOM 2797 C CA . HIS B 1 151 ? -7.719 8.108 13.288 1.00 30.60 171 HIS B CA 1
ATOM 2798 C C . HIS B 1 151 ? -7.905 6.609 12.996 1.00 30.00 171 HIS B C 1
ATOM 2799 O O . HIS B 1 151 ? -7.179 6.025 12.157 1.00 29.59 171 HIS B O 1
ATOM 2806 N N . LEU B 1 152 ? -8.845 6.003 13.724 1.00 28.52 172 LEU B N 1
ATOM 2807 C CA . LEU B 1 152 ? -9.193 4.580 13.584 1.00 27.67 172 LEU B CA 1
ATOM 2808 C C . LEU B 1 152 ? -10.692 4.463 13.378 1.00 26.96 172 LEU B C 1
ATOM 2809 O O . LEU B 1 152 ? -11.447 5.428 13.632 1.00 25.60 172 LEU B O 1
ATOM 2814 N N . GLU B 1 153 ? -11.142 3.296 12.900 1.00 27.48 173 GLU B N 1
ATOM 2815 C CA . GLU B 1 153 ? -12.571 3.062 12.751 1.00 26.94 173 GLU B CA 1
ATOM 2816 C C . GLU B 1 153 ? -12.937 1.718 13.306 1.00 27.67 173 GLU B C 1
ATOM 2817 O O . GLU B 1 153 ? -12.246 0.748 13.069 1.00 27.83 173 GLU B O 1
ATOM 2823 N N . LEU B 1 154 ? -14.070 1.643 13.983 1.00 27.42 174 LEU B N 1
ATOM 2824 C CA . LEU B 1 154 ? -14.637 0.372 14.374 1.00 27.76 174 LEU B CA 1
ATOM 2825 C C . LEU B 1 154 ? -15.550 -0.084 13.274 1.00 26.85 174 LEU B C 1
ATOM 2826 O O . LEU B 1 154 ? -16.404 0.686 12.809 1.00 25.53 174 LEU B O 1
ATOM 2831 N N . ARG B 1 155 ? -15.382 -1.334 12.872 1.00 27.60 175 ARG B N 1
ATOM 2832 C CA . ARG B 1 155 ? -16.197 -1.934 11.797 1.00 28.26 175 ARG B CA 1
ATOM 2833 C C . ARG B 1 155 ? -16.836 -3.235 12.288 1.00 27.79 175 ARG B C 1
ATOM 2834 O O . ARG B 1 155 ? -16.126 -4.169 12.657 1.00 26.83 175 ARG B O 1
ATOM 2842 N N . TYR B 1 156 ? -18.169 -3.279 12.279 1.00 27.30 176 TYR B N 1
ATOM 2843 C CA . TYR B 1 156 ? -18.937 -4.450 12.691 1.00 27.88 176 TYR B CA 1
ATOM 2844 C C . TYR B 1 156 ? -19.473 -5.208 11.481 1.00 29.44 176 TYR B C 1
ATOM 2845 O O . TYR B 1 156 ? -19.927 -4.600 10.512 1.00 30.38 176 TYR B O 1
ATOM 2854 N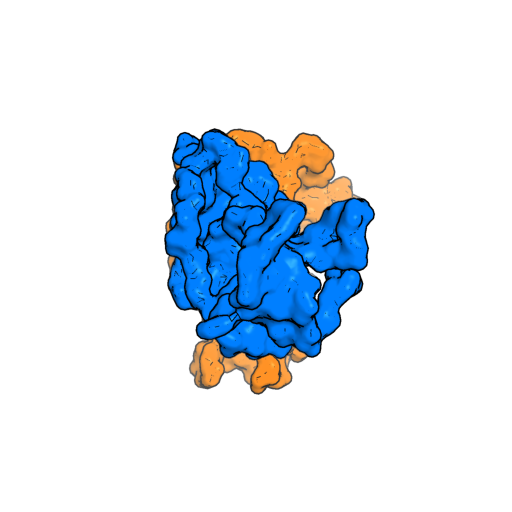 N . ASN B 1 157 ? -19.430 -6.533 11.534 1.00 30.19 177 ASN B N 1
ATOM 2855 C CA . ASN B 1 157 ? -20.036 -7.337 10.491 1.00 31.40 177 ASN B CA 1
ATOM 2856 C C . ASN B 1 157 ? -20.736 -8.468 11.193 1.00 31.28 177 ASN B C 1
ATOM 2857 O O . ASN B 1 157 ? -20.088 -9.226 11.930 1.00 32.36 177 ASN B O 1
ATOM 2862 N N . ASN B 1 158 ? -22.051 -8.562 11.030 1.00 31.23 178 ASN B N 1
ATOM 2863 C CA . ASN B 1 158 ? -22.816 -9.641 11.709 1.00 32.28 178 ASN B CA 1
ATOM 2864 C C . ASN B 1 158 ? -22.618 -10.988 11.034 1.00 32.85 178 ASN B C 1
ATOM 2865 O O . ASN B 1 158 ? -22.990 -12.001 11.579 1.00 32.39 178 ASN B O 1
ATOM 2870 N N . ASN B 1 159 ? -22.022 -10.968 9.840 1.00 33.91 179 ASN B N 1
ATOM 2871 C CA . ASN B 1 159 ? -21.704 -12.175 9.071 1.00 34.60 179 ASN B CA 1
ATOM 2872 C C . ASN B 1 159 ? -22.943 -13.049 8.825 1.00 34.56 179 ASN B C 1
ATOM 2873 O O . ASN B 1 159 ? -22.871 -14.261 8.971 1.00 35.50 179 ASN B O 1
ATOM 2878 N N . GLY B 1 160 ? -24.075 -12.430 8.469 1.00 34.31 180 GLY B N 1
ATOM 2879 C CA . GLY B 1 160 ? -25.351 -13.160 8.286 1.00 33.70 180 GLY B CA 1
ATOM 2880 C C . GLY B 1 160 ? -26.193 -13.422 9.548 1.00 33.82 180 GLY B C 1
ATOM 2881 O O . GLY B 1 160 ? -27.363 -13.782 9.438 1.00 32.82 180 GLY B O 1
ATOM 2882 N N . SER B 1 161 ? -25.625 -13.242 10.744 1.00 33.94 181 SER B N 1
ATOM 2883 C CA . SER B 1 161 ? -26.368 -13.493 11.984 1.00 34.64 181 SER B CA 1
ATOM 2884 C C . SER B 1 161 ? -27.355 -12.394 12.360 1.00 34.79 181 SER B C 1
ATOM 2885 O O . SER B 1 161 ? -26.973 -11.259 12.593 1.00 35.13 181 SER B O 1
ATOM 2888 N N . GLN B 1 162 ? -28.625 -12.750 12.413 1.00 35.24 182 GLN B N 1
ATOM 2889 C CA . GLN B 1 162 ? -29.680 -11.827 12.783 1.00 36.08 182 GLN B CA 1
ATOM 2890 C C . GLN B 1 162 ? -30.216 -12.171 14.164 1.00 36.41 182 GLN B C 1
ATOM 2891 O O . GLN B 1 162 ? -31.186 -11.579 14.621 1.00 36.89 182 GLN B O 1
ATOM 2897 N N . GLY B 1 163 ? -29.584 -13.130 14.837 1.00 36.93 183 GLY B N 1
ATOM 2898 C CA . GLY B 1 163 ? -30.005 -13.523 16.169 1.00 37.02 183 GLY B CA 1
ATOM 2899 C C . GLY B 1 163 ? -30.058 -12.382 17.181 1.00 36.71 183 GLY B C 1
ATOM 2900 O O . GLY B 1 163 ? -29.509 -11.301 16.965 1.00 36.49 183 GLY B O 1
ATOM 2901 N N . ARG B 1 164 ? -30.731 -12.651 18.294 1.00 36.46 184 ARG B N 1
ATOM 2902 C CA . ARG B 1 164 ? -30.898 -11.689 19.374 1.00 36.14 184 ARG B CA 1
ATOM 2903 C C . ARG B 1 164 ? -29.555 -11.149 19.818 1.00 34.61 184 ARG B C 1
ATOM 2904 O O . ARG B 1 164 ? -28.557 -11.849 19.787 1.00 33.55 184 ARG B O 1
ATOM 2912 N N . LEU B 1 165 ? -29.566 -9.903 20.260 1.00 33.75 185 LEU B N 1
ATOM 2913 C CA . LEU B 1 165 ? -28.367 -9.212 20.671 1.00 33.33 185 LEU B CA 1
ATOM 2914 C C . LEU B 1 165 ? -27.897 -9.685 22.047 1.00 32.53 185 LEU B C 1
ATOM 2915 O O . LEU B 1 165 ? -28.698 -9.821 22.968 1.00 33.39 185 LEU B O 1
ATOM 2920 N N . VAL B 1 166 ? -26.603 -9.963 22.174 1.00 31.94 186 VAL B N 1
ATOM 2921 C CA . VAL B 1 166 ? -25.985 -10.280 23.458 1.00 30.81 186 VAL B CA 1
ATOM 2922 C C . VAL B 1 166 ? -24.739 -9.456 23.650 1.00 31.38 186 VAL B C 1
ATOM 2923 O O . VAL B 1 166 ? -24.107 -9.058 22.661 1.00 31.32 186 VAL B O 1
ATOM 2927 N N . PRO B 1 167 ? -24.383 -9.190 24.925 1.00 31.23 187 PRO B N 1
ATOM 2928 C CA . PRO B 1 167 ? -23.261 -8.369 25.294 1.00 30.44 187 PRO B CA 1
ATOM 2929 C C . PRO B 1 167 ? -21.932 -9.021 24.971 1.00 30.15 187 PRO B C 1
ATOM 2930 O O . PRO B 1 167 ? -21.796 -10.234 25.053 1.00 28.90 187 PRO B O 1
ATOM 2934 N N . GLY B 1 168 ? -20.972 -8.207 24.541 1.00 29.44 188 GLY B N 1
ATOM 2935 C CA . GLY B 1 168 ? -19.623 -8.669 24.312 1.00 29.81 188 GLY B CA 1
ATOM 2936 C C . GLY B 1 168 ? -18.670 -7.604 24.791 1.00 30.88 188 GLY B C 1
ATOM 2937 O O . GLY B 1 168 ? -19.062 -6.441 24.999 1.00 30.74 188 GLY B O 1
ATOM 2946 N N . VAL B 1 170 ? -14.366 -6.579 24.121 1.00 30.42 190 VAL B N 1
ATOM 2947 C CA . VAL B 1 170 ? -13.116 -6.825 23.426 1.00 29.62 190 VAL B CA 1
ATOM 2948 C C . VAL B 1 170 ? -12.148 -5.723 23.768 1.00 29.60 190 VAL B C 1
ATOM 2949 O O . VAL B 1 170 ? -12.545 -4.586 24.030 1.00 30.22 190 VAL B O 1
ATOM 2953 N N . SER B 1 171 ? -10.858 -6.059 23.751 1.00 29.05 191 SER B N 1
ATOM 2954 C CA . SER B 1 171 ? -9.810 -5.105 23.904 1.00 29.59 191 SER B CA 1
ATOM 2955 C C . SER B 1 171 ? -8.947 -5.161 22.646 1.00 29.82 191 SER B C 1
ATOM 2956 O O . SER B 1 171 ? -8.432 -6.217 22.290 1.00 30.23 191 SER B O 1
ATOM 2959 N N . PHE B 1 172 ? -8.801 -4.021 21.979 1.00 29.20 192 PHE B N 1
ATOM 2960 C CA . PHE B 1 172 ? -7.954 -3.926 20.822 1.00 28.71 192 PHE B CA 1
ATOM 2961 C C . PHE B 1 172 ? -6.595 -3.357 21.221 1.00 29.17 192 PHE B C 1
ATOM 2962 O O . PHE B 1 172 ? -6.498 -2.284 21.801 1.00 29.61 192 PHE B O 1
ATOM 2970 N N . LYS B 1 173 ? -5.530 -4.026 20.839 1.00 30.85 193 LYS B N 1
ATOM 2971 C CA . LYS B 1 173 ? -4.177 -3.501 21.067 1.00 32.12 193 LYS B CA 1
ATOM 2972 C C . LYS B 1 173 ? -3.862 -2.293 20.198 1.00 31.47 193 LYS B C 1
ATOM 2973 O O . LYS B 1 173 ? -3.724 -2.392 18.964 1.00 34.31 193 LYS B O 1
ATOM 2979 N N . LEU B 1 174 ? -3.602 -1.182 20.856 1.00 30.62 194 LEU B N 1
ATOM 2980 C CA . LEU B 1 174 ? -3.405 0.092 20.182 1.00 29.40 194 LEU B CA 1
ATOM 2981 C C . LEU B 1 174 ? -2.036 0.262 19.517 1.00 29.53 194 LEU B C 1
ATOM 2982 O O . LEU B 1 174 ? -1.956 0.948 18.505 1.00 28.28 194 LEU B O 1
ATOM 2987 N N . ASP B 1 175 ? -0.997 -0.339 20.095 1.00 29.06 195 ASP B N 1
ATOM 2988 C CA . ASP B 1 175 ? 0.392 -0.343 19.575 1.00 29.57 195 ASP B CA 1
ATOM 2989 C C . ASP B 1 175 ? 0.812 1.083 19.283 1.00 29.74 195 ASP B C 1
ATOM 2990 O O . ASP B 1 175 ? 0.813 1.903 20.217 1.00 28.61 195 ASP B O 1
ATOM 2995 N N . ASP B 1 176 ? 1.059 1.414 18.017 1.00 29.10 196 ASP B N 1
ATOM 2996 C CA . ASP B 1 176 ? 1.569 2.706 17.674 1.00 29.26 196 ASP B CA 1
ATOM 2997 C C . ASP B 1 176 ? 0.526 3.795 17.904 1.00 29.91 196 ASP B C 1
ATOM 2998 O O . ASP B 1 176 ? 0.883 4.962 17.951 1.00 30.35 196 ASP B O 1
ATOM 3003 N N . TYR B 1 177 ? -0.743 3.429 18.076 1.00 29.87 197 TYR B N 1
ATOM 3004 C CA . TYR B 1 177 ? -1.796 4.441 18.267 1.00 30.13 197 TYR B CA 1
ATOM 3005 C C . TYR B 1 177 ? -2.131 4.715 19.759 1.00 30.91 197 TYR B C 1
ATOM 3006 O O . TYR B 1 177 ? -3.120 5.384 20.093 1.00 29.11 197 TYR B O 1
ATOM 3015 N N . SER B 1 178 ? -1.294 4.187 20.653 1.00 30.62 198 SER B N 1
ATOM 3016 C CA . SER B 1 178 ? -1.555 4.253 22.046 1.00 31.21 198 SER B CA 1
ATOM 3017 C C . SER B 1 178 ? -0.963 5.524 22.616 1.00 30.71 198 SER B C 1
ATOM 3018 O O . SER B 1 178 ? -0.101 6.161 21.985 1.00 29.76 198 SER B O 1
ATOM 3021 N N . PRO B 1 179 ? -1.375 5.865 23.843 1.00 30.16 199 PRO B N 1
ATOM 3022 C CA . PRO B 1 179 ? -0.829 7.080 24.480 1.00 30.92 199 PRO B CA 1
ATOM 3023 C C . PRO B 1 179 ? 0.661 7.016 24.801 1.00 30.76 199 PRO B C 1
ATOM 3024 O O . PRO B 1 179 ? 1.226 8.042 25.158 1.00 29.47 199 PRO B O 1
ATOM 3028 N N . GLU B 1 180 ? 1.293 5.848 24.631 1.00 31.02 200 GLU B N 1
ATOM 3029 C CA . GLU B 1 180 ? 2.760 5.750 24.736 1.00 32.62 200 GLU B CA 1
ATOM 3030 C C . GLU B 1 180 ? 3.466 6.376 23.533 1.00 32.04 200 GLU B C 1
ATOM 3031 O O . GLU B 1 180 ? 4.659 6.592 23.565 1.00 32.64 200 GLU B O 1
ATOM 3037 N N . ASN B 1 181 ? 2.720 6.660 22.474 1.00 31.43 201 ASN B N 1
ATOM 3038 C CA . ASN B 1 181 ? 3.232 7.442 21.367 1.00 31.79 201 ASN B CA 1
ATOM 3039 C C . ASN B 1 181 ? 3.160 8.921 21.704 1.00 32.80 201 ASN B C 1
ATOM 3040 O O . ASN B 1 181 ? 2.111 9.552 21.622 1.00 32.81 201 ASN B O 1
ATOM 3045 N N . SER B 1 182 ? 4.300 9.481 22.059 1.00 34.25 202 SER B N 1
ATOM 3046 C CA . SER B 1 182 ? 4.375 10.840 22.547 1.00 35.86 202 SER B CA 1
ATOM 3047 C C . SER B 1 182 ? 4.022 11.904 21.473 1.00 36.39 202 SER B C 1
ATOM 3048 O O . SER B 1 182 ? 3.882 13.068 21.790 1.00 36.88 202 SER B O 1
ATOM 3051 N N . GLU B 1 183 ? 3.851 11.519 20.219 1.00 36.77 203 GLU B N 1
ATOM 3052 C CA . GLU B 1 183 ? 3.454 12.487 19.197 1.00 38.19 203 GLU B CA 1
ATOM 3053 C C . GLU B 1 183 ? 1.930 12.597 19.003 1.00 36.90 203 GLU B C 1
ATOM 3054 O O . GLU B 1 183 ? 1.494 13.409 18.180 1.00 37.61 203 GLU B O 1
ATOM 3060 N N . LEU B 1 184 ? 1.144 11.764 19.687 1.00 34.23 204 LEU B N 1
ATOM 3061 C CA . LEU B 1 184 ? -0.300 11.797 19.533 1.00 32.89 204 LEU B CA 1
ATOM 3062 C C . LEU B 1 184 ? -0.970 12.673 20.583 1.00 32.50 204 LEU B C 1
ATOM 3063 O O . LEU B 1 184 ? -0.723 12.539 21.781 1.00 30.81 204 LEU B O 1
ATOM 3068 N N . LYS B 1 185 ? -1.866 13.518 20.104 1.00 32.08 205 LYS B N 1
ATOM 3069 C CA . LYS B 1 185 ? -2.681 14.350 20.955 1.00 32.29 205 LYS B CA 1
ATOM 3070 C C . LYS B 1 185 ? -3.943 13.599 21.443 1.00 30.97 205 LYS B C 1
ATOM 3071 O O . LYS B 1 185 ? -4.635 14.052 22.328 1.00 29.51 205 LYS B O 1
ATOM 3074 N N . GLY B 1 186 ? -4.234 12.460 20.845 1.00 30.37 206 GLY B N 1
ATOM 3075 C CA . GLY B 1 186 ? -5.442 11.736 21.141 1.00 30.09 206 GLY B CA 1
ATOM 3076 C C . GLY B 1 186 ? -5.770 10.742 20.069 1.00 29.36 206 GLY B C 1
ATOM 3077 O O . GLY B 1 186 ? -4.991 10.524 19.178 1.00 28.85 206 GLY B O 1
ATOM 3078 N N . ILE B 1 187 ? -6.924 10.110 20.191 1.00 29.90 207 ILE B N 1
ATOM 3079 C CA . ILE B 1 187 ? -7.387 9.149 19.209 1.00 30.30 207 ILE B CA 1
ATOM 3080 C C . ILE B 1 187 ? -8.825 9.487 18.872 1.00 29.67 207 ILE B C 1
ATOM 3081 O O . ILE B 1 187 ? -9.601 9.883 19.733 1.00 28.80 207 ILE B O 1
ATOM 3086 N N . LYS B 1 188 ? -9.173 9.328 17.601 1.00 29.10 208 LYS B N 1
ATOM 3087 C CA . LYS B 1 188 ? -10.541 9.469 17.153 1.00 28.35 208 LYS B CA 1
ATOM 3088 C C . LYS B 1 188 ? -10.974 8.128 16.526 1.00 27.72 208 LYS B C 1
ATOM 3089 O O . LYS B 1 188 ? -10.240 7.540 15.692 1.00 27.32 208 LYS B O 1
ATOM 3095 N N . VAL B 1 189 ? -12.164 7.666 16.915 1.00 26.83 209 VAL B N 1
ATOM 3096 C CA . VAL B 1 189 ? -12.711 6.385 16.504 1.00 26.39 209 VAL B CA 1
ATOM 3097 C C . VAL B 1 189 ? -14.093 6.582 15.878 1.00 26.96 209 VAL B C 1
ATOM 3098 O O . VAL B 1 189 ? -15.076 6.960 16.566 1.00 26.07 209 VAL B O 1
ATOM 3102 N N . LEU B 1 190 ? -14.182 6.294 14.586 1.00 26.05 210 LEU B N 1
ATOM 3103 C CA . LEU B 1 190 ? -15.419 6.362 13.872 1.00 27.09 210 LEU B CA 1
ATOM 3104 C C . LEU B 1 190 ? -16.227 5.088 14.128 1.00 28.15 210 LEU B C 1
ATOM 3105 O O . LEU B 1 190 ? -15.677 3.989 14.093 1.00 28.97 210 LEU B O 1
ATOM 3110 N N . VAL B 1 191 ? -17.511 5.270 14.437 1.00 28.54 211 VAL B N 1
ATOM 3111 C CA . VAL B 1 191 ? -18.477 4.219 14.676 1.00 29.25 211 VAL B CA 1
ATOM 3112 C C . VAL B 1 191 ? -19.760 4.435 13.851 1.00 30.45 211 VAL B C 1
ATOM 3113 O O . VAL B 1 191 ? -20.224 5.597 13.682 1.00 31.94 211 VAL B O 1
ATOM 3117 N N . ASN B 1 192 ? -20.328 3.335 13.346 1.00 30.03 212 ASN B N 1
ATOM 3118 C CA . ASN B 1 192 ? -21.633 3.346 12.724 1.00 29.82 212 ASN B CA 1
ATOM 3119 C C . ASN B 1 192 ? -22.699 2.830 13.706 1.00 30.31 212 ASN B C 1
ATOM 3120 O O . ASN B 1 192 ? -22.883 1.634 13.816 1.00 30.65 212 ASN B O 1
ATOM 3125 N N . PRO B 1 193 ? -23.408 3.733 14.410 1.00 31.11 213 PRO B N 1
ATOM 3126 C CA . PRO B 1 193 ? -24.305 3.317 15.514 1.00 32.83 213 PRO B CA 1
ATOM 3127 C C . PRO B 1 193 ? -25.681 2.843 15.058 1.00 33.39 213 PRO B C 1
ATOM 3128 O O . PRO B 1 193 ? -26.159 3.321 14.062 1.00 33.23 213 PRO B O 1
ATOM 3132 N N . VAL B 1 194 ? -26.328 1.962 15.818 1.00 35.73 214 VAL B N 1
ATOM 3133 C CA . VAL B 1 194 ? -27.629 1.387 15.403 1.00 37.18 214 VAL B CA 1
ATOM 3134 C C . VAL B 1 194 ? -28.756 2.379 15.173 1.00 38.54 214 VAL B C 1
ATOM 3135 O O . VAL B 1 194 ? -29.521 2.247 14.189 1.00 39.91 214 VAL B O 1
ATOM 3139 N N . ASP B 1 195 ? -28.916 3.344 16.067 1.00 39.58 215 ASP B N 1
ATOM 3140 C CA . ASP B 1 195 ? -30.158 4.174 16.014 1.00 40.48 215 ASP B CA 1
ATOM 3141 C C . ASP B 1 195 ? -29.836 5.628 15.667 1.00 40.25 215 ASP B C 1
ATOM 3142 O O . ASP B 1 195 ? -30.530 6.549 16.086 1.00 39.88 215 ASP B O 1
ATOM 3147 N N . GLY B 1 196 ? -28.757 5.824 14.915 1.00 39.81 216 GLY B N 1
ATOM 3148 C CA . GLY B 1 196 ? -28.242 7.157 14.665 1.00 39.74 216 GLY B CA 1
ATOM 3149 C C . GLY B 1 196 ? -27.369 7.140 13.427 1.00 39.80 216 GLY B C 1
ATOM 3150 O O . GLY B 1 196 ? -27.547 6.288 12.544 1.00 40.75 216 GLY B O 1
ATOM 3151 N N . GLU B 1 197 ? -26.412 8.061 13.368 1.00 39.19 217 GLU B N 1
ATOM 3152 C CA . GLU B 1 197 ? -25.587 8.244 12.163 1.00 38.51 217 GLU B CA 1
ATOM 3153 C C . GLU B 1 197 ? -24.129 8.108 12.511 1.00 37.49 217 GLU B C 1
ATOM 3154 O O . GLU B 1 197 ? -23.758 8.255 13.662 1.00 36.28 217 GLU B O 1
ATOM 3160 N N . GLU B 1 198 ? -23.287 7.851 11.516 1.00 36.89 218 GLU B N 1
ATOM 3161 C CA . GLU B 1 198 ? -21.866 7.668 11.787 1.00 37.05 218 GLU B CA 1
ATOM 3162 C C . GLU B 1 198 ? -21.352 8.771 12.689 1.00 36.56 218 GLU B C 1
ATOM 3163 O O . GLU B 1 198 ? -21.620 9.929 12.436 1.00 37.19 218 GLU B O 1
ATOM 3169 N N . LYS B 1 199 ? -20.616 8.428 13.732 1.00 36.33 219 LYS B N 1
ATOM 3170 C CA . LYS B 1 199 ? -20.082 9.461 14.606 1.00 36.24 219 LYS B CA 1
ATOM 3171 C C . LYS B 1 199 ? -18.674 9.182 15.076 1.00 34.73 219 LYS B C 1
ATOM 3172 O O . LYS B 1 199 ? -18.185 8.070 14.931 1.00 33.60 219 LYS B O 1
ATOM 3178 N N . THR B 1 200 ? -18.033 10.207 15.629 1.00 33.68 220 THR B N 1
ATOM 3179 C CA . THR B 1 200 ? -16.654 10.090 16.093 1.00 33.58 220 THR B CA 1
ATOM 3180 C C . THR B 1 200 ? -16.567 10.163 17.606 1.00 32.31 220 THR B C 1
ATOM 3181 O O . THR B 1 200 ? -16.961 11.139 18.180 1.00 33.05 220 THR B O 1
ATOM 3185 N N . TYR B 1 201 ? -16.085 9.103 18.240 1.00 30.54 221 TYR B N 1
ATOM 3186 C CA . TYR B 1 201 ? -15.636 9.171 19.618 1.00 29.14 221 TYR B CA 1
ATOM 3187 C C . TYR B 1 201 ? -14.229 9.798 19.618 1.00 29.43 221 TYR B C 1
ATOM 3188 O O . TYR B 1 201 ? -13.352 9.365 18.855 1.00 29.43 221 TYR B O 1
ATOM 3197 N N . ILE B 1 202 ? -14.028 10.808 20.447 1.00 28.96 222 ILE B N 1
ATOM 3198 C CA . ILE B 1 202 ? -12.768 11.504 20.578 1.00 30.11 222 ILE B CA 1
ATOM 3199 C C . ILE B 1 202 ? -12.244 11.298 22.017 1.00 29.52 222 ILE B C 1
ATOM 3200 O O . ILE B 1 202 ? -12.978 11.490 22.989 1.00 29.66 222 ILE B O 1
ATOM 3205 N N . PHE B 1 203 ? -10.989 10.904 22.129 1.00 28.30 223 PHE B N 1
ATOM 3206 C CA . PHE B 1 203 ? -10.308 10.758 23.439 1.00 28.00 223 PHE B CA 1
ATOM 3207 C C . PHE B 1 203 ? -8.962 11.486 23.342 1.00 27.51 223 PHE B C 1
ATOM 3208 O O . PHE B 1 203 ? -8.105 11.117 22.524 1.00 27.42 223 PHE B O 1
ATOM 3216 N N . SER B 1 204 ? -8.790 12.531 24.131 1.00 26.68 224 SER B N 1
ATOM 3217 C CA . SER B 1 204 ? -7.517 13.215 24.178 1.00 27.57 224 SER B CA 1
ATOM 3218 C C . SER B 1 204 ? -6.511 12.382 24.985 1.00 28.12 224 SER B C 1
ATOM 3219 O O . SER B 1 204 ? -6.893 11.547 25.846 1.00 26.87 224 SER B O 1
ATOM 3222 N N . TYR B 1 205 ? -5.239 12.528 24.609 1.00 27.59 225 TYR B N 1
ATOM 3223 C CA . TYR B 1 205 ? -4.122 11.991 25.379 1.00 27.60 225 TYR B CA 1
ATOM 3224 C C . TYR B 1 205 ? -3.445 13.180 26.028 1.00 26.92 225 TYR B C 1
ATOM 3225 O O . TYR B 1 205 ? -3.411 14.237 25.442 1.00 27.15 225 TYR B O 1
ATOM 3234 N N . PRO B 1 206 ? -2.906 13.019 27.239 1.00 26.63 226 PRO B N 1
ATOM 3235 C CA . PRO B 1 206 ? -2.789 11.810 28.037 1.00 26.13 226 PRO B CA 1
ATOM 3236 C C . PRO B 1 206 ? -4.091 11.327 28.702 1.00 27.25 226 PRO B C 1
ATOM 3237 O O . PRO B 1 206 ? -5.043 12.103 28.849 1.00 28.11 226 PRO B O 1
ATOM 3241 N N . LEU B 1 207 ? -4.108 10.070 29.140 1.00 27.26 227 LEU B N 1
ATOM 3242 C CA . LEU B 1 207 ? -5.244 9.536 29.881 1.00 27.79 227 LEU B CA 1
ATOM 3243 C C . LEU B 1 207 ? -5.090 9.818 31.366 1.00 27.66 227 LEU B C 1
ATOM 3244 O O . LEU B 1 207 ? -4.096 9.423 31.984 1.00 27.89 227 LEU B O 1
ATOM 3249 N N . THR B 1 208 ? -6.059 10.527 31.930 1.00 28.04 228 THR B N 1
ATOM 3250 C CA . THR B 1 208 ? -6.091 10.813 33.374 1.00 28.04 228 THR B CA 1
ATOM 3251 C C . THR B 1 208 ? -6.782 9.740 34.222 1.00 28.56 228 THR B C 1
ATOM 3252 O O . THR B 1 208 ? -6.696 9.768 35.480 1.00 27.37 228 THR B O 1
ATOM 3256 N N . GLY B 1 209 ? -7.480 8.823 33.548 1.00 28.30 229 GLY B N 1
ATOM 3257 C CA . GLY B 1 209 ? -8.403 7.909 34.214 1.00 28.55 229 GLY B CA 1
ATOM 3258 C C . GLY B 1 209 ? -9.877 8.344 34.167 1.00 28.64 229 GLY B C 1
ATOM 3259 O O . GLY B 1 209 ? -10.773 7.576 34.522 1.00 29.85 229 GLY B O 1
ATOM 3260 N N . GLU B 1 210 ? -10.156 9.555 33.718 1.00 28.67 230 GLU B N 1
ATOM 3261 C CA . GLU B 1 210 ? -11.553 10.047 33.685 1.00 28.32 230 GLU B CA 1
ATOM 3262 C C . GLU B 1 210 ? -12.381 9.368 32.608 1.00 28.03 230 GLU B C 1
ATOM 3263 O O . GLU B 1 210 ? -13.588 9.432 32.663 1.00 27.73 230 GLU B O 1
ATOM 3269 N N . ASP B 1 211 ? -11.756 8.718 31.631 1.00 26.94 231 ASP B N 1
ATOM 3270 C CA . ASP B 1 211 ? -12.518 8.062 30.579 1.00 27.62 231 ASP B CA 1
ATOM 3271 C C . ASP B 1 211 ? -13.054 6.698 30.991 1.00 28.05 231 ASP B C 1
ATOM 3272 O O . ASP B 1 211 ? -13.894 6.152 30.304 1.00 27.97 231 ASP B O 1
ATOM 3277 N N . VAL B 1 212 ? -12.548 6.143 32.088 1.00 28.75 232 VAL B N 1
ATOM 3278 C CA . VAL B 1 212 ? -12.848 4.756 32.494 1.00 28.97 232 VAL B CA 1
ATOM 3279 C C . VAL B 1 212 ? -14.264 4.694 33.081 1.00 29.23 232 VAL B C 1
ATOM 3280 O O . VAL B 1 212 ? -14.517 5.330 34.074 1.00 28.22 232 VAL B O 1
ATOM 3284 N N . PRO B 1 213 ? -15.171 3.926 32.457 1.00 29.58 233 PRO B N 1
ATOM 3285 C CA . PRO B 1 213 ? -16.491 3.743 33.060 1.00 30.42 233 PRO B CA 1
ATOM 3286 C C . PRO B 1 213 ? -16.434 2.959 34.373 1.00 31.01 233 PRO B C 1
ATOM 3287 O O . PRO B 1 213 ? -15.497 2.202 34.604 1.00 32.23 233 PRO B O 1
ATOM 3291 N N . GLY B 1 214 ? -17.395 3.230 35.234 1.00 31.84 234 GLY B N 1
ATOM 3292 C CA . GLY B 1 214 ? -17.712 2.406 36.397 1.00 33.00 234 GLY B CA 1
ATOM 3293 C C . GLY B 1 214 ? -18.639 1.249 36.031 1.00 33.59 234 GLY B C 1
ATOM 3294 O O . GLY B 1 214 ? -19.538 1.381 35.186 1.00 33.32 234 GLY B O 1
ATOM 3295 N N . PHE B 1 215 ? -18.382 0.108 36.661 1.00 34.27 235 PHE B N 1
ATOM 3296 C CA . PHE B 1 215 ? -19.088 -1.133 36.395 1.00 34.41 235 PHE B CA 1
ATOM 3297 C C . PHE B 1 215 ? -19.566 -1.741 37.696 1.00 34.78 235 PHE B C 1
ATOM 3298 O O . PHE B 1 215 ? -18.982 -1.480 38.747 1.00 34.64 235 PHE B O 1
ATOM 3306 N N . ASN B 1 216 ? -20.611 -2.561 37.613 1.00 35.15 236 ASN B N 1
ATOM 3307 C CA . ASN B 1 216 ? -21.107 -3.314 38.769 1.00 35.66 236 ASN B CA 1
ATOM 3308 C C . ASN B 1 216 ? -21.119 -4.804 38.435 1.00 35.02 236 ASN B C 1
ATOM 3309 O O . ASN B 1 216 ? -20.885 -5.189 37.286 1.00 34.00 236 ASN B O 1
ATOM 3314 N N . PRO B 1 217 ? -21.371 -5.654 39.438 1.00 35.25 237 PRO B N 1
ATOM 3315 C CA . PRO B 1 217 ? -21.326 -7.104 39.180 1.00 35.46 237 PRO B CA 1
ATOM 3316 C C . PRO B 1 217 ? -22.260 -7.611 38.054 1.00 35.42 237 PRO B C 1
ATOM 3317 O O . PRO B 1 217 ? -21.899 -8.555 37.342 1.00 35.91 237 PRO B O 1
ATOM 3321 N N . LEU B 1 218 ? -23.414 -6.977 37.860 1.00 35.12 238 LEU B N 1
ATOM 3322 C CA . LEU B 1 218 ? -24.299 -7.335 36.745 1.00 35.48 238 LEU B CA 1
ATOM 3323 C C . LEU B 1 218 ? -23.559 -7.295 35.419 1.00 35.33 238 LEU B C 1
ATOM 3324 O O . LEU B 1 218 ? -23.743 -8.173 34.574 1.00 34.15 238 LEU B O 1
ATOM 3329 N N . ASP B 1 219 ? -22.727 -6.265 35.237 1.00 35.55 239 ASP B N 1
ATOM 3330 C CA . ASP B 1 219 ? -22.034 -6.069 33.954 1.00 35.96 239 ASP B CA 1
ATOM 3331 C C . ASP B 1 219 ? -21.185 -7.292 33.649 1.00 36.24 239 ASP B C 1
ATOM 3332 O O . ASP B 1 219 ? -21.144 -7.736 32.520 1.00 36.67 239 ASP B O 1
ATOM 3337 N N . LEU B 1 220 ? -20.515 -7.841 34.666 1.00 36.46 240 LEU B N 1
ATOM 3338 C CA . LEU B 1 220 ? -19.666 -9.030 34.477 1.00 36.54 240 LEU B CA 1
ATOM 3339 C C . LEU B 1 220 ? -20.516 -10.309 34.268 1.00 36.52 240 LEU B C 1
ATOM 3340 O O . LEU B 1 220 ? -20.255 -11.083 33.365 1.00 35.50 240 LEU B O 1
ATOM 3345 N N . ALA B 1 221 ? -21.511 -10.531 35.120 1.00 37.38 241 ALA B N 1
ATOM 3346 C CA . ALA B 1 221 ? -22.431 -11.680 34.962 1.00 38.47 241 ALA B CA 1
ATOM 3347 C C . ALA B 1 221 ? -23.024 -11.809 33.539 1.00 39.29 241 ALA B C 1
ATOM 3348 O O . ALA B 1 221 ? -23.074 -12.896 32.971 1.00 38.83 241 ALA B O 1
ATOM 3350 N N . GLU B 1 222 ? -23.438 -10.688 32.956 1.00 41.04 242 GLU B N 1
ATOM 3351 C CA . GLU B 1 222 ? -24.014 -10.675 31.598 1.00 42.32 242 GLU B CA 1
ATOM 3352 C C . GLU B 1 222 ? -23.096 -11.266 30.525 1.00 42.69 242 GLU B C 1
ATOM 3353 O O . GLU B 1 222 ? -23.581 -11.741 29.502 1.00 42.46 242 GLU B O 1
ATOM 3359 N N . LEU B 1 223 ? -21.779 -11.182 30.733 1.00 42.59 243 LEU B N 1
ATOM 3360 C CA . LEU B 1 223 ? -20.814 -11.612 29.727 1.00 43.09 243 LEU B CA 1
ATOM 3361 C C . LEU B 1 223 ? -20.487 -13.100 29.778 1.00 43.70 243 LEU B C 1
ATOM 3362 O O . LEU B 1 223 ? -19.880 -13.631 28.853 1.00 44.04 243 LEU B O 1
ATOM 3367 N N . LYS B 1 224 ? -20.874 -13.785 30.845 1.00 45.05 244 LYS B N 1
ATOM 3368 C CA . LYS B 1 224 ? -20.555 -15.210 30.971 1.00 45.87 244 LYS B CA 1
ATOM 3369 C C . LYS B 1 224 ? -21.544 -16.032 30.179 1.00 46.35 244 LYS B C 1
ATOM 3370 O O . LYS B 1 224 ? -22.612 -16.388 30.673 1.00 47.20 244 LYS B O 1
#